Pr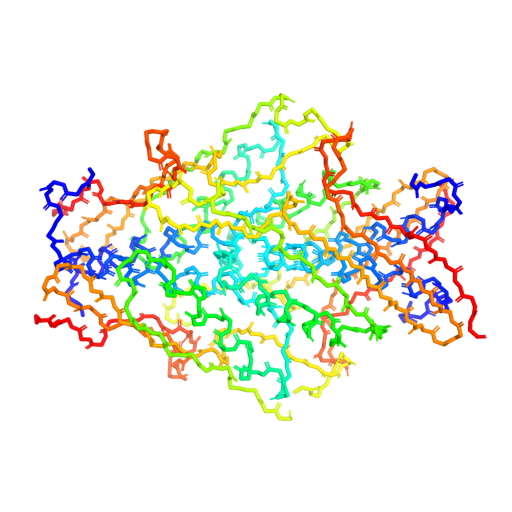otein 2IEC (pdb70)

Solvent-accessible surface area: 19018 Å² total; per-residue (Å²): 84,65,71,74,24,67,0,0,4,8,0,0,9,0,1,0,1,2,8,18,6,7,11,6,4,6,0,16,60,68,18,7,134,68,7,7,115,7,0,42,64,0,0,77,44,12,21,24,12,80,46,6,158,10,99,14,80,17,52,82,150,66,19,110,30,96,20,40,23,28,44,1,40,8,165,16,1,78,4,33,0,19,0,95,7,58,117,50,10,0,5,0,54,1,59,32,19,151,176,50,61,19,25,5,22,12,10,82,71,39,98,164,102,120,54,185,225,23,50,69,79,19,35,0,0,0,5,0,0,6,0,0,0,2,5,11,19,6,8,12,6,2,8,0,16,66,67,14,8,137,65,8,6,108,6,0,32,65,4,1,75,41,16,26,27,11,84,59,4,171,13,96,11,78,24,88,122,40,134,40,97,18,41,21,45,47,1,37,6,168,18,1,82,4,35,0,16,0,124,9,60,110,68,13,0,14,0,42,2,59,33,32,151,153,65,87,26,25,33,30,64,17,103,91,36,97,196,118,46,197,234,16,53,64,70,18,31,0,0,0,4,0,0,8,0,0,0,4,6,10,18,8,8,13,3,3,2,0,17,100,67,5,8,134,74,7,6,120,8,0,31,60,4,2,72,40,17,27,28,14,80,42,0,132,10,97,14,87,64,98,94,16,64,28,57,45,1,36,9,170,16,0,86,4,32,0,19,0,102,7,52,110,65,8,0,6,0,42,1,54,28,22,156,147,45,76,22,26,12,28,12,3,40,67,32,87,133,92,118,74,187,111,23,60,61,66,14,78,1,0,4,10,0,0,5,1,0,0,3,7,10,20,6,9,12,7,2,6,0,14,66,66,14,8,130,69,7,7,106,7,0,43,67,4,2,74,38,16,23,24,12,92,47,4,156,11,97,12,75,17,44,79,146,61,21,102,34,90,17,42,19,29,44,1,37,5,171,18,1,79,3,33,0,16,0,93,6,50,92,43,22,0,10,0,60,2,60,38,20,156,171,48,68,17,25,4,24,13,11,76,75,46,86,156,96

Structure (mmCIF, N/CA/C/O backbone):
data_2IEC
#
_entry.id   2IEC
#
_cell.length_a   60.833
_cell.length_b   60.833
_cell.length_c   263.945
_cell.angle_alpha   90.00
_cell.angle_beta   90.00
_cell.angle_gamma   90.00
#
_symmetry.space_group_name_H-M   'P 41 21 2'
#
loop_
_entity.id
_entity.type
_entity.pdbx_description
1 polymer 'Uncharacterized protein conserved in archaea'
2 non-polymer 'MAGNESIUM ION'
3 water water
#
loop_
_atom_site.group_PDB
_atom_site.id
_atom_site.type_symbol
_atom_site.label_atom_id
_atom_site.label_alt_id
_atom_site.label_comp_id
_atom_site.label_asym_id
_atom_site.label_entity_id
_atom_site.label_seq_id
_atom_site.pdbx_PDB_ins_code
_atom_site.Cartn_x
_atom_site.Cartn_y
_atom_site.Cartn_z
_atom_site.occupancy
_atom_site.B_iso_or_equiv
_atom_site.auth_seq_id
_atom_site.auth_comp_id
_atom_site.auth_asym_id
_atom_site.auth_atom_id
_atom_site.pdbx_PDB_model_num
ATOM 1 N N . LEU A 1 9 ? -14.417 25.813 137.935 1.00 31.64 11 LEU A N 1
ATOM 2 C CA . LEU A 1 9 ? -13.205 26.650 138.245 1.00 30.90 11 LEU A CA 1
ATOM 3 C C . LEU A 1 9 ? -13.533 27.842 139.152 1.00 30.35 11 LEU A C 1
ATOM 4 O O . LEU A 1 9 ? -14.470 28.623 138.889 1.00 29.97 11 LEU A O 1
ATOM 9 N N . SER A 1 10 ? -12.776 27.943 140.239 1.00 29.59 12 SER A N 1
ATOM 10 C CA . SER A 1 10 ? -12.692 29.191 141.018 1.00 29.95 12 SER A CA 1
ATOM 11 C C . SER A 1 10 ? -12.069 30.321 140.177 1.00 29.52 12 SER A C 1
ATOM 12 O O . SER A 1 10 ? -11.429 30.062 139.166 1.00 29.96 12 SER A O 1
ATOM 15 N N . ASP A 1 11 ? -12.260 31.568 140.597 1.00 29.24 13 ASP A N 1
ATOM 16 C CA . ASP A 1 11 ? -11.694 32.713 139.901 1.00 29.13 13 ASP A CA 1
ATOM 17 C C . ASP A 1 11 ? -10.152 32.618 139.587 1.00 28.84 13 ASP A C 1
ATOM 18 O O . ASP A 1 11 ? -9.721 32.969 138.494 1.00 28.33 13 ASP A O 1
ATOM 23 N N . ARG A 1 12 ? -9.348 32.142 140.538 1.00 27.37 14 ARG A N 1
ATOM 24 C CA . ARG A 1 12 ? -7.914 31.991 140.330 1.00 26.78 14 ARG A CA 1
ATOM 25 C C . ARG A 1 12 ? -7.584 30.975 139.218 1.00 26.07 14 ARG A C 1
ATOM 26 O O . ARG A 1 12 ? -6.722 31.207 138.383 1.00 24.91 14 ARG A O 1
ATOM 34 N N . GLU A 1 13 ? -8.269 29.840 139.255 1.00 26.06 15 GLU A N 1
ATOM 35 C CA . GLU A 1 13 ? -8.113 28.787 138.274 1.00 26.19 15 GLU A CA 1
ATOM 36 C C . GLU A 1 13 ? -8.640 29.295 136.916 1.00 25.54 15 GLU A C 1
ATOM 37 O O . GLU A 1 13 ? -8.090 28.958 135.873 1.00 25.05 15 GLU A O 1
ATOM 43 N N . ARG A 1 14 ? -9.704 30.100 136.942 1.00 25.05 16 ARG A N 1
ATOM 44 C CA . ARG A 1 14 ? -10.266 30.654 135.714 1.00 26.47 16 ARG A CA 1
ATOM 45 C C . ARG A 1 14 ? -9.277 31.617 135.057 1.00 24.71 16 ARG A C 1
ATOM 46 O O . ARG A 1 14 ? -9.170 31.643 133.841 1.00 25.67 16 ARG A O 1
ATOM 54 N N . ALA A 1 15 ? -8.574 32.392 135.875 1.00 23.36 17 ALA A N 1
ATOM 55 C CA . ALA A 1 15 ? -7.521 33.309 135.466 1.00 23.04 17 ALA A CA 1
ATOM 56 C C . ALA A 1 15 ? -6.396 32.619 134.704 1.00 22.98 17 ALA A C 1
ATOM 57 O O . ALA A 1 15 ? -5.955 33.127 133.688 1.00 23.58 17 ALA A O 1
ATOM 59 N N . ILE A 1 16 ? -5.948 31.461 135.200 1.00 22.63 18 ILE A N 1
ATOM 60 C CA . ILE A 1 16 ? -4.940 30.612 134.533 1.00 22.58 18 ILE A CA 1
ATOM 61 C C . ILE A 1 16 ? -5.436 29.972 133.201 1.00 21.76 18 ILE A C 1
ATOM 62 O O . ILE A 1 16 ? -4.789 30.072 132.170 1.00 22.90 18 ILE A O 1
ATOM 67 N N . PHE A 1 17 ? -6.587 29.328 133.249 1.00 21.51 19 PHE A N 1
ATOM 68 C CA . PHE A 1 17 ? -7.255 28.714 132.111 1.00 20.87 19 PHE A CA 1
ATOM 69 C C . PHE A 1 17 ? -7.474 29.680 130.960 1.00 21.11 19 PHE A C 1
ATOM 70 O O . PHE A 1 17 ? -7.149 29.355 129.819 1.00 21.44 19 PHE A O 1
ATOM 78 N N . GLU A 1 18 ? -8.024 30.861 131.256 1.00 21.34 20 GLU A N 1
ATOM 79 C CA . GLU A 1 18 ? -8.264 31.894 130.220 1.00 20.80 20 GLU A CA 1
ATOM 80 C C . GLU A 1 18 ? -6.986 32.447 129.628 1.00 20.17 20 GLU A C 1
ATOM 81 O O . GLU A 1 18 ? -6.975 32.821 128.451 1.00 20.01 20 GLU A O 1
ATOM 87 N N . ALA A 1 19 ? -5.918 32.511 130.434 1.00 19.04 21 ALA A N 1
ATOM 88 C CA . ALA A 1 19 ? -4.624 32.967 129.924 1.00 18.81 21 ALA A CA 1
ATOM 89 C C . ALA A 1 19 ? -4.084 31.924 128.918 1.00 19.12 21 ALA A C 1
ATOM 90 O O . ALA A 1 19 ? -3.556 32.275 127.872 1.00 19.04 21 ALA A O 1
ATOM 92 N N . GLY A 1 20 ? -4.223 30.642 129.254 1.00 18.55 22 GLY A N 1
ATOM 93 C CA . GLY A 1 20 ? -3.783 29.593 128.359 1.00 18.28 22 GLY A CA 1
ATOM 94 C C . GLY A 1 20 ? -4.639 29.608 127.116 1.00 18.32 22 GLY A C 1
ATOM 95 O O . GLY A 1 20 ? -4.119 29.576 126.015 1.00 18.77 22 GLY A O 1
ATOM 96 N N . ILE A 1 21 ? -5.954 29.705 127.269 1.00 18.87 23 ILE A N 1
ATOM 97 C CA . ILE A 1 21 ? -6.835 29.779 126.074 1.00 19.70 23 ILE A CA 1
ATOM 98 C C . ILE A 1 21 ? -6.425 30.895 125.099 1.00 19.98 23 ILE A C 1
ATOM 99 O O . ILE A 1 21 ? -6.249 30.638 123.921 1.00 19.05 23 ILE A O 1
ATOM 104 N N . THR A 1 22 ? -6.240 32.116 125.620 1.00 20.40 24 THR A N 1
ATOM 105 C CA . THR A 1 22 ? -5.833 33.269 124.823 1.00 20.78 24 THR A CA 1
ATOM 106 C C . THR A 1 22 ? -4.461 33.104 124.141 1.00 20.36 24 THR A C 1
ATOM 107 O O . THR A 1 22 ? -4.324 33.421 122.982 1.00 20.28 24 THR A O 1
ATOM 111 N N . LEU A 1 23 ? -3.457 32.587 124.835 1.00 19.78 25 LEU A N 1
ATOM 112 C CA . LEU A 1 23 ? -2.165 32.344 124.180 1.00 19.11 25 LEU A CA 1
ATOM 113 C C . LEU A 1 23 ? -2.304 31.356 123.031 1.00 18.11 25 LEU A C 1
ATOM 114 O O . LEU A 1 23 ? -1.850 31.612 121.916 1.00 18.02 25 LEU A O 1
ATOM 119 N N . GLY A 1 24 ? -2.965 30.242 123.280 1.00 18.34 26 GLY A N 1
ATOM 120 C CA . GLY A 1 24 ? -3.146 29.219 122.246 1.00 17.83 26 GLY A CA 1
ATOM 121 C C . GLY A 1 24 ? -3.920 29.735 121.044 1.00 17.86 26 GLY A C 1
ATOM 122 O O . GLY A 1 24 ? -3.569 29.456 119.919 1.00 18.41 26 GLY A O 1
ATOM 123 N N . ALA A 1 25 ? -4.976 30.489 121.305 1.00 18.14 27 ALA A N 1
ATOM 124 C CA . ALA A 1 25 ? -5.904 31.021 120.298 1.00 18.31 27 ALA A CA 1
ATOM 125 C C . ALA A 1 25 ? -5.211 32.045 119.433 1.00 18.70 27 ALA A C 1
ATOM 126 O O . ALA A 1 25 ? -5.331 31.998 118.234 1.00 18.85 27 ALA A O 1
ATOM 128 N N . ILE A 1 26 ? -4.492 32.972 120.058 1.00 19.94 28 ILE A N 1
ATOM 129 C CA . ILE A 1 26 ? -3.727 34.016 119.366 1.00 21.46 28 ILE A CA 1
ATOM 130 C C . ILE A 1 26 ? -2.593 33.400 118.467 1.00 21.49 28 ILE A C 1
ATOM 131 O O . ILE A 1 26 ? -2.369 33.787 117.282 1.00 20.99 28 ILE A O 1
ATOM 136 N N . TYR A 1 27 ? -1.884 32.437 119.034 1.00 20.71 29 TYR A N 1
ATOM 137 C CA . TYR A 1 27 ? -0.765 31.845 118.341 1.00 21.09 29 TYR A CA 1
ATOM 138 C C . TYR A 1 27 ? -1.209 31.166 117.049 1.00 21.22 29 TYR A C 1
ATOM 139 O O . TYR A 1 27 ? -0.549 31.306 116.017 1.00 21.41 29 TYR A O 1
ATOM 148 N N . HIS A 1 28 ? -2.324 30.443 117.104 1.00 20.26 30 HIS A N 1
ATOM 149 C CA . HIS A 1 28 ? -2.721 29.612 115.996 1.00 19.31 30 HIS A CA 1
ATOM 150 C C . HIS A 1 28 ? -3.669 30.345 115.095 1.00 19.78 30 HIS A C 1
ATOM 151 O O . HIS A 1 28 ? -3.813 29.929 113.939 1.00 19.82 30 HIS A O 1
ATOM 158 N N . GLN A 1 29 ? -4.370 31.370 115.618 1.00 19.04 31 GLN A N 1
ATOM 159 C CA . GLN A 1 29 ? -5.169 32.249 114.749 1.00 18.28 31 GLN A CA 1
ATOM 160 C C . GLN A 1 29 ? -4.264 33.105 113.890 1.00 18.67 31 GLN A C 1
ATOM 161 O O . GLN A 1 29 ? -4.522 33.280 112.724 1.00 19.84 31 GLN A O 1
ATOM 167 N N . PHE A 1 30 ? -3.197 33.646 114.459 1.00 18.98 32 PHE A N 1
ATOM 168 C CA . PHE A 1 30 ? -2.370 34.586 113.714 1.00 19.99 32 PHE A CA 1
ATOM 169 C C . PHE A 1 30 ? -1.078 34.114 113.018 1.00 20.81 32 PHE A C 1
ATOM 170 O O . PHE A 1 30 ? -0.572 34.793 112.105 1.00 20.58 32 PHE A O 1
ATOM 178 N N . CYS A 1 31 ? -0.531 32.981 113.420 1.00 20.67 33 CYS A N 1
ATOM 179 C CA . CYS A 1 31 ? 0.674 32.530 112.758 1.00 22.20 33 CYS A CA 1
ATOM 180 C C . CYS A 1 31 ? 0.364 32.235 111.271 1.00 21.65 33 CYS A C 1
ATOM 181 O O . CYS A 1 31 ? -0.711 31.744 110.969 1.00 20.69 33 CYS A O 1
ATOM 184 N N . GLY A 1 32 ? 1.286 32.579 110.362 1.00 20.99 34 GLY A N 1
ATOM 185 C CA . GLY A 1 32 ? 1.032 32.491 108.939 1.00 21.37 34 GLY A CA 1
ATOM 186 C C . GLY A 1 32 ? 0.570 33.829 108.340 1.00 22.75 34 GLY A C 1
ATOM 187 O O . GLY A 1 32 ? 0.507 33.981 107.101 1.00 23.84 34 GLY A O 1
ATOM 188 N N . THR A 1 33 ? 0.228 34.799 109.185 1.00 21.75 35 THR A N 1
ATOM 189 C CA . THR A 1 33 ? -0.147 36.129 108.678 1.00 23.22 35 THR A CA 1
ATOM 190 C C . THR A 1 33 ? 1.073 36.813 108.035 1.00 22.52 35 THR A C 1
ATOM 191 O O . THR A 1 33 ? 2.081 36.982 108.690 1.00 22.90 35 THR A O 1
ATOM 195 N N . PRO A 1 34 ? 0.963 37.230 106.770 1.00 22.61 36 PRO A N 1
ATOM 196 C CA . PRO A 1 34 ? 2.037 37.958 106.069 1.00 22.96 36 PRO A CA 1
ATOM 197 C C . PRO A 1 34 ? 2.315 39.296 106.767 1.00 22.97 36 PRO A C 1
ATOM 198 O O . PRO A 1 34 ? 1.389 39.964 107.218 1.00 22.43 36 PRO A O 1
ATOM 202 N N . VAL A 1 35 ? 3.593 39.653 106.889 1.00 23.03 37 VAL A N 1
ATOM 203 C CA . VAL A 1 35 ? 3.990 40.787 107.706 1.00 22.57 37 VAL A CA 1
ATOM 204 C C . VAL A 1 35 ? 5.314 41.296 107.156 1.00 23.64 37 VAL A C 1
ATOM 205 O O . VAL A 1 35 ? 6.089 40.543 106.569 1.00 24.12 37 VAL A O 1
ATOM 209 N N . SER A 1 36 ? 5.548 42.588 107.295 1.00 24.39 38 SER A N 1
ATOM 210 C CA . SER A 1 36 ? 6.808 43.183 106.870 1.00 25.17 38 SER A CA 1
ATOM 211 C C . SER A 1 36 ? 7.220 44.170 107.960 1.00 24.84 38 SER A C 1
ATOM 212 O O . SER A 1 36 ? 6.410 44.479 108.841 1.00 24.97 38 SER A O 1
ATOM 215 N N . PRO A 1 37 ? 8.475 44.652 107.929 1.00 25.55 39 PRO A N 1
ATOM 216 C CA . PRO A 1 37 ? 8.908 45.644 108.944 1.00 25.54 39 PRO A CA 1
ATOM 217 C C . PRO A 1 37 ? 7.912 46.764 109.202 1.00 25.96 39 PRO A C 1
ATOM 218 O O . PRO A 1 37 ? 7.680 47.140 110.354 1.00 26.21 39 PRO A O 1
ATOM 222 N N . GLY A 1 38 ? 7.240 47.295 108.199 1.00 26.16 40 GLY A N 1
ATOM 223 C CA . GLY A 1 38 ? 6.327 48.319 108.635 1.00 26.98 40 GLY A CA 1
ATOM 224 C C . GLY A 1 38 ? 4.876 48.242 108.294 1.00 27.18 40 GLY A C 1
ATOM 225 O O . GLY A 1 38 ? 4.213 49.264 108.425 1.00 27.55 40 GLY A O 1
ATOM 226 N N . THR A 1 39 ? 4.297 47.063 108.055 1.00 27.50 41 THR A N 1
ATOM 227 C CA . THR A 1 39 ? 3.326 46.304 108.885 1.00 27.00 41 THR A CA 1
ATOM 228 C C . THR A 1 39 ? 3.236 46.045 110.376 1.00 27.25 41 THR A C 1
ATOM 229 O O . THR A 1 39 ? 2.139 45.736 110.828 1.00 27.45 41 THR A O 1
ATOM 233 N N . ALA A 1 40 ? 4.309 45.959 111.146 1.00 28.17 42 ALA A N 1
ATOM 234 C CA . ALA A 1 40 ? 4.646 44.788 111.886 1.00 27.92 42 ALA A CA 1
ATOM 235 C C . ALA A 1 40 ? 3.883 45.345 113.135 1.00 28.56 42 ALA A C 1
ATOM 236 O O . ALA A 1 40 ? 3.193 44.614 113.850 1.00 28.42 42 ALA A O 1
ATOM 238 N N . GLU A 1 41 ? 3.926 46.674 113.336 1.00 28.47 43 GLU A N 1
ATOM 239 C CA . GLU A 1 41 ? 3.232 47.285 114.494 1.00 29.12 43 GLU A CA 1
ATOM 240 C C . GLU A 1 41 ? 1.707 47.330 114.408 1.00 28.32 43 GLU A C 1
ATOM 241 O O . GLU A 1 41 ? 1.039 47.104 115.401 1.00 27.50 43 GLU A O 1
ATOM 247 N N . GLU A 1 42 ? 1.159 47.615 113.235 1.00 27.92 44 GLU A N 1
ATOM 248 C CA . GLU A 1 42 ? -0.290 47.488 113.063 1.00 28.84 44 GLU A CA 1
ATOM 249 C C . GLU A 1 42 ? -0.783 46.042 113.229 1.00 27.30 44 GLU A C 1
ATOM 250 O O . GLU A 1 42 ? -1.868 45.838 113.731 1.00 27.79 44 GLU A O 1
ATOM 256 N N . VAL A 1 43 ? -0.006 45.046 112.809 1.00 26.48 45 VAL A N 1
ATOM 257 C CA . VAL A 1 43 ? -0.418 43.640 113.031 1.00 26.24 45 VAL A CA 1
ATOM 258 C C . VAL A 1 43 ? -0.432 43.352 114.517 1.00 25.21 45 VAL A C 1
ATOM 259 O O . VAL A 1 43 ? -1.419 42.819 115.033 1.00 24.24 45 VAL A O 1
ATOM 263 N N . ALA A 1 44 ? 0.656 43.739 115.199 1.00 25.43 46 ALA A N 1
ATOM 264 C CA . ALA A 1 44 ? 0.782 43.551 116.653 1.00 25.93 46 ALA A CA 1
ATOM 265 C C . ALA A 1 44 ? -0.444 44.125 117.367 1.00 26.34 46 ALA A C 1
ATOM 266 O O . ALA A 1 44 ? -1.037 43.446 118.190 1.00 25.74 46 ALA A O 1
ATOM 268 N N . LYS A 1 45 ? -0.836 45.358 117.008 1.00 27.09 47 LYS A N 1
ATOM 269 C CA . LYS A 1 45 ? -2.012 45.993 117.563 1.00 28.17 47 LYS A CA 1
ATOM 270 C C . LYS A 1 45 ? -3.345 45.289 117.260 1.00 29.25 47 LYS A C 1
ATOM 271 O O . LYS A 1 45 ? -4.218 45.201 118.171 1.00 28.11 47 LYS A O 1
ATOM 277 N N . CYS A 1 46 ? -3.524 44.812 116.013 1.00 29.51 48 CYS A N 1
ATOM 278 C CA . CYS A 1 46 ? -4.690 43.968 115.692 1.00 31.45 48 CYS A CA 1
ATOM 279 C C . CYS A 1 46 ? -4.756 42.767 116.613 1.00 30.11 48 CYS A C 1
ATOM 280 O O . CYS A 1 46 ? -5.821 42.503 117.166 1.00 30.24 48 CYS A O 1
ATOM 283 N N . ILE A 1 47 ? -3.616 42.095 116.808 1.00 28.46 49 ILE A N 1
ATOM 284 C CA . ILE A 1 47 ? -3.515 40.953 117.738 1.00 27.81 49 ILE A CA 1
ATOM 285 C C . ILE A 1 47 ? -3.930 41.329 119.203 1.00 27.23 49 ILE A C 1
ATOM 286 O O . ILE A 1 47 ? -4.756 40.621 119.839 1.00 25.93 49 ILE A O 1
ATOM 291 N N . GLU A 1 48 ? -3.413 42.456 119.696 1.00 26.50 50 GLU A N 1
ATOM 292 C CA . GLU A 1 48 ? -3.829 42.981 121.008 1.00 27.72 50 GLU A CA 1
ATOM 293 C C . GLU A 1 48 ? -5.326 43.112 121.122 1.00 27.08 50 GLU A C 1
ATOM 294 O O . GLU A 1 48 ? -5.915 42.609 122.061 1.00 28.39 50 GLU A O 1
ATOM 300 N N . ARG A 1 49 ? -5.934 43.758 120.147 1.00 27.03 51 ARG A N 1
ATOM 301 C CA . ARG A 1 49 ? -7.364 44.044 120.159 1.00 27.90 51 ARG A CA 1
ATOM 302 C C . ARG A 1 49 ? -8.217 42.779 120.127 1.00 26.64 51 ARG A C 1
ATOM 303 O O . ARG A 1 49 ? -9.268 42.734 120.741 1.00 27.11 51 ARG A O 1
ATOM 311 N N . ALA A 1 50 ? -7.795 41.780 119.360 1.00 25.86 52 ALA A N 1
ATOM 312 C CA . ALA A 1 50 ? -8.480 40.486 119.353 1.00 25.11 52 ALA A CA 1
ATOM 313 C C . ALA A 1 50 ? -8.258 39.789 120.699 1.00 24.81 52 ALA A C 1
ATOM 314 O O . ALA A 1 50 ? -9.176 39.143 121.235 1.00 25.16 52 ALA A O 1
ATOM 316 N N . ALA A 1 51 ? -7.073 39.950 121.293 1.00 23.58 53 ALA A N 1
ATOM 317 C CA . ALA A 1 51 ? -6.855 39.279 122.588 1.00 23.93 53 ALA A CA 1
ATOM 318 C C . ALA A 1 51 ? -7.772 39.886 123.683 1.00 23.75 53 ALA A C 1
ATOM 319 O O . ALA A 1 51 ? -8.225 39.198 124.592 1.00 22.78 53 ALA A O 1
ATOM 321 N N . LEU A 1 52 ? -8.083 41.165 123.532 1.00 23.82 54 LEU A N 1
ATOM 322 C CA . LEU A 1 52 ? -8.852 41.916 124.534 1.00 24.55 54 LEU A CA 1
ATOM 323 C C . LEU A 1 52 ? -10.340 41.567 124.565 1.00 24.55 54 LEU A C 1
ATOM 324 O O . LEU A 1 52 ? -11.021 41.918 125.510 1.00 23.76 54 LEU A O 1
ATOM 329 N N . LEU A 1 53 ? -10.812 40.833 123.555 1.00 24.77 55 LEU A N 1
ATOM 330 C CA . LEU A 1 53 ? -12.198 40.384 123.508 1.00 25.33 55 LEU A CA 1
ATOM 331 C C . LEU A 1 53 ? -12.423 39.083 124.269 1.00 25.60 55 LEU A C 1
ATOM 332 O O . LEU A 1 53 ? -13.560 38.727 124.585 1.00 25.86 55 LEU A O 1
ATOM 337 N N . GLN A 1 54 ? -11.341 38.358 124.533 1.00 26.62 56 GLN A N 1
ATOM 338 C CA . GLN A 1 54 ? -11.450 37.033 125.142 1.00 27.18 56 GLN A CA 1
ATOM 339 C C . GLN A 1 54 ? -11.849 37.180 126.612 1.00 26.07 56 GLN A C 1
ATOM 340 O O . GLN A 1 54 ? -11.514 38.168 127.251 1.00 24.45 56 GLN A O 1
ATOM 346 N N . PRO A 1 55 ? -12.602 36.211 127.144 1.00 26.21 57 PRO A N 1
ATOM 347 C CA . PRO A 1 55 ? -12.995 36.358 128.553 1.00 26.37 57 PRO A CA 1
ATOM 348 C C . PRO A 1 55 ? -11.829 36.588 129.506 1.00 26.60 57 PRO A C 1
ATOM 349 O O . PRO A 1 55 ? -10.873 35.820 129.471 1.00 26.52 57 PRO A O 1
ATOM 353 N N . CYS A 1 56 ? -11.937 37.638 130.333 1.00 26.74 58 CYS A N 1
ATOM 354 C CA . CYS A 1 56 ? -11.044 37.957 131.469 1.00 27.47 58 CYS A CA 1
ATOM 355 C C . CYS A 1 56 ? -9.801 38.778 131.115 1.00 27.01 58 CYS A C 1
ATOM 356 O O . CYS A 1 56 ? -9.119 39.319 132.020 1.00 27.70 58 CYS A O 1
ATOM 359 N N . VAL A 1 57 ? -9.491 38.872 129.825 1.00 25.74 59 VAL A N 1
ATOM 360 C CA . VAL A 1 57 ? -8.288 39.578 129.387 1.00 25.19 59 VAL A CA 1
ATOM 361 C C . VAL A 1 57 ? -8.533 41.068 129.615 1.00 25.83 59 VAL A C 1
ATOM 362 O O . VAL A 1 57 ? -9.550 41.605 129.186 1.00 26.15 59 VAL A O 1
ATOM 366 N N . ILE A 1 58 ? -7.618 41.720 130.325 1.00 26.49 60 ILE A N 1
ATOM 367 C CA . ILE A 1 58 ? -7.747 43.144 130.658 1.00 27.40 60 ILE A CA 1
ATOM 368 C C . ILE A 1 58 ? -6.531 43.898 130.144 1.00 27.72 60 ILE A C 1
ATOM 369 O O . ILE A 1 58 ? -6.576 45.103 130.004 1.00 28.91 60 ILE A O 1
ATOM 374 N N . ASP A 1 59 ? -5.444 43.187 129.849 1.00 27.92 61 ASP A N 1
ATOM 375 C CA . ASP A 1 59 ? -4.275 43.806 129.222 1.00 27.81 61 ASP A CA 1
ATOM 376 C C . ASP A 1 59 ? -3.612 42.856 128.204 1.00 27.25 61 ASP A C 1
ATOM 377 O O . ASP A 1 59 ? -3.439 41.672 128.457 1.00 25.95 61 ASP A O 1
ATOM 382 N N . ALA A 1 60 ? -3.242 43.384 127.045 1.00 27.22 62 ALA A N 1
ATOM 383 C CA . ALA A 1 60 ? -2.491 42.588 126.078 1.00 26.98 62 ALA A CA 1
ATOM 384 C C . ALA A 1 60 ? -1.403 43.457 125.490 1.00 27.76 62 ALA A C 1
ATOM 385 O O . ALA A 1 60 ? -1.635 44.625 125.158 1.00 27.49 62 AL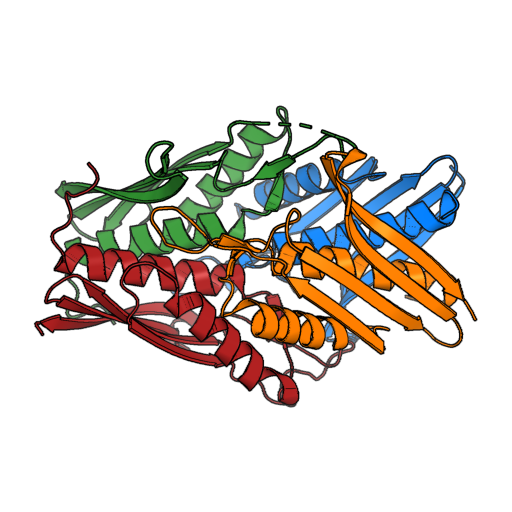A A O 1
ATOM 387 N N . ARG A 1 61 ? -0.201 42.902 125.402 1.00 28.08 63 ARG A N 1
ATOM 388 C CA . ARG A 1 61 ? 0.904 43.590 124.768 1.00 28.94 63 ARG A CA 1
ATOM 389 C C . ARG A 1 61 ? 1.557 42.603 123.806 1.00 28.36 63 ARG A C 1
ATOM 390 O O . ARG A 1 61 ? 1.898 41.469 124.194 1.00 28.30 63 ARG A O 1
ATOM 398 N N . VAL A 1 62 ? 1.695 43.020 122.554 1.00 27.59 64 VAL A N 1
ATOM 399 C CA . VAL A 1 62 ? 2.134 42.130 121.491 1.00 26.94 64 VAL A CA 1
ATOM 400 C C . VAL A 1 62 ? 3.278 42.780 120.705 1.00 27.61 64 VAL A C 1
ATOM 401 O O . VAL A 1 62 ? 3.183 43.931 120.297 1.00 27.45 64 VAL A O 1
ATOM 405 N N . GLU A 1 63 ? 4.358 42.041 120.501 1.00 28.21 65 GLU A N 1
ATOM 406 C CA . GLU A 1 63 ? 5.375 42.475 119.567 1.00 29.43 65 GLU A CA 1
ATOM 407 C C . GLU A 1 63 ? 5.592 41.461 118.458 1.00 29.02 65 GLU A C 1
ATOM 408 O O . GLU A 1 63 ? 5.722 40.253 118.700 1.00 28.67 65 GLU A O 1
ATOM 414 N N . VAL A 1 64 ? 5.615 41.974 117.239 1.00 27.75 66 VAL A N 1
ATOM 415 C CA . VAL A 1 64 ? 5.952 41.183 116.107 1.00 27.48 66 VAL A CA 1
ATOM 416 C C . VAL A 1 64 ? 7.300 41.694 115.545 1.00 28.02 66 VAL A C 1
ATOM 417 O O . VAL A 1 64 ? 7.371 42.785 114.968 1.00 27.18 66 VAL A O 1
ATOM 421 N N . ASP A 1 65 ? 8.357 40.898 115.722 1.00 28.65 67 ASP A N 1
ATOM 422 C CA . ASP A 1 65 ? 9.720 41.364 115.471 1.00 29.36 67 ASP A CA 1
ATOM 423 C C . ASP A 1 65 ? 10.340 40.929 114.153 1.00 29.92 67 ASP A C 1
ATOM 424 O O . ASP A 1 65 ? 10.998 39.909 114.090 1.00 29.64 67 ASP A O 1
ATOM 429 N N . VAL A 1 66 ? 10.197 41.779 113.147 1.00 30.70 68 VAL A N 1
ATOM 430 C CA . VAL A 1 66 ? 10.544 41.482 111.777 1.00 32.53 68 VAL A CA 1
ATOM 431 C C . VAL A 1 66 ? 11.609 42.474 111.282 1.00 33.21 68 VAL A C 1
ATOM 432 O O . VAL A 1 66 ? 11.475 43.682 111.493 1.00 32.43 68 VAL A O 1
ATOM 436 N N . SER A 1 67 ? 12.656 41.970 110.627 1.00 33.90 69 SER A N 1
ATOM 437 C CA . SER A 1 67 ? 13.666 42.858 110.030 1.00 35.43 69 SER A CA 1
ATOM 438 C C . SER A 1 67 ? 13.778 42.586 108.532 1.00 35.62 69 SER A C 1
ATOM 439 O O . SER A 1 67 ? 13.341 41.529 108.086 1.00 35.51 69 SER A O 1
ATOM 442 N N . SER A 1 68 ? 14.379 43.516 107.773 1.00 35.18 70 SER A N 1
ATOM 443 C CA . SER A 1 68 ? 14.456 43.389 106.316 1.00 35.30 70 SER A CA 1
ATOM 444 C C . SER A 1 68 ? 15.094 42.072 105.825 1.00 35.05 70 SER A C 1
ATOM 445 O O . SER A 1 68 ? 14.761 41.594 104.748 1.00 34.19 70 SER A O 1
ATOM 448 N N . GLU A 1 69 ? 15.969 41.493 106.642 1.00 35.07 71 GLU A N 1
ATOM 449 C CA . GLU A 1 69 ? 16.571 40.208 106.378 1.00 36.64 71 GLU A CA 1
ATOM 450 C C . GLU A 1 69 ? 15.538 39.057 106.329 1.00 36.64 71 GLU A C 1
ATOM 451 O O . GLU A 1 69 ? 15.683 38.118 105.518 1.00 37.05 71 GLU A O 1
ATOM 457 N N . ASP A 1 70 ? 14.509 39.133 107.183 1.00 35.46 72 ASP A N 1
ATOM 458 C CA . ASP A 1 70 ? 13.422 38.128 107.217 1.00 34.69 72 ASP A CA 1
ATOM 459 C C . ASP A 1 70 ? 12.633 38.177 105.924 1.00 34.04 72 ASP A C 1
ATOM 460 O O . ASP A 1 70 ? 11.919 37.227 105.585 1.00 34.18 72 ASP A O 1
ATOM 465 N N . THR A 1 71 ? 12.781 39.288 105.210 1.00 32.71 73 THR A N 1
ATOM 466 C CA . THR A 1 71 ? 11.988 39.577 104.019 1.00 32.11 73 THR A CA 1
ATOM 467 C C . THR A 1 71 ? 12.840 39.523 102.759 1.00 31.86 73 THR A C 1
ATOM 468 O O . THR A 1 71 ? 12.379 39.924 101.679 1.00 32.21 73 THR A O 1
ATOM 472 N N . ASP A 1 72 ? 14.080 39.047 102.904 1.00 30.97 74 ASP A N 1
ATOM 473 C CA . ASP A 1 72 ? 14.998 38.907 101.775 1.00 30.51 74 ASP A CA 1
ATOM 474 C C . ASP A 1 72 ? 14.693 37.642 100.930 1.00 29.34 74 ASP A C 1
ATOM 475 O O . ASP A 1 72 ? 15.468 36.685 100.901 1.00 28.56 74 ASP A O 1
ATOM 480 N N . ASN A 1 73 ? 13.580 37.664 100.205 1.00 27.91 75 ASN A N 1
ATOM 481 C CA . ASN A 1 73 ? 13.128 36.490 99.473 1.00 28.05 75 ASN A CA 1
ATOM 482 C C . ASN A 1 73 ? 12.186 36.931 98.363 1.00 28.35 75 ASN A C 1
ATOM 483 O O . ASN A 1 73 ? 11.763 38.087 98.364 1.00 28.02 75 ASN A O 1
ATOM 488 N N . TYR A 1 74 ? 11.809 36.014 97.462 1.00 28.87 76 TYR A N 1
ATOM 489 C CA . TYR A 1 74 ? 10.976 36.370 96.296 1.00 29.62 76 TYR A CA 1
ATOM 490 C C . TYR A 1 74 ? 9.727 37.240 96.599 1.00 29.60 76 TYR A C 1
ATOM 491 O O . TYR A 1 74 ? 9.432 38.162 95.867 1.00 29.20 76 TYR A O 1
ATOM 500 N N . GLY A 1 75 ? 9.006 36.931 97.680 1.00 30.02 77 GLY A N 1
ATOM 501 C CA . GLY A 1 75 ? 7.773 37.636 98.031 1.00 29.62 77 GLY A CA 1
ATOM 502 C C . GLY A 1 75 ? 8.023 39.006 98.622 1.00 29.97 77 GLY A C 1
ATOM 503 O O . GLY A 1 75 ? 7.190 39.898 98.498 1.00 30.37 77 GLY A O 1
ATOM 504 N N . GLY A 1 76 ? 9.180 39.177 99.249 1.00 29.58 78 GLY A N 1
ATOM 505 C CA . GLY A 1 76 ? 9.503 40.415 99.971 1.00 29.66 78 GLY A CA 1
ATOM 506 C C . GLY A 1 76 ? 8.719 40.626 101.263 1.00 29.72 78 GLY A C 1
ATOM 507 O O . GLY A 1 76 ? 8.480 41.778 101.689 1.00 30.33 78 GLY A O 1
ATOM 508 N N . TYR A 1 77 ? 8.304 39.526 101.891 1.00 28.57 79 TYR A N 1
ATOM 509 C CA . TYR A 1 77 ? 7.613 39.598 103.173 1.00 27.84 79 TYR A CA 1
ATOM 510 C C . TYR A 1 77 ? 7.909 38.378 103.968 1.00 27.64 79 TYR A C 1
ATOM 511 O O . TYR A 1 77 ? 8.446 37.373 103.454 1.00 28.71 79 TYR A O 1
ATOM 520 N N . THR A 1 78 ? 7.542 38.430 105.233 1.00 27.20 80 THR A N 1
ATOM 521 C CA . THR A 1 78 ? 7.618 37.240 106.020 1.00 26.36 80 THR A CA 1
ATOM 522 C C . THR A 1 78 ? 6.253 36.949 106.666 1.00 25.89 80 THR A C 1
ATOM 523 O O . THR A 1 78 ? 5.247 37.515 106.242 1.00 25.10 80 THR A O 1
ATOM 527 N N . GLU A 1 79 ? 6.212 36.062 107.658 1.00 24.84 81 GLU A N 1
ATOM 528 C CA . GLU A 1 79 ? 4.956 35.670 108.267 1.00 26.13 81 GLU A CA 1
ATOM 529 C C . GLU A 1 79 ? 5.110 35.700 109.779 1.00 24.02 81 GLU A C 1
ATOM 530 O O . GLU A 1 79 ? 6.166 35.387 110.309 1.00 23.43 81 GLU A O 1
ATOM 536 N N . VAL A 1 80 ? 4.053 36.068 110.479 1.00 22.92 82 VAL A N 1
ATOM 537 C CA . VAL A 1 80 ? 4.060 35.987 111.948 1.00 21.89 82 VAL A CA 1
ATOM 538 C C . VAL A 1 80 ? 4.296 34.525 112.307 1.00 22.48 82 VAL A C 1
ATOM 539 O O . VAL A 1 80 ? 3.694 33.633 111.696 1.00 22.25 82 VAL A O 1
ATOM 543 N N . SER A 1 81 ? 5.169 34.279 113.273 1.00 22.59 83 SER A N 1
ATOM 544 C CA . SER A 1 81 ? 5.515 32.920 113.634 1.00 24.28 83 SER A CA 1
ATOM 545 C C . SER A 1 81 ? 5.986 32.825 115.089 1.00 24.26 83 SER A C 1
ATOM 546 O O . SER A 1 81 ? 6.219 33.849 115.760 1.00 23.25 83 SER A O 1
ATOM 549 N N . GLY A 1 82 ? 6.123 31.586 115.555 1.00 24.37 84 GLY A N 1
ATOM 550 C CA . GLY A 1 82 ? 6.742 31.288 116.837 1.00 25.40 84 GLY A CA 1
ATOM 551 C C . GLY A 1 82 ? 8.032 32.061 117.098 1.00 26.17 84 GLY A C 1
ATOM 552 O O . GLY A 1 82 ? 8.295 32.429 118.235 1.00 26.25 84 GLY A O 1
ATOM 553 N N . ARG A 1 83 ? 8.811 32.331 116.044 1.00 26.47 85 ARG A N 1
ATOM 554 C CA . ARG A 1 83 ? 10.090 33.012 116.178 1.00 27.88 85 ARG A CA 1
ATOM 555 C C . ARG A 1 83 ? 9.999 34.539 116.282 1.00 27.02 85 ARG A C 1
ATOM 556 O O . ARG A 1 83 ? 10.831 35.164 116.927 1.00 28.30 85 ARG A O 1
ATOM 564 N N . ASN A 1 84 ? 8.988 35.168 115.696 1.00 25.86 86 ASN A N 1
ATOM 565 C CA . ASN A 1 84 ? 8.956 36.629 115.772 1.00 24.21 86 ASN A CA 1
ATOM 566 C C . ASN A 1 84 ? 7.866 37.216 116.702 1.00 23.43 86 ASN A C 1
ATOM 567 O O . ASN A 1 84 ? 7.760 38.441 116.843 1.00 23.22 86 ASN A O 1
ATOM 572 N N . LEU A 1 85 ? 7.091 36.345 117.348 1.00 22.44 87 LEU A N 1
ATOM 573 C CA . LEU A 1 85 ? 5.894 36.786 118.043 1.00 21.59 87 LEU A CA 1
ATOM 574 C C . LEU A 1 85 ? 6.118 36.750 119.552 1.00 22.54 87 LEU A C 1
ATOM 575 O O . LEU A 1 85 ? 6.443 35.709 120.078 1.00 22.94 87 LEU A O 1
ATOM 580 N N . ARG A 1 86 ? 5.960 37.884 120.231 1.00 21.82 88 ARG A N 1
ATOM 581 C CA . ARG A 1 86 ? 6.052 37.951 121.701 1.00 23.41 88 ARG A CA 1
ATOM 582 C C . ARG A 1 86 ? 4.740 38.502 122.242 1.00 22.12 88 ARG A C 1
ATOM 583 O O . ARG A 1 86 ? 4.197 39.478 121.717 1.00 21.22 88 ARG A O 1
ATOM 591 N N . VAL A 1 87 ? 4.221 37.860 123.275 1.00 21.71 89 VAL A N 1
ATOM 592 C CA . VAL A 1 87 ? 2.960 38.284 123.850 1.00 21.96 89 VAL A CA 1
ATOM 593 C C . VAL A 1 87 ? 3.045 38.185 125.360 1.00 23.36 89 VAL A C 1
ATOM 5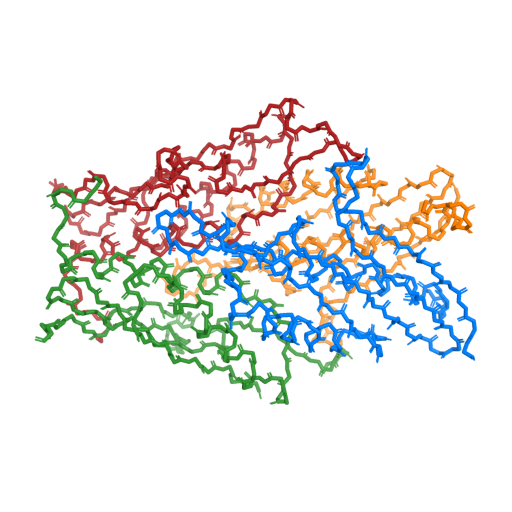94 O O . VAL A 1 87 ? 3.556 37.195 125.889 1.00 23.76 89 VAL A O 1
ATOM 598 N N . THR A 1 88 ? 2.535 39.214 126.037 1.00 24.21 90 THR A N 1
ATOM 599 C CA . THR A 1 88 ? 2.203 39.159 127.448 1.00 25.19 90 THR A CA 1
ATOM 600 C C . THR A 1 88 ? 0.720 39.463 127.529 1.00 25.79 90 THR A C 1
ATOM 601 O O . THR A 1 88 ? 0.261 40.468 126.986 1.00 26.56 90 THR A O 1
ATOM 605 N N . ILE A 1 89 ? -0.035 38.600 128.185 1.00 26.50 91 ILE A N 1
ATOM 606 C CA . ILE A 1 89 ? -1.410 38.934 128.498 1.00 26.70 91 ILE A CA 1
ATOM 607 C C . ILE A 1 89 ? -1.643 38.862 130.007 1.00 26.49 91 ILE A C 1
ATOM 608 O O . ILE A 1 89 ? -1.002 38.058 130.722 1.00 26.96 91 ILE A O 1
ATOM 613 N N . VAL A 1 90 ? -2.546 39.715 130.489 1.00 25.80 92 VAL A N 1
ATOM 614 C CA . VAL A 1 90 ? -2.994 39.688 131.876 1.00 25.11 92 VAL A CA 1
ATOM 615 C C . VAL A 1 90 ? -4.485 39.331 131.871 1.00 25.35 92 VAL A C 1
ATOM 616 O O . VAL A 1 90 ? -5.281 39.992 131.199 1.00 23.86 92 VAL A O 1
ATOM 620 N N . THR A 1 91 ? -4.838 38.259 132.594 1.00 25.45 93 THR A N 1
ATOM 621 C CA . THR A 1 91 ? -6.232 37.913 132.855 1.00 26.61 93 THR A CA 1
ATOM 622 C C . THR A 1 91 ? -6.644 38.331 134.273 1.00 27.46 93 THR A C 1
ATOM 623 O O . THR A 1 91 ? -5.839 38.276 135.208 1.00 27.35 93 THR A O 1
ATOM 627 N N . ARG A 1 92 ? -7.886 38.791 134.409 1.00 28.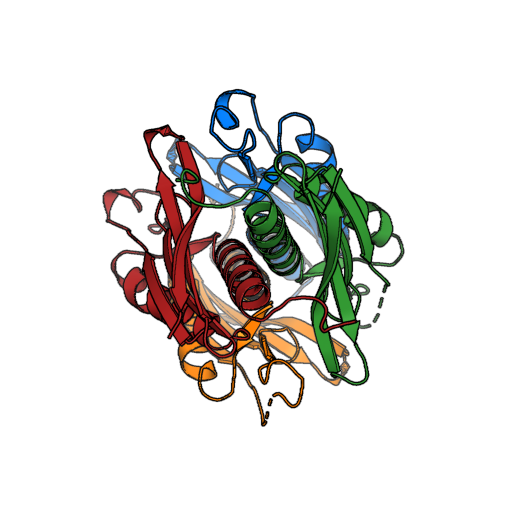00 94 ARG A N 1
ATOM 628 C CA . ARG A 1 92 ? -8.484 38.994 135.716 1.00 28.80 94 ARG A CA 1
ATOM 629 C C . ARG A 1 92 ? -9.848 38.345 135.749 1.00 29.03 94 ARG A C 1
ATOM 630 O O . ARG A 1 92 ? -10.740 38.707 134.975 1.00 28.45 94 ARG A O 1
ATOM 638 N N . CYS A 1 93 ? -10.002 37.377 136.642 1.00 29.93 95 CYS A N 1
ATOM 639 C CA . CYS A 1 93 ? -11.317 36.808 136.936 1.00 31.21 95 CYS A CA 1
ATOM 640 C C . CYS A 1 93 ? -11.589 37.080 138.424 1.00 31.19 95 CYS A C 1
ATOM 641 O O . CYS A 1 93 ? -10.878 36.561 139.305 1.00 30.50 95 CYS A O 1
ATOM 644 N N . GLY A 1 94 ? -12.590 37.912 138.702 1.00 31.19 96 GLY A N 1
ATOM 645 C CA . GLY A 1 94 ? -12.901 38.283 140.096 1.00 32.21 96 GLY A CA 1
ATOM 646 C C . GLY A 1 94 ? -11.741 38.972 140.769 1.00 31.98 96 GLY A C 1
ATOM 647 O O . GLY A 1 94 ? -11.325 40.022 140.317 1.00 32.03 96 GLY A O 1
ATOM 648 N N . GLU A 1 95 ? -11.200 38.361 141.825 1.00 32.85 97 GLU A N 1
ATOM 649 C CA . GLU A 1 95 ? -10.112 38.946 142.641 1.00 34.07 97 GLU A CA 1
ATOM 650 C C . GLU A 1 95 ? -8.698 38.499 142.229 1.00 32.27 97 GLU A C 1
ATOM 651 O O . GLU A 1 95 ? -7.701 38.957 142.811 1.00 32.53 97 GLU A O 1
ATOM 657 N N . TRP A 1 96 ? -8.597 37.622 141.229 1.00 30.87 98 TRP A N 1
ATOM 658 C CA . TRP A 1 96 ? -7.302 37.047 140.852 1.00 28.52 98 TRP A CA 1
ATOM 659 C C . TRP A 1 96 ? -6.843 37.380 139.444 1.00 28.13 98 TRP A C 1
ATOM 660 O O . TRP A 1 96 ? -7.642 37.488 138.520 1.00 27.96 98 TRP A O 1
ATOM 671 N N . GLU A 1 97 ? -5.533 37.511 139.308 1.00 27.18 99 GLU A N 1
ATOM 672 C CA . GLU A 1 97 ? -4.889 37.808 138.055 1.00 27.26 99 GLU A CA 1
ATOM 673 C C . GLU A 1 97 ? -3.813 36.803 137.708 1.00 26.42 99 GLU A C 1
ATOM 674 O O . GLU A 1 97 ? -3.067 36.344 138.578 1.00 26.22 99 GLU A O 1
ATOM 680 N N . ALA A 1 98 ? -3.703 36.501 136.422 1.00 25.41 100 ALA A N 1
ATOM 681 C CA . ALA A 1 98 ? -2.614 35.676 135.943 1.00 24.46 100 ALA A CA 1
ATOM 682 C C . ALA A 1 98 ? -1.932 36.423 134.803 1.00 24.21 100 ALA A C 1
ATOM 683 O O . ALA A 1 98 ? -2.604 37.026 133.966 1.00 23.95 100 ALA A O 1
ATOM 685 N N . VAL A 1 99 ? -0.597 36.405 134.805 1.00 24.45 101 VAL A N 1
ATOM 686 C CA . VAL A 1 99 ? 0.193 36.966 133.720 1.00 24.22 101 VAL A CA 1
ATOM 687 C C . VAL A 1 99 ? 0.657 35.800 132.840 1.00 23.92 101 VAL A C 1
ATOM 688 O O . VAL A 1 99 ? 1.374 34.923 133.306 1.00 22.58 101 VAL A O 1
ATOM 692 N N . GLY A 1 100 ? 0.215 35.795 131.582 1.00 24.03 102 GLY A N 1
ATOM 693 C CA . GLY A 1 100 ? 0.588 34.738 130.635 1.00 24.53 102 GLY A CA 1
ATOM 694 C C . GLY A 1 100 ? 1.544 35.354 129.634 1.00 24.84 102 GLY A C 1
ATOM 695 O O . GLY A 1 100 ? 1.343 36.496 129.199 1.00 24.38 102 GLY A O 1
ATOM 696 N N . LYS A 1 101 ? 2.591 34.610 129.299 1.00 25.16 103 LYS A N 1
ATOM 697 C CA . LYS A 1 101 ? 3.623 35.064 128.355 1.00 25.35 103 LYS A CA 1
ATOM 698 C C . LYS A 1 101 ? 3.879 34.037 127.237 1.00 25.12 103 LYS A C 1
ATOM 699 O O . LYS A 1 101 ? 3.789 32.808 127.450 1.00 24.62 103 LYS A O 1
ATOM 705 N N . LEU A 1 102 ? 4.231 34.556 126.056 1.00 24.72 104 LEU A N 1
ATOM 706 C CA . LEU A 1 102 ? 4.656 33.734 124.927 1.00 24.24 104 LEU A CA 1
ATOM 707 C C . LEU A 1 102 ? 5.900 34.366 124.406 1.00 24.46 104 LEU A C 1
ATOM 708 O O . LEU A 1 102 ? 5.939 35.580 124.173 1.00 24.57 104 LEU A O 1
ATOM 713 N N . GLU A 1 103 ? 6.920 33.545 124.190 1.00 25.03 105 GLU A N 1
ATOM 714 C CA . GLU A 1 103 ? 8.157 34.047 123.617 1.00 25.13 105 GLU A CA 1
ATOM 715 C C . GLU A 1 103 ? 8.996 32.897 123.073 1.00 24.07 105 GLU A C 1
ATOM 716 O O . GLU A 1 103 ? 8.988 31.838 123.681 1.00 23.23 105 GLU A O 1
ATOM 722 N N . PHE A 1 104 ? 9.704 33.093 121.945 1.00 23.02 106 PHE A N 1
ATOM 723 C CA . PHE A 1 104 ? 10.726 32.123 121.519 1.00 23.25 106 PHE A CA 1
ATOM 724 C C . PHE A 1 104 ? 11.927 32.058 122.500 1.00 23.75 106 PHE A C 1
ATOM 725 O O . PHE A 1 104 ? 12.556 33.051 122.767 1.00 24.40 106 PHE A O 1
ATOM 733 N N . ILE A 1 105 ? 12.214 30.896 123.060 1.00 24.66 107 ILE A N 1
ATOM 734 C CA . ILE A 1 105 ? 13.296 30.761 124.043 1.00 25.19 107 ILE A CA 1
ATOM 735 C C . ILE A 1 105 ? 14.399 29.956 123.375 1.00 26.53 107 ILE A C 1
ATOM 736 O O . ILE A 1 105 ? 14.215 28.765 123.077 1.00 27.31 107 ILE A O 1
ATOM 741 N N . GLU A 1 106 ? 15.521 30.611 123.111 1.00 27.57 108 GLU A N 1
ATOM 742 C CA . GLU A 1 106 ? 16.610 30.070 122.293 1.00 28.39 108 GLU A CA 1
ATOM 743 C C . GLU A 1 106 ? 17.165 28.766 122.817 1.00 28.79 108 GLU A C 1
ATOM 744 O O . GLU A 1 106 ? 17.369 27.828 122.052 1.00 30.23 108 GLU A O 1
ATOM 750 N N . GLU A 1 107 ? 17.424 28.715 124.118 1.00 28.94 109 GLU A N 1
ATOM 751 C CA . GLU A 1 107 ? 17.932 27.513 124.783 1.00 28.98 109 GLU A CA 1
ATOM 752 C C . GLU A 1 107 ? 16.992 26.363 124.587 1.00 28.84 109 GLU A C 1
ATOM 753 O O . GLU A 1 107 ? 17.442 25.203 124.526 1.00 29.49 109 GLU A O 1
ATOM 759 N N . LEU A 1 108 ? 15.697 26.678 124.491 1.00 27.81 110 LEU A N 1
ATOM 760 C CA . LEU A 1 108 ? 14.656 25.661 124.283 1.00 27.50 110 LEU A CA 1
ATOM 761 C C . LEU A 1 108 ? 14.303 25.404 122.817 1.00 26.67 110 LEU A C 1
ATOM 762 O O . LEU A 1 108 ? 13.612 24.433 122.533 1.00 26.24 110 LEU A O 1
ATOM 767 N N . ASN A 1 109 ? 14.785 26.263 121.906 1.00 25.96 111 ASN A N 1
ATOM 768 C CA . ASN A 1 109 ? 14.449 26.198 120.470 1.00 25.63 111 ASN A CA 1
ATOM 769 C C . ASN A 1 109 ? 12.926 26.157 120.221 1.00 25.41 111 ASN A C 1
ATOM 770 O O . ASN A 1 109 ? 12.448 25.552 119.251 1.00 25.15 111 ASN A O 1
ATOM 775 N N . TYR A 1 110 ? 12.172 26.837 121.090 1.00 24.52 112 TYR A N 1
ATOM 776 C CA . TYR A 1 110 ? 10.717 26.648 121.185 1.00 24.13 112 TYR A CA 1
ATOM 777 C C . TYR A 1 110 ? 10.015 27.936 121.647 1.00 23.07 112 TYR A C 1
ATOM 778 O O . TYR A 1 110 ? 10.506 28.658 122.539 1.00 23.29 112 TYR A O 1
ATOM 787 N N . PRO A 1 111 ? 8.867 28.238 121.031 1.00 22.45 113 PRO A N 1
ATOM 788 C CA . PRO A 1 111 ? 8.027 29.332 121.526 1.00 21.73 113 PRO A CA 1
ATOM 789 C C . PRO A 1 111 ? 7.287 28.841 122.765 1.00 22.02 113 PRO A C 1
ATOM 790 O O . PRO A 1 111 ? 6.242 28.190 122.644 1.00 22.77 113 PRO A O 1
ATOM 794 N N . LEU A 1 112 ? 7.832 29.107 123.935 1.00 20.81 114 LEU A N 1
ATOM 795 C CA . LEU A 1 112 ? 7.245 28.597 125.157 1.00 22.22 114 LEU A CA 1
ATOM 796 C C . LEU A 1 112 ? 6.089 29.545 125.577 1.00 22.09 114 LEU A C 1
ATOM 797 O O . LEU A 1 112 ? 6.205 30.769 125.433 1.00 22.40 114 LEU A O 1
ATOM 802 N N . MET A 1 113 ? 5.009 28.973 126.086 1.00 21.54 115 MET A N 1
ATOM 803 C CA . MET A 1 113 ? 3.967 29.715 126.786 1.00 23.02 115 MET A CA 1
ATOM 804 C C . MET A 1 113 ? 4.080 29.403 128.271 1.00 23.40 115 MET A C 1
ATOM 805 O O . MET A 1 113 ? 4.367 28.265 128.689 1.00 23.27 115 MET A O 1
ATOM 810 N N . TRP A 1 114 ? 3.920 30.420 129.095 1.00 24.05 116 TRP A N 1
ATOM 811 C CA . TRP A 1 114 ? 4.068 30.163 130.518 1.00 24.31 116 TRP A CA 1
ATOM 812 C C . TRP A 1 114 ? 3.354 31.197 131.336 1.00 24.99 116 TRP A C 1
ATOM 813 O O . TRP A 1 114 ? 2.955 32.266 130.821 1.00 25.91 116 TRP A O 1
ATOM 824 N N . VAL A 1 115 ? 3.220 30.872 132.616 1.00 25.83 117 VAL A N 1
ATOM 825 C CA . VAL A 1 115 ? 2.619 31.763 133.588 1.00 26.64 117 VAL A CA 1
ATOM 826 C C . VAL A 1 115 ? 3.742 32.435 134.337 1.00 26.34 117 VAL A C 1
ATOM 827 O O . VAL A 1 115 ? 4.468 31.771 135.064 1.00 24.90 117 VAL A O 1
ATOM 831 N N . GLU A 1 116 ? 3.880 33.747 134.129 1.00 27.48 118 GLU A N 1
ATOM 832 C CA . GLU A 1 116 ? 4.904 34.571 134.789 1.00 29.18 118 GLU A CA 1
ATOM 833 C C . GLU A 1 116 ? 4.513 34.810 136.249 1.00 29.23 118 GLU A C 1
ATOM 834 O O . GLU A 1 116 ? 5.373 34.855 137.126 1.00 29.43 118 GLU A O 1
ATOM 840 N N . GLU A 1 117 ? 3.213 35.010 136.492 1.00 28.24 119 GLU A N 1
ATOM 841 C CA A GLU A 1 117 ? 2.738 35.536 137.775 0.50 28.30 119 GLU A CA 1
ATOM 842 C CA B GLU A 1 117 ? 2.750 35.391 137.809 0.50 28.14 119 GLU A CA 1
ATOM 843 C C . GLU A 1 117 ? 1.253 35.172 137.978 1.00 27.39 119 GLU A C 1
ATOM 844 O O . GLU A 1 117 ? 0.470 35.269 137.034 1.00 27.03 119 GLU A O 1
ATOM 855 N N . ILE A 1 118 ? 0.882 34.787 139.194 1.00 26.78 120 ILE A N 1
ATOM 856 C CA . ILE A 1 118 ? -0.512 34.638 139.639 1.00 25.75 120 ILE A CA 1
ATOM 857 C C . ILE A 1 118 ? -0.578 35.418 140.950 1.00 26.21 120 ILE A C 1
ATOM 858 O O . ILE A 1 118 ? 0.235 35.164 141.833 1.00 25.57 120 ILE A O 1
ATOM 863 N N . ARG A 1 119 ? -1.521 36.358 141.055 1.00 26.82 121 ARG A N 1
ATOM 864 C CA . ARG A 1 119 ? -1.565 37.342 142.133 1.00 27.94 121 ARG A CA 1
ATOM 865 C C . ARG A 1 119 ? -2.975 37.897 142.357 1.00 29.91 121 ARG A C 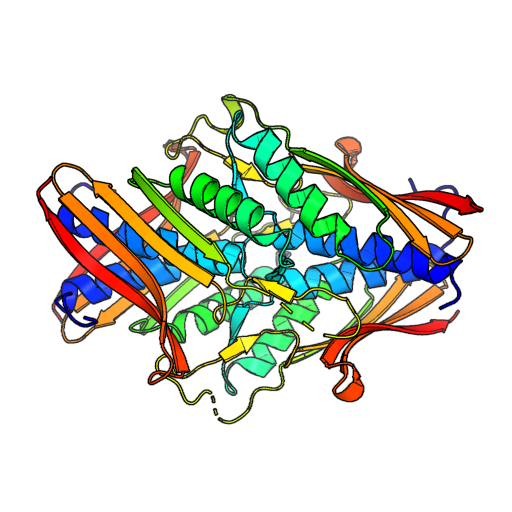1
ATOM 866 O O . ARG A 1 119 ? -3.797 37.983 141.411 1.00 28.83 121 ARG A O 1
ATOM 874 N N . ARG A 1 120 ? -3.241 38.285 143.610 1.00 31.57 122 ARG A N 1
ATOM 875 C CA . ARG A 1 120 ? -4.493 38.933 143.988 1.00 34.23 122 ARG A CA 1
ATOM 876 C C . ARG A 1 120 ? -4.471 40.331 143.420 1.00 36.19 122 ARG A C 1
ATOM 877 O O . ARG A 1 120 ? -3.392 40.936 143.295 1.00 38.12 122 ARG A O 1
ATOM 885 N N . VAL A 1 121 ? -5.637 40.831 143.029 1.00 37.49 123 VAL A N 1
ATOM 886 C CA . VAL A 1 121 ? -5.775 42.231 142.643 1.00 38.79 123 VAL A CA 1
ATOM 887 C C . VAL A 1 121 ? -5.548 43.121 143.862 1.00 39.18 123 VAL A C 1
ATOM 888 O O . VAL A 1 121 ? -4.696 44.030 143.826 1.00 40.57 123 VAL A O 1
ATOM 892 N N . TYR B 1 5 ? 11.062 28.379 134.081 1.00 43.06 7 TYR B N 1
ATOM 893 C CA . TYR B 1 5 ? 9.744 29.062 133.857 1.00 43.16 7 TYR B CA 1
ATOM 894 C C . TYR B 1 5 ? 8.602 28.414 134.658 1.00 43.68 7 TYR B C 1
ATOM 895 O O . TYR B 1 5 ? 7.519 29.002 134.778 1.00 43.61 7 TYR B O 1
ATOM 904 N N . PHE B 1 6 ? 8.858 27.233 135.232 1.00 44.03 8 PHE B N 1
ATOM 905 C CA . PHE B 1 6 ? 7.837 26.517 136.025 1.00 44.70 8 PHE B CA 1
ATOM 906 C C . PHE B 1 6 ? 8.243 26.229 137.470 1.00 44.87 8 PHE B C 1
ATOM 907 O O . PHE B 1 6 ? 7.698 25.317 138.123 1.00 45.28 8 PHE B O 1
ATOM 915 N N . LYS B 1 7 ? 9.172 27.045 137.967 1.00 44.40 9 LYS B N 1
ATOM 916 C CA . LYS B 1 7 ? 9.716 26.928 139.314 1.00 43.71 9 LYS B CA 1
ATOM 917 C C . LYS B 1 7 ? 8.658 27.037 140.423 1.00 43.27 9 LYS B C 1
ATOM 918 O O . LYS B 1 7 ? 8.732 26.326 141.430 1.00 43.13 9 LYS B O 1
ATOM 924 N N . ARG B 1 8 ? 7.694 27.936 140.231 1.00 42.80 10 ARG B N 1
ATOM 925 C CA . ARG B 1 8 ? 6.670 28.235 141.236 1.00 42.41 10 ARG B CA 1
ATOM 926 C C . ARG B 1 8 ? 5.238 27.831 140.844 1.00 41.28 10 ARG B C 1
ATOM 927 O O . ARG B 1 8 ? 4.339 27.804 141.713 1.00 41.85 10 ARG B O 1
ATOM 935 N N . LEU B 1 9 ? 5.014 27.546 139.552 1.00 38.95 11 LEU B N 1
ATOM 936 C CA . LEU B 1 9 ? 3.731 26.993 139.097 1.00 36.25 11 LEU B CA 1
ATOM 937 C C . LEU B 1 9 ? 3.543 25.547 139.570 1.00 34.41 11 LEU B C 1
ATOM 938 O O . LEU B 1 9 ? 4.387 24.705 139.328 1.00 34.03 11 LEU B O 1
ATOM 943 N N . SER B 1 10 ? 2.417 25.255 140.207 1.00 32.76 12 SER B N 1
ATOM 944 C CA . SER B 1 10 ? 2.161 23.898 140.655 1.00 31.53 12 SER B CA 1
ATOM 945 C C . SER B 1 10 ? 1.829 23.020 139.452 1.00 30.68 12 SER B C 1
ATOM 946 O O . SER B 1 10 ? 1.487 23.535 138.384 1.00 31.05 12 SER B O 1
ATOM 949 N N . ASP B 1 11 ? 1.931 21.707 139.603 1.00 29.53 13 ASP B N 1
ATOM 950 C CA . ASP B 1 11 ? 1.473 20.778 138.546 1.00 28.59 13 ASP B CA 1
ATOM 951 C C . ASP B 1 11 ? -0.037 20.855 138.273 1.00 27.97 13 ASP B C 1
ATOM 952 O O . ASP B 1 11 ? -0.487 20.740 137.122 1.00 27.75 13 ASP B O 1
ATOM 957 N N . ARG B 1 12 ? -0.802 21.070 139.335 1.00 26.64 14 ARG B N 1
ATOM 958 C CA . ARG B 1 12 ? -2.235 21.283 139.251 1.00 27.35 14 ARG B CA 1
ATOM 959 C C . ARG B 1 12 ? -2.549 22.496 138.369 1.00 27.26 14 ARG B C 1
ATOM 960 O O . ARG B 1 12 ? -3.423 22.414 137.502 1.00 27.10 14 ARG B O 1
ATOM 968 N N . GLU B 1 13 ? -1.834 23.594 138.613 1.00 26.09 15 GLU B N 1
ATOM 969 C CA . GLU B 1 13 ? -1.976 24.806 137.845 1.00 27.66 15 GLU B CA 1
ATOM 970 C C . GLU B 1 13 ? -1.548 24.615 136.372 1.00 26.15 15 GLU B C 1
ATOM 971 O O . GLU B 1 13 ? -2.189 25.156 135.473 1.00 25.32 15 GLU B O 1
ATOM 977 N N . ARG B 1 14 ? -0.467 23.872 136.148 1.00 25.44 16 ARG B N 1
ATOM 978 C CA . ARG B 1 14 ? 0.013 23.651 134.788 1.00 25.58 16 ARG B CA 1
ATOM 979 C C . ARG B 1 14 ? -0.961 22.778 133.997 1.00 24.65 16 ARG B C 1
ATOM 980 O O . ARG B 1 14 ? -1.182 23.019 132.819 1.00 24.00 16 ARG B O 1
ATOM 988 N N . ALA B 1 15 ? -1.551 21.780 134.658 1.00 23.96 17 ALA B N 1
ATOM 989 C CA . ALA B 1 15 ? -2.559 20.943 134.010 1.00 23.65 17 ALA B CA 1
ATOM 990 C C . ALA B 1 15 ? -3.693 21.788 133.472 1.00 22.79 17 ALA B C 1
ATOM 991 O O . ALA B 1 15 ? -4.056 21.657 132.307 1.00 23.28 17 ALA B O 1
ATOM 993 N N . ILE B 1 16 ? -4.233 22.674 134.300 1.00 22.60 18 ILE B N 1
ATOM 994 C CA . ILE B 1 16 ? -5.273 23.645 133.861 1.00 21.82 18 ILE B CA 1
ATOM 995 C C . ILE B 1 16 ? -4.815 24.556 132.683 1.00 22.31 18 ILE B C 1
ATOM 996 O O . ILE B 1 16 ? -5.572 24.761 131.713 1.00 22.45 18 ILE B O 1
ATOM 1001 N N . PHE B 1 17 ? -3.590 25.090 132.785 1.00 21.71 19 PHE B N 1
ATOM 1002 C CA . PHE B 1 17 ? -3.030 26.071 131.840 1.00 21.23 19 PHE B CA 1
ATOM 1003 C C . PHE B 1 17 ? -2.843 25.436 130.456 1.00 20.86 19 PHE B C 1
ATOM 1004 O O . PHE B 1 17 ? -3.276 26.005 129.449 1.00 19.57 19 PHE B O 1
ATOM 1012 N N . GLU B 1 18 ? -2.199 24.262 130.424 1.00 21.44 20 GLU B N 1
ATOM 1013 C CA . GLU B 1 18 ? -2.029 23.458 129.190 1.00 21.99 20 GLU B CA 1
ATOM 1014 C C . GLU B 1 18 ? -3.351 22.976 128.567 1.00 21.59 20 GLU B C 1
ATOM 1015 O O . GLU B 1 18 ? -3.459 22.831 127.333 1.00 22.42 20 GLU B O 1
ATOM 1021 N N . ALA B 1 19 ? -4.362 22.713 129.387 1.00 21.07 21 ALA B N 1
ATOM 1022 C CA . ALA B 1 19 ? -5.671 22.346 128.827 1.00 21.34 21 ALA B CA 1
ATOM 1023 C C . ALA B 1 19 ? -6.260 23.562 128.092 1.00 21.31 21 ALA B C 1
ATOM 1024 O O . ALA B 1 19 ? -6.731 23.445 126.955 1.00 22.18 21 ALA B O 1
ATOM 1026 N N . GLY B 1 20 ? -6.217 24.729 128.732 1.00 20.05 22 GLY B N 1
ATOM 1027 C CA . GLY B 1 20 ? -6.611 25.964 128.074 1.00 19.40 22 GLY B CA 1
ATOM 1028 C C . GLY B 1 20 ? -5.836 26.211 126.776 1.00 18.90 22 GLY B C 1
ATOM 1029 O O . GLY B 1 20 ? -6.431 26.470 125.738 1.00 17.64 22 GLY B O 1
ATOM 1030 N N . ILE B 1 21 ? -4.504 26.121 126.843 1.00 19.03 23 ILE B N 1
ATOM 1031 C CA . ILE B 1 21 ? -3.660 26.360 125.676 1.00 19.46 23 ILE B CA 1
ATOM 1032 C C . ILE B 1 21 ? -4.117 25.394 124.571 1.00 20.28 23 ILE B C 1
ATOM 1033 O O . ILE B 1 21 ? -4.351 25.815 123.454 1.00 20.45 23 ILE B O 1
ATOM 1038 N N . THR B 1 22 ? -4.276 24.112 124.897 1.00 21.02 24 THR B N 1
ATOM 1039 C CA . THR B 1 22 ? -4.537 23.087 123.869 1.00 21.92 24 THR B CA 1
ATOM 1040 C C . THR B 1 22 ? -5.902 23.279 123.205 1.00 21.30 24 THR B C 1
ATOM 1041 O O . THR B 1 22 ? -6.055 23.102 122.009 1.00 21.63 24 THR B O 1
ATOM 1045 N N . LEU B 1 23 ? -6.881 23.699 123.989 1.00 21.32 25 LEU B N 1
ATOM 1046 C CA . LEU B 1 23 ? -8.231 23.932 123.481 1.00 20.42 25 LEU B CA 1
ATOM 1047 C C . LEU B 1 23 ? -8.300 25.168 122.610 1.00 20.69 25 LEU B C 1
ATOM 1048 O O . LEU B 1 23 ? -8.951 25.136 121.567 1.00 20.69 25 LEU B O 1
ATOM 1053 N N . GLY B 1 24 ? -7.668 26.279 123.039 1.00 20.61 26 GLY B N 1
ATOM 1054 C CA . GLY B 1 24 ? -7.572 27.482 122.181 1.00 19.64 26 GLY B CA 1
ATOM 1055 C C . GLY B 1 24 ? -6.898 27.165 120.847 1.00 20.47 26 GLY B C 1
ATOM 1056 O O . GLY B 1 24 ? -7.336 27.616 119.784 1.00 19.95 26 GLY B O 1
ATOM 1057 N N . ALA B 1 25 ? -5.826 26.372 120.904 1.00 20.44 27 ALA B N 1
ATOM 1058 C CA . ALA B 1 25 ? -5.019 26.070 119.721 1.00 20.73 27 ALA B CA 1
ATOM 1059 C C . ALA B 1 25 ? -5.786 25.243 118.713 1.00 20.50 27 ALA B C 1
ATOM 1060 O O . ALA B 1 25 ? -5.799 25.578 117.540 1.00 20.66 27 ALA B O 1
ATOM 1062 N N . ILE B 1 26 ? -6.409 24.160 119.183 1.00 20.90 28 ILE B N 1
ATOM 1063 C CA . ILE B 1 26 ? -7.272 23.313 118.367 1.00 20.99 28 ILE B CA 1
ATOM 1064 C C . ILE B 1 26 ? -8.327 24.149 117.659 1.00 19.84 28 ILE B C 1
ATOM 1065 O O . ILE B 1 26 ? -8.488 24.067 116.443 1.00 17.75 28 ILE B O 1
ATOM 1070 N N . TYR B 1 27 ? -9.006 24.980 118.439 1.00 19.72 29 TYR B N 1
ATOM 1071 C CA . TYR B 1 27 ? -10.124 25.729 117.951 1.00 21.01 29 TYR B CA 1
ATOM 1072 C C . TYR B 1 27 ? -9.688 26.605 116.829 1.00 21.12 29 TYR B C 1
ATOM 1073 O O . TYR B 1 27 ? -10.318 26.619 115.754 1.00 20.89 29 TYR B O 1
ATOM 1082 N N . HIS B 1 28 ? -8.613 27.355 117.070 1.00 20.88 30 HIS B N 1
ATOM 1083 C CA . HIS B 1 28 ? -8.201 28.330 116.090 1.00 20.69 30 HIS B CA 1
ATOM 1084 C C . HIS B 1 28 ? -7.374 27.706 114.977 1.00 20.12 30 HIS B C 1
ATOM 1085 O O . HIS B 1 28 ? -7.398 28.199 113.860 1.00 20.78 30 HIS B O 1
ATOM 1092 N N . GLN B 1 29 ? -6.666 26.617 115.247 1.00 18.99 31 GLN B N 1
ATOM 1093 C CA . GLN B 1 29 ? -5.953 25.962 114.154 1.00 18.82 31 GLN B CA 1
ATOM 1094 C C . GLN B 1 29 ? -6.877 25.330 113.128 1.00 18.34 31 GLN B C 1
ATOM 1095 O O . GLN B 1 29 ? -6.593 25.392 111.942 1.00 17.61 31 GLN B O 1
ATOM 1101 N N . PHE B 1 30 ? -7.966 24.714 113.585 1.00 18.81 32 PHE B N 1
ATOM 1102 C CA . PHE B 1 30 ? -8.791 23.880 112.701 1.00 19.34 32 PHE B CA 1
ATOM 1103 C C . PHE B 1 30 ? -10.127 24.465 112.277 1.00 20.14 32 PHE B C 1
ATOM 1104 O O . PHE B 1 30 ? -10.736 24.005 111.298 1.00 20.77 32 PHE B O 1
ATOM 1112 N N . CYS B 1 31 ? -10.597 25.491 112.969 1.00 20.38 33 CYS B N 1
ATOM 1113 C CA . CYS B 1 31 ? -11.824 26.143 112.492 1.00 21.16 33 CYS B CA 1
ATOM 1114 C C . CYS B 1 31 ? -11.612 26.679 111.059 1.00 20.43 33 CYS B C 1
ATOM 1115 O O . CYS B 1 31 ? -10.513 27.184 110.729 1.00 19.87 33 CYS B O 1
ATOM 1118 N N . GLY B 1 32 ? -12.632 26.500 110.214 1.00 20.26 34 GLY B N 1
ATOM 1119 C CA . GLY B 1 32 ? -12.572 26.790 108.770 1.00 20.58 34 GLY B CA 1
ATOM 1120 C C . GLY B 1 32 ? -12.098 25.651 107.848 1.00 22.14 34 GLY B C 1
ATOM 1121 O O . GLY B 1 32 ? -12.085 25.797 106.613 1.00 23.29 34 GLY B O 1
ATOM 1122 N N . THR B 1 33 ? -11.654 24.536 108.417 1.00 22.30 35 THR B N 1
ATOM 1123 C CA . THR B 1 33 ? -11.251 23.389 107.615 1.00 22.90 35 THR B CA 1
ATOM 1124 C C . THR B 1 33 ? -12.485 22.821 106.887 1.00 22.94 35 THR B C 1
ATOM 1125 O O . THR B 1 33 ? -13.513 22.545 107.538 1.00 22.27 35 THR B O 1
ATOM 1129 N N . PRO B 1 34 ? -12.398 22.679 105.543 1.00 23.19 36 PRO B N 1
ATOM 1130 C CA . PRO B 1 34 ? -13.475 22.092 104.750 1.00 23.62 36 PRO B CA 1
ATOM 1131 C C . PRO B 1 34 ? -13.709 20.714 105.279 1.00 23.76 36 PRO B C 1
ATOM 1132 O O . PRO B 1 34 ? -12.742 19.994 105.471 1.00 23.32 36 PRO B O 1
ATOM 1136 N N . VAL B 1 35 ? -14.974 20.368 105.517 1.00 24.01 37 VAL B N 1
ATOM 1137 C CA . VAL B 1 35 ? -15.332 19.061 106.045 1.00 25.70 37 VAL B CA 1
ATOM 1138 C C . VAL B 1 35 ? -16.666 18.584 105.411 1.00 26.40 37 VAL B C 1
ATOM 1139 O O . VAL B 1 35 ? -17.456 19.379 104.941 1.00 26.48 37 VAL B O 1
ATOM 1143 N N . SER B 1 36 ? -16.866 17.275 105.343 1.00 27.80 38 SER B N 1
ATOM 1144 C CA . SER B 1 36 ? -18.135 16.692 104.921 1.00 29.21 38 SER B CA 1
ATOM 1145 C C . SER B 1 36 ? -18.376 15.496 105.825 1.00 30.22 38 SER B C 1
ATOM 1146 O O . SER B 1 36 ? -17.441 15.059 106.519 1.00 30.39 38 SER B O 1
ATOM 1149 N N . PRO B 1 37 ? -19.621 14.963 105.842 1.00 31.00 39 PRO B N 1
ATOM 1150 C CA . PRO B 1 37 ? -19.870 13.740 106.617 1.00 31.14 39 PRO B CA 1
ATOM 1151 C C . PRO B 1 37 ? -18.871 12.614 106.366 1.00 30.94 39 PRO B C 1
ATOM 1152 O O . PRO B 1 37 ? -18.567 11.859 107.288 1.00 31.77 39 PRO B O 1
ATOM 1156 N N . GLY B 1 38 ? -18.355 12.521 105.147 1.00 30.42 40 GLY B N 1
ATOM 1157 C CA . GLY B 1 38 ? -17.411 11.480 104.778 1.00 30.21 40 GLY B CA 1
ATOM 1158 C C . GLY B 1 38 ? -15.960 11.717 105.175 1.00 30.50 40 GLY B C 1
ATOM 1159 O O . GLY B 1 38 ? -15.183 10.770 105.256 1.00 30.67 40 GLY B O 1
ATOM 1160 N N . THR B 1 39 ? -15.602 12.975 105.435 1.00 30.24 41 THR B N 1
ATOM 1161 C CA . THR B 1 39 ? -14.253 13.325 105.938 1.00 29.53 41 THR B CA 1
ATOM 1162 C C . THR B 1 39 ? -13.967 13.266 107.463 1.00 29.21 41 THR B C 1
ATOM 1163 O O . THR B 1 39 ? -12.801 13.439 107.865 1.00 29.66 41 THR B O 1
ATOM 1167 N N . ALA B 1 40 ? -14.952 13.148 108.349 1.00 28.95 42 ALA B N 1
ATOM 1168 C CA . ALA B 1 40 ? -15.345 14.128 109.348 1.00 29.03 42 ALA B CA 1
ATOM 1169 C C . ALA B 1 40 ? -14.644 13.372 110.480 1.00 29.07 42 ALA B C 1
ATOM 1170 O O . ALA B 1 40 ? -14.027 13.958 111.381 1.00 29.82 42 ALA B O 1
ATOM 1172 N N . GLU B 1 41 ? -14.745 12.038 110.435 1.00 29.13 43 GLU B N 1
ATOM 1173 C CA . GLU B 1 41 ? -14.042 11.173 111.408 1.00 29.24 43 GLU B CA 1
ATOM 1174 C C . GLU B 1 41 ? -12.543 11.237 111.252 1.00 27.74 43 GLU B C 1
ATOM 1175 O O . GLU B 1 41 ? -11.845 11.260 112.231 1.00 26.89 43 GLU B O 1
ATOM 1181 N N . GLU B 1 42 ? -12.066 11.201 110.015 1.00 27.38 44 GLU B N 1
ATOM 1182 C CA . GLU B 1 42 ? -10.641 11.313 109.748 1.00 27.21 44 GLU B CA 1
ATOM 1183 C C . GLU B 1 42 ? -10.101 12.688 110.134 1.00 26.34 44 GLU B C 1
ATOM 1184 O O . GLU B 1 42 ? -8.990 12.781 110.594 1.00 26.05 44 GLU B O 1
ATOM 1190 N N . VAL B 1 43 ? -10.874 13.748 109.922 1.00 26.90 45 VAL B N 1
ATOM 1191 C CA . VAL B 1 43 ? -10.486 15.106 110.388 1.00 27.95 45 VAL B CA 1
ATOM 1192 C C . VAL B 1 43 ? -10.344 15.103 111.915 1.00 27.85 45 VAL B C 1
ATOM 1193 O O . VAL B 1 43 ? -9.299 15.504 112.455 1.00 27.69 45 VAL B O 1
ATOM 1197 N N . ALA B 1 44 ? -11.371 14.598 112.591 1.00 27.66 46 ALA B N 1
ATOM 1198 C CA . ALA B 1 44 ? -11.321 14.402 114.042 1.00 28.24 46 ALA B CA 1
ATOM 1199 C C . ALA B 1 44 ? -10.022 13.741 114.484 1.00 28.97 46 ALA B C 1
ATOM 1200 O O . ALA B 1 44 ? -9.422 14.179 115.469 1.00 28.61 46 ALA B O 1
ATOM 1202 N N . LYS B 1 45 ? -9.609 12.685 113.770 1.00 29.56 47 LYS B N 1
ATOM 1203 C CA . LYS B 1 45 ? -8.428 11.907 114.149 1.00 30.68 47 LYS B CA 1
ATOM 1204 C C . LYS B 1 45 ? -7.134 12.693 114.045 1.00 30.34 47 LYS B C 1
ATOM 1205 O O . LYS B 1 45 ? -6.284 12.599 114.933 1.00 31.09 47 LYS B O 1
ATOM 1211 N N . CYS B 1 46 ? -6.963 13.432 112.955 1.00 29.93 48 CYS B N 1
ATOM 1212 C CA . CYS B 1 46 ? -5.792 14.299 112.787 1.00 30.56 48 CYS B CA 1
ATOM 1213 C C . CYS B 1 46 ? -5.771 15.421 113.839 1.00 28.97 48 CYS B C 1
ATOM 1214 O O . CYS B 1 46 ? -4.716 15.793 114.302 1.00 29.45 48 CYS B O 1
ATOM 1217 N N . ILE B 1 47 ? -6.932 15.953 114.200 1.00 27.43 49 ILE B N 1
ATOM 1218 C CA . ILE B 1 47 ? -7.007 16.920 115.291 1.00 26.75 49 ILE B CA 1
ATOM 1219 C C . ILE B 1 47 ? -6.530 16.293 116.608 1.00 27.02 49 ILE B C 1
ATOM 1220 O O . ILE B 1 47 ? -5.655 16.866 117.280 1.00 26.04 49 ILE B O 1
ATOM 1225 N N . GLU B 1 48 ? -7.052 15.097 116.931 1.00 26.65 50 GLU B N 1
ATOM 1226 C CA . GLU B 1 48 ? -6.590 14.329 118.108 1.00 27.72 50 GLU B CA 1
ATOM 1227 C C . GLU B 1 48 ? -5.078 14.159 118.172 1.00 27.33 50 GLU B C 1
ATOM 1228 O O . GLU B 1 48 ? -4.470 14.448 119.219 1.00 27.61 50 GLU B O 1
ATOM 1234 N N . ARG B 1 49 ? -4.484 13.723 117.059 1.00 26.46 51 ARG B N 1
ATOM 1235 C CA . ARG B 1 49 ? -3.060 13.416 117.039 1.00 27.72 51 ARG B CA 1
ATOM 1236 C C . ARG B 1 49 ? -2.278 14.723 117.161 1.00 26.48 51 ARG B C 1
ATOM 1237 O O . ARG B 1 49 ? -1.231 14.759 117.798 1.00 27.31 51 ARG B O 1
ATOM 1245 N N . ALA B 1 50 ? -2.799 15.802 116.581 1.00 24.88 52 ALA B N 1
ATOM 1246 C CA . ALA B 1 50 ? -2.118 17.078 116.702 1.00 24.23 52 ALA B CA 1
ATOM 1247 C C . ALA B 1 50 ? -2.158 17.501 118.202 1.00 24.08 52 ALA B C 1
ATOM 1248 O O . ALA B 1 50 ? -1.130 17.822 118.790 1.00 23.08 52 ALA B O 1
ATOM 1250 N N . ALA B 1 51 ? -3.332 17.422 118.821 1.00 23.71 53 ALA B N 1
ATOM 1251 C CA . ALA B 1 51 ? -3.455 17.686 120.246 1.00 24.65 53 ALA B CA 1
ATOM 1252 C C . ALA B 1 51 ? -2.456 16.874 121.112 1.00 25.20 53 ALA B C 1
ATOM 1253 O O . ALA B 1 51 ? -1.843 17.425 122.018 1.00 25.65 53 ALA B O 1
ATOM 1255 N N . LEU B 1 52 ? -2.313 15.584 120.825 1.00 25.13 54 LEU B N 1
ATOM 1256 C CA . LEU B 1 52 ? -1.529 14.666 121.645 1.00 25.40 54 LEU B CA 1
ATOM 1257 C C . LEU B 1 52 ? -0.049 14.969 121.644 1.00 26.35 54 LEU B C 1
ATOM 1258 O O . LEU B 1 52 ? 0.704 14.452 122.471 1.00 27.12 54 LEU B O 1
ATOM 1263 N N . LEU B 1 53 ? 0.372 15.817 120.713 1.00 26.66 55 LEU B N 1
ATOM 1264 C CA . LEU B 1 53 ? 1.743 16.242 120.641 1.00 26.32 55 LEU B CA 1
ATOM 1265 C C . LEU B 1 53 ? 2.052 17.345 121.663 1.00 27.38 55 LEU B C 1
ATOM 1266 O O . LEU B 1 53 ? 3.210 17.518 122.074 1.00 27.79 55 LEU B O 1
ATOM 1271 N N . GLN B 1 54 ? 1.040 18.085 122.097 1.00 27.24 56 GLN B N 1
ATOM 1272 C CA . GLN B 1 54 ? 1.331 19.240 122.925 1.00 28.38 56 GLN B CA 1
ATOM 1273 C C . GLN B 1 54 ? 1.581 18.913 124.397 1.00 28.67 56 GLN B C 1
ATOM 1274 O O . GLN B 1 54 ? 1.139 17.858 124.881 1.00 27.55 56 GLN B O 1
ATOM 1280 N N . PRO B 1 55 ? 2.349 19.785 125.096 1.00 28.93 57 PRO B N 1
ATOM 1281 C CA . PRO B 1 55 ? 2.740 19.475 126.479 1.00 28.92 57 PRO B CA 1
ATOM 1282 C C . PRO B 1 55 ? 1.558 19.104 127.379 1.00 29.13 57 PRO B C 1
ATOM 1283 O O . PRO B 1 55 ? 0.515 19.798 127.401 1.00 28.76 57 PRO B O 1
ATOM 1287 N N . CYS B 1 56 ? 1.765 17.995 128.084 1.00 28.54 58 CYS B N 1
ATOM 1288 C CA . CYS B 1 56 ? 0.907 17.461 129.119 1.00 28.92 58 CYS B CA 1
ATOM 1289 C C . CYS B 1 56 ? -0.276 16.715 128.594 1.00 27.54 58 CYS B C 1
ATOM 1290 O O . CYS B 1 56 ? -0.936 16.032 129.361 1.00 27.98 58 CYS B O 1
ATOM 1293 N N . VAL B 1 57 ? -0.550 16.810 127.299 1.00 26.18 59 VAL B N 1
ATOM 1294 C CA . VAL B 1 57 ? -1.726 16.153 126.745 1.00 25.59 59 VAL B CA 1
ATOM 1295 C C . VAL B 1 57 ? -1.540 14.625 126.666 1.00 25.90 59 VAL B C 1
ATOM 1296 O O . VAL B 1 57 ? -0.697 14.148 125.937 1.00 25.68 59 VAL B O 1
ATOM 1300 N N . ILE B 1 58 ? -2.309 13.875 127.441 1.00 26.48 60 ILE B N 1
ATOM 1301 C CA . ILE B 1 58 ? -2.228 12.390 127.412 1.00 27.35 60 ILE B CA 1
ATOM 1302 C C . ILE B 1 58 ? -3.463 11.719 126.761 1.00 27.51 60 ILE B C 1
ATOM 1303 O O . ILE B 1 58 ? -3.459 10.506 126.477 1.00 27.92 60 ILE B O 1
ATOM 1308 N N . ASP B 1 59 ? -4.505 12.501 126.509 1.00 26.71 61 ASP B N 1
ATOM 1309 C CA . ASP B 1 59 ? -5.665 11.964 125.814 1.00 27.17 61 ASP B CA 1
ATOM 1310 C C . ASP B 1 59 ? -6.418 13.047 125.085 1.00 26.55 61 ASP B C 1
ATOM 1311 O O . ASP B 1 59 ? -6.472 14.196 125.522 1.00 26.60 61 ASP B O 1
ATOM 1316 N N . ALA B 1 60 ? -7.047 12.674 123.993 1.00 26.25 62 ALA B N 1
ATOM 1317 C CA . ALA B 1 60 ? -7.825 13.637 123.231 1.00 26.89 62 ALA B CA 1
ATOM 1318 C C . ALA B 1 60 ? -8.879 12.922 122.445 1.00 26.78 62 ALA B C 1
ATOM 1319 O O . ALA B 1 60 ? -8.578 11.992 121.683 1.00 27.14 62 ALA B O 1
ATOM 1321 N N . ARG B 1 61 ? -10.114 13.350 122.637 1.00 26.94 63 ARG B N 1
ATOM 1322 C CA . ARG B 1 61 ? -11.230 12.778 121.895 1.00 28.67 63 ARG B CA 1
ATOM 1323 C C . ARG B 1 61 ? -11.999 13.884 121.187 1.00 26.89 63 ARG B C 1
ATOM 1324 O O . ARG B 1 61 ? -12.497 14.817 121.818 1.00 27.16 63 ARG B O 1
ATOM 1332 N N . VAL B 1 62 ? -12.072 13.784 119.874 1.00 25.10 64 VAL B N 1
ATOM 1333 C CA . VAL B 1 62 ? -12.652 14.838 119.092 1.00 24.40 64 VAL B CA 1
ATOM 1334 C C . VAL B 1 62 ? -13.743 14.284 118.227 1.00 25.11 64 VAL B C 1
ATOM 1335 O O . VAL B 1 62 ? -13.601 13.212 117.653 1.00 24.69 64 VAL B O 1
ATOM 1339 N N . GLU B 1 63 ? -14.853 15.004 118.156 1.00 26.03 65 GLU B N 1
ATOM 1340 C CA . GLU B 1 63 ? -15.806 14.754 117.094 1.00 27.75 65 GLU B CA 1
ATOM 1341 C C . GLU B 1 63 ? -16.129 16.003 116.278 1.00 28.21 65 GLU B C 1
ATOM 1342 O O . GLU B 1 63 ? -16.258 17.112 116.817 1.00 27.97 65 GLU B O 1
ATOM 1348 N N . VAL B 1 64 ? -16.253 15.810 114.972 1.00 28.85 66 VAL B N 1
ATOM 1349 C CA . VAL B 1 64 ? -16.806 16.836 114.122 1.00 31.00 66 VAL B CA 1
ATOM 1350 C C . VAL B 1 64 ? -18.170 16.364 113.653 1.00 33.02 66 VAL B C 1
ATOM 1351 O O . VAL B 1 64 ? -18.251 15.472 112.811 1.00 33.80 66 VAL B O 1
ATOM 1355 N N . ASP B 1 65 ? -19.222 17.000 114.163 1.00 34.82 67 ASP B N 1
ATOM 1356 C CA . ASP B 1 65 ? -20.587 16.533 113.995 1.00 37.28 67 ASP B CA 1
ATOM 1357 C C . ASP B 1 65 ? -21.265 17.194 112.790 1.00 38.52 67 ASP B C 1
ATOM 1358 O O . ASP B 1 65 ? -21.928 18.212 112.928 1.00 38.53 67 ASP B O 1
ATOM 1363 N N . VAL B 1 66 ? -21.094 16.607 111.613 1.00 40.42 68 VAL B N 1
ATOM 1364 C CA . VAL B 1 66 ? -21.637 17.185 110.389 1.00 43.04 68 VAL B CA 1
ATOM 1365 C C . VAL B 1 66 ? -22.710 16.308 109.708 1.00 45.06 68 VAL B C 1
ATOM 1366 O O . VAL B 1 66 ? -22.510 15.111 109.444 1.00 46.01 68 VAL B O 1
ATOM 1370 N N . SER B 1 67 ? -23.867 16.919 109.473 1.00 47.05 69 SER B N 1
ATOM 1371 C CA . SER B 1 67 ? -25.024 16.255 108.860 1.00 48.70 69 SER B CA 1
ATOM 1372 C C . SER B 1 67 ? -25.121 16.529 107.357 1.00 49.56 69 SER B C 1
ATOM 1373 O O . SER B 1 67 ? -24.323 17.284 106.779 1.00 49.91 69 SER B O 1
ATOM 1376 N N . SER B 1 68 ? -26.105 15.904 106.722 1.00 50.72 70 SER B N 1
ATOM 1377 C CA . SER B 1 68 ? -26.430 16.198 105.326 1.00 51.14 70 SER B CA 1
ATOM 1378 C C . SER B 1 68 ? -27.427 17.357 105.283 1.00 51.15 70 SER B C 1
ATOM 1379 O O . SER B 1 68 ? -27.054 18.527 105.402 1.00 51.23 70 SER B O 1
ATOM 1382 N N . THR B 1 71 ? -24.711 20.499 104.654 1.00 45.07 73 THR B N 1
ATOM 1383 C CA . THR B 1 71 ? -23.868 20.622 103.453 1.00 45.37 73 THR B CA 1
ATOM 1384 C C . THR B 1 71 ? -24.635 20.967 102.158 1.00 45.36 73 THR B C 1
ATOM 1385 O O . THR B 1 71 ? -24.092 20.819 101.045 1.00 44.57 73 THR B O 1
ATOM 1389 N N . ASP B 1 72 ? -25.884 21.420 102.326 1.00 45.47 74 ASP B N 1
ATOM 1390 C CA . ASP B 1 72 ? -26.718 21.861 101.204 1.00 45.79 74 ASP B CA 1
ATOM 1391 C C . ASP B 1 72 ? -26.487 23.348 100.892 1.00 45.27 74 ASP B C 1
ATOM 1392 O O . ASP B 1 72 ? -27.081 24.274 101.502 1.00 43.61 74 ASP B O 1
ATOM 1397 N N . ASN B 1 73 ? -25.602 23.524 99.917 1.00 44.65 75 ASN B N 1
ATOM 1398 C CA . ASN B 1 73 ? -25.075 24.801 99.509 1.00 45.35 75 ASN B CA 1
ATOM 1399 C C . ASN B 1 73 ? -24.216 24.556 98.255 1.00 45.89 75 ASN B C 1
ATOM 1400 O O . ASN B 1 73 ? -24.013 23.399 97.837 1.00 45.27 75 ASN B O 1
ATOM 1405 N N . TYR B 1 74 ? -23.702 25.644 97.684 1.00 46.70 76 TYR B N 1
ATOM 1406 C CA . TYR B 1 74 ? -22.992 25.610 96.403 1.00 47.20 76 TYR B CA 1
ATOM 1407 C C . TYR B 1 74 ? -21.778 24.655 96.377 1.00 46.79 76 TYR B C 1
ATOM 1408 O O . TYR B 1 74 ? -21.650 23.835 95.461 1.00 46.38 76 TYR B O 1
ATOM 1417 N N . GLY B 1 75 ? -20.913 24.764 97.383 1.00 46.71 77 GLY B N 1
ATOM 1418 C CA . GLY B 1 75 ? -19.689 23.953 97.465 1.00 46.75 77 GLY B CA 1
ATOM 1419 C C . GLY B 1 75 ? -19.936 22.495 97.819 1.00 46.70 77 GLY B C 1
ATOM 1420 O O . GLY B 1 75 ? -19.133 21.635 97.460 1.00 46.64 77 GLY B O 1
ATOM 1421 N N . GLY B 1 76 ? -21.056 22.224 98.503 1.00 46.31 78 GLY B N 1
ATOM 1422 C CA . GLY B 1 76 ? -21.462 20.867 98.875 1.00 45.05 78 GLY B CA 1
ATOM 1423 C C . GLY B 1 76 ? -20.619 20.301 100.014 1.00 44.86 78 GLY B C 1
ATOM 1424 O O . GLY B 1 76 ? -20.281 19.106 100.007 1.00 44.88 78 GLY B O 1
ATOM 1425 N N . TYR B 1 77 ? -20.264 21.173 100.973 1.00 43.46 79 TYR B N 1
ATOM 1426 C CA . TYR B 1 77 ? -19.507 20.823 102.196 1.00 41.57 79 TYR B CA 1
ATOM 1427 C C . TYR B 1 77 ? -19.701 21.942 103.226 1.00 40.16 79 TYR B C 1
ATOM 1428 O O . TYR B 1 77 ? -20.263 22.980 102.928 1.00 39.43 79 TYR B O 1
ATOM 1437 N N . THR B 1 78 ? -19.220 21.717 104.436 1.00 38.62 80 THR B N 1
ATOM 1438 C CA . THR B 1 78 ? -19.291 22.713 105.484 1.00 37.27 80 THR B CA 1
ATOM 1439 C C . THR B 1 78 ? -17.875 22.946 106.024 1.00 35.54 80 THR B C 1
ATOM 1440 O O . THR B 1 78 ? -16.910 22.560 105.390 1.00 34.95 80 THR B O 1
ATOM 1444 N N . GLU B 1 79 ? -17.765 23.581 107.185 1.00 34.10 81 GLU B N 1
ATOM 1445 C CA . GLU B 1 79 ? -16.475 23.935 107.783 1.00 32.73 81 GLU B CA 1
ATOM 1446 C C . GLU B 1 79 ? -16.521 23.518 109.206 1.00 29.86 81 GLU B C 1
ATOM 1447 O O . GLU B 1 79 ? -17.557 23.585 109.839 1.00 28.88 81 GLU B O 1
ATOM 1453 N N . VAL B 1 80 ? -15.387 23.054 109.700 1.00 28.73 82 VAL B N 1
ATOM 1454 C CA . VAL B 1 80 ? -15.182 22.880 111.125 1.00 26.79 82 VAL B CA 1
ATOM 1455 C C . VAL B 1 80 ? -15.427 24.264 111.724 1.00 26.92 82 VAL B C 1
ATOM 1456 O O . VAL B 1 80 ? -14.960 25.302 111.205 1.00 26.31 82 VAL B O 1
ATOM 1460 N N . SER B 1 81 ? -16.215 24.272 112.783 1.00 26.59 83 SER B N 1
ATOM 1461 C CA . SER B 1 81 ? -16.568 25.500 113.484 1.00 27.21 83 SER B CA 1
ATOM 1462 C C . SER B 1 81 ? -16.918 25.154 114.915 1.00 26.72 83 SER B C 1
ATOM 1463 O O . SER B 1 81 ? -16.984 23.979 115.290 1.00 27.12 83 SER B O 1
ATOM 1466 N N . GLY B 1 82 ? -17.172 26.192 115.693 1.00 26.94 84 GLY B N 1
ATOM 1467 C CA . GLY B 1 82 ? -17.636 26.062 117.082 1.00 27.21 84 GLY B CA 1
ATOM 1468 C C . GLY B 1 82 ? -19.027 25.479 117.182 1.00 26.23 84 GLY B C 1
ATOM 1469 O O . GLY B 1 82 ? -19.409 24.955 118.207 1.00 25.68 84 GLY B O 1
ATOM 1470 N N . ARG B 1 83 ? -19.779 25.530 116.094 1.00 26.78 85 ARG B N 1
ATOM 1471 C CA . ARG B 1 83 ? -21.085 24.893 116.084 1.00 27.03 85 ARG B CA 1
ATOM 1472 C C . ARG B 1 83 ? -20.983 23.357 116.005 1.00 27.56 85 ARG B C 1
ATOM 1473 O O . ARG B 1 83 ? -21.761 22.668 116.637 1.00 27.61 85 ARG B O 1
ATOM 1481 N N . ASN B 1 84 ? -20.019 22.825 115.247 1.00 27.37 86 ASN B N 1
ATOM 1482 C CA . ASN B 1 84 ? -19.903 21.378 115.052 1.00 27.13 86 ASN B CA 1
ATOM 1483 C C . ASN B 1 84 ? -18.728 20.647 115.738 1.00 27.18 86 ASN B C 1
ATOM 1484 O O . ASN B 1 84 ? -18.627 19.420 115.647 1.00 27.97 86 ASN B O 1
ATOM 1489 N N . LEU B 1 85 ? -17.836 21.382 116.401 1.00 26.75 87 LEU B N 1
ATOM 1490 C CA . LEU B 1 85 ? -16.622 20.781 116.979 1.00 26.62 87 LEU B CA 1
ATOM 1491 C C . LEU B 1 85 ? -16.865 20.448 118.443 1.00 26.96 87 LEU B C 1
ATOM 1492 O O . LEU B 1 85 ? -17.332 21.300 119.221 1.00 26.62 87 LEU B O 1
ATOM 1497 N N . ARG B 1 86 ? -16.542 19.215 118.820 1.00 26.75 88 ARG B N 1
ATOM 1498 C CA . ARG B 1 86 ? -16.657 18.793 120.224 1.00 27.74 88 ARG B CA 1
ATOM 1499 C C . ARG B 1 86 ? -15.332 18.219 120.577 1.00 25.71 88 ARG B C 1
ATOM 1500 O O . ARG B 1 86 ? -14.829 17.356 119.858 1.00 25.67 88 ARG B O 1
ATOM 1508 N N . VAL B 1 87 ? -14.780 18.659 121.697 1.00 24.43 89 VAL B N 1
ATOM 1509 C CA . VAL B 1 87 ? -13.470 18.207 122.108 1.00 23.54 89 VAL B CA 1
ATOM 1510 C C . VAL B 1 87 ? -13.507 17.907 123.596 1.00 23.78 89 VAL B C 1
ATOM 1511 O O . VAL B 1 87 ? -14.120 18.638 124.372 1.00 24.15 89 VAL B O 1
ATOM 1515 N N . THR B 1 88 ? -12.878 16.798 123.975 1.00 24.20 90 THR B N 1
ATOM 1516 C CA . THR B 1 88 ? -12.472 16.527 125.343 1.00 23.88 90 THR B CA 1
ATOM 1517 C C . THR B 1 88 ? -10.997 16.163 125.301 1.00 23.69 90 THR B C 1
ATOM 1518 O O . THR B 1 88 ? -10.611 15.257 124.579 1.00 22.73 90 THR B O 1
ATOM 1522 N N . ILE B 1 89 ? -10.183 16.865 126.083 1.00 24.30 91 ILE B N 1
ATOM 1523 C CA . ILE B 1 89 ? -8.782 16.487 126.247 1.00 24.63 91 ILE B CA 1
ATOM 1524 C C . ILE B 1 89 ? -8.471 16.293 127.694 1.00 24.79 91 ILE B C 1
ATOM 1525 O O . ILE B 1 89 ? -9.005 16.999 128.554 1.00 25.92 91 ILE B O 1
ATOM 1530 N N . VAL B 1 90 ? -7.593 15.342 127.966 1.00 25.29 92 VAL B N 1
ATOM 1531 C CA . VAL B 1 90 ? -7.058 15.184 129.315 1.00 25.31 92 VAL B CA 1
ATOM 1532 C C . VAL B 1 90 ? -5.586 15.653 129.314 1.00 25.43 92 VAL B C 1
ATOM 1533 O O . VAL B 1 90 ? -4.781 15.188 128.517 1.00 24.67 92 VAL B O 1
ATOM 1537 N N . THR B 1 91 ? -5.253 16.589 130.196 1.00 26.08 93 THR B N 1
ATOM 1538 C CA . THR B 1 91 ? -3.857 16.947 130.442 1.00 26.90 93 THR B CA 1
ATOM 1539 C C . THR B 1 91 ? -3.348 16.303 131.728 1.00 27.55 93 THR B C 1
ATOM 1540 O O . THR B 1 91 ? -4.060 16.214 132.730 1.00 27.89 93 THR B O 1
ATOM 1544 N N . ARG B 1 92 ? -2.105 15.878 131.706 1.00 28.33 94 ARG B N 1
ATOM 1545 C CA . ARG B 1 92 ? -1.444 15.344 132.891 1.00 30.44 94 ARG B CA 1
ATOM 1546 C C . ARG B 1 92 ? -0.078 16.024 133.037 1.00 30.81 94 ARG B C 1
ATOM 1547 O O . ARG B 1 92 ? 0.803 15.860 132.182 1.00 31.59 94 ARG B O 1
ATOM 1555 N N . CYS B 1 93 ? 0.089 16.822 134.086 1.00 31.13 95 CYS B N 1
ATOM 1556 C CA . CYS B 1 93 ? 1.423 17.297 134.424 1.00 31.44 95 CYS B CA 1
ATOM 1557 C C . CYS B 1 93 ? 1.757 16.761 135.840 1.00 31.14 95 CYS B C 1
ATOM 1558 O O . CYS B 1 93 ? 1.052 17.059 136.808 1.00 30.95 95 CYS B O 1
ATOM 1561 N N . GLY B 1 94 ? 2.794 15.931 135.943 1.00 31.10 96 GLY B N 1
ATOM 1562 C CA . GLY B 1 94 ? 3.070 15.189 137.176 1.00 31.56 96 GLY B CA 1
ATOM 1563 C C . GLY B 1 94 ? 1.934 14.273 137.628 1.00 32.23 96 GLY B C 1
ATOM 1564 O O . GLY B 1 94 ? 1.585 13.325 136.917 1.00 32.83 96 GLY B O 1
ATOM 1565 N N . GLU B 1 95 ? 1.364 14.556 138.805 1.00 32.48 97 GLU B N 1
ATOM 1566 C CA . GLU B 1 95 ? 0.250 13.784 139.404 1.00 32.93 97 GLU B CA 1
ATOM 1567 C C . GLU B 1 95 ? -1.154 14.415 139.196 1.00 33.01 97 GLU B C 1
ATOM 1568 O O . GLU B 1 95 ? -2.175 13.883 139.689 1.00 32.83 97 GLU B O 1
ATOM 1574 N N . TRP B 1 96 ? -1.204 15.552 138.512 1.00 31.51 98 TRP B N 1
ATOM 1575 C CA . TRP B 1 96 ? -2.474 16.226 138.310 1.00 30.71 98 TRP B CA 1
ATOM 1576 C C . TRP B 1 96 ? -2.947 16.121 136.873 1.00 30.09 98 TRP B C 1
ATOM 1577 O O . TRP B 1 96 ? -2.143 16.227 135.928 1.00 30.13 98 TRP B O 1
ATOM 1588 N N . GLU B 1 97 ? -4.259 15.929 136.730 1.00 29.22 99 GLU B N 1
ATOM 1589 C CA . GLU B 1 97 ? -4.921 15.858 135.442 1.00 28.70 99 GLU B CA 1
ATOM 1590 C C . GLU B 1 97 ? -5.995 16.915 135.405 1.00 27.41 99 GLU B C 1
ATOM 1591 O O . GLU B 1 97 ? -6.663 17.137 136.400 1.00 28.39 99 GLU B O 1
ATOM 1597 N N . ALA B 1 98 ? -6.164 17.571 134.264 1.00 25.94 100 ALA B N 1
ATOM 1598 C CA . ALA B 1 98 ? -7.371 18.365 134.036 1.00 25.45 100 ALA B CA 1
ATOM 1599 C C . ALA B 1 98 ? -8.148 17.800 132.850 1.00 24.62 100 ALA B C 1
ATOM 1600 O O . ALA B 1 98 ? -7.562 17.381 131.860 1.00 23.79 100 ALA B O 1
ATOM 1602 N N . VAL B 1 99 ? -9.473 17.798 132.960 1.00 24.51 101 VAL B N 1
ATOM 1603 C CA . VAL B 1 99 ? -10.305 17.417 131.823 1.00 24.30 101 VAL B CA 1
ATOM 1604 C C . VAL B 1 99 ? -10.846 18.690 131.199 1.00 23.53 101 VAL B C 1
ATOM 1605 O O . VAL B 1 99 ? -11.638 19.395 131.803 1.00 23.38 101 VAL B O 1
ATOM 1609 N N . GLY B 1 100 ? -10.368 18.993 129.999 1.00 23.03 102 GLY B N 1
ATOM 1610 C CA . GLY B 1 100 ? -10.801 20.172 129.293 1.00 23.21 102 GLY B CA 1
ATOM 1611 C C . GLY B 1 100 ? -11.770 19.805 128.187 1.00 24.14 102 GLY B C 1
ATOM 1612 O O . GLY B 1 100 ? -11.579 18.805 127.487 1.00 23.20 102 GLY B O 1
ATOM 1613 N N . LYS B 1 101 ? -12.797 20.638 128.022 1.00 24.55 103 LYS B N 1
ATOM 1614 C CA . LYS B 1 101 ? -13.841 20.393 127.042 1.00 25.49 103 LYS B CA 1
ATOM 1615 C C . LYS B 1 101 ? -14.178 21.624 126.216 1.00 25.34 103 LYS B C 1
ATOM 1616 O O . LYS B 1 101 ? -14.157 22.753 126.713 1.00 24.61 103 LYS B O 1
ATOM 1622 N N . LEU B 1 102 ? -14.524 21.362 124.962 1.00 25.30 104 LEU B N 1
ATOM 1623 C CA . LEU B 1 102 ? -15.078 22.347 124.063 1.00 25.81 104 LEU B CA 1
ATOM 1624 C C . LEU B 1 102 ? -16.342 21.757 123.410 1.00 26.92 104 LEU B C 1
ATOM 1625 O O . LEU B 1 102 ? -16.311 20.636 122.911 1.00 25.44 104 LEU B O 1
ATOM 1630 N N . GLU B 1 103 ? -17.424 22.546 123.378 1.00 28.71 105 GLU B N 1
ATOM 1631 C CA . GLU B 1 103 ? -18.694 22.125 122.827 1.00 30.91 105 GLU B CA 1
ATOM 1632 C C . GLU B 1 103 ? -19.612 23.332 122.691 1.00 30.98 105 GLU B C 1
ATOM 1633 O O . GLU B 1 103 ? -19.673 24.156 123.601 1.00 31.29 105 GLU B O 1
ATOM 1639 N N . PHE B 1 104 ? -20.343 23.432 121.574 1.00 31.82 106 PHE B N 1
ATOM 1640 C CA . PHE B 1 104 ? -21.394 24.456 121.436 1.00 32.80 106 PHE B CA 1
ATOM 1641 C C . PHE B 1 104 ? -22.496 24.228 122.480 1.00 33.86 106 PHE B C 1
ATOM 1642 O O . PHE B 1 104 ? -23.071 23.149 122.560 1.00 32.59 106 PHE B O 1
ATOM 1650 N N . ILE B 1 105 ? -22.753 25.244 123.299 1.00 36.02 107 ILE B N 1
ATOM 1651 C CA . ILE B 1 105 ? -23.716 25.130 124.391 1.00 38.12 107 ILE B CA 1
ATOM 1652 C C . ILE B 1 105 ? -24.953 25.887 123.914 1.00 40.53 107 ILE B C 1
ATOM 1653 O O . ILE B 1 105 ? -24.990 27.140 123.908 1.00 40.42 107 ILE B O 1
ATOM 1658 N N . GLU B 1 106 ? -25.950 25.124 123.466 1.00 43.06 108 GLU B N 1
ATOM 1659 C CA . GLU B 1 106 ? -27.117 25.726 122.813 1.00 46.57 108 GLU B CA 1
ATOM 1660 C C . GLU B 1 106 ? -27.720 26.915 123.593 1.00 47.05 108 GLU B C 1
ATOM 1661 O O . GLU B 1 106 ? -28.112 27.914 122.984 1.00 47.81 108 GLU B O 1
ATOM 1667 N N . GLU B 1 107 ? -27.703 26.827 124.927 1.00 47.72 109 GLU B N 1
ATOM 1668 C CA . GLU B 1 107 ? -28.342 27.801 125.818 1.00 48.27 109 GLU B CA 1
ATOM 1669 C C . GLU B 1 107 ? -27.618 29.130 125.857 1.00 47.97 109 GLU B C 1
ATOM 1670 O O . GLU B 1 107 ? -28.245 30.161 126.097 1.00 47.67 109 GLU B O 1
ATOM 1676 N N . LEU B 1 108 ? -26.295 29.097 125.674 1.00 47.88 110 LEU B N 1
ATOM 1677 C CA . LEU B 1 108 ? -25.465 30.322 125.672 1.00 46.99 110 LEU B CA 1
ATOM 1678 C C . LEU B 1 108 ? -25.174 30.882 124.276 1.00 46.38 110 LEU B C 1
ATOM 1679 O O . LEU B 1 108 ? -24.603 31.968 124.155 1.00 46.38 110 LEU B O 1
ATOM 1684 N N . ASN B 1 109 ? -25.508 30.139 123.225 1.00 45.85 111 ASN B N 1
ATOM 1685 C CA . ASN B 1 109 ? -25.199 30.584 121.844 1.00 45.38 111 ASN B CA 1
ATOM 1686 C C . ASN B 1 109 ? -23.682 30.785 121.567 1.00 44.56 111 ASN B C 1
ATOM 1687 O O . ASN B 1 109 ? -23.274 31.734 120.900 1.00 44.87 111 ASN B O 1
ATOM 1692 N N . TYR B 1 110 ? -22.844 29.887 122.077 1.00 43.05 112 TYR B N 1
ATOM 1693 C CA . TYR B 1 110 ? -21.391 30.086 122.034 1.00 41.34 112 TYR B CA 1
ATOM 1694 C C . TYR B 1 110 ? -20.705 28.720 122.266 1.00 39.53 112 TYR B C 1
ATOM 1695 O O . TYR B 1 110 ? -21.236 27.884 122.985 1.00 39.44 112 TYR B O 1
ATOM 1704 N N . PRO B 1 111 ? -19.577 28.464 121.578 1.00 37.77 113 PRO B N 1
ATOM 1705 C CA . PRO B 1 111 ? -18.806 27.282 121.884 1.00 36.46 113 PRO B CA 1
ATOM 1706 C C . PRO B 1 111 ? -18.022 27.503 123.168 1.00 36.00 113 PRO B C 1
ATOM 1707 O O . PRO B 1 111 ? -17.027 28.251 123.200 1.00 37.43 113 PRO B O 1
ATOM 1711 N N . LEU B 1 112 ? -18.439 26.834 124.225 1.00 34.05 114 LEU B N 1
ATOM 1712 C CA . LEU B 1 112 ? -17.811 27.066 125.507 1.00 31.46 114 LEU B CA 1
ATOM 1713 C C . LEU B 1 112 ? -16.627 26.134 125.722 1.00 29.95 114 LEU B C 1
ATOM 1714 O O . LEU B 1 112 ? -16.666 24.956 125.365 1.00 28.78 114 LEU B O 1
ATOM 1719 N N . MET B 1 113 ? -15.580 26.689 126.313 1.00 28.85 115 MET B N 1
ATOM 1720 C CA . MET B 1 113 ? -14.448 25.910 126.805 1.00 27.97 115 MET B CA 1
ATOM 1721 C C . MET B 1 113 ? -14.555 25.921 128.297 1.00 28.22 115 MET B C 1
ATOM 1722 O O . MET B 1 113 ? -14.842 26.976 128.913 1.00 27.85 115 MET B O 1
ATOM 1727 N N . TRP B 1 114 ? -14.377 24.743 128.885 1.00 28.52 116 TRP B N 1
ATOM 1728 C CA . TRP B 1 114 ? -14.441 24.618 130.346 1.00 28.93 116 TRP B CA 1
ATOM 1729 C C . TRP B 1 114 ? -13.619 23.460 130.830 1.00 28.90 116 TRP B C 1
ATOM 1730 O O . TRP B 1 114 ? -13.185 22.647 130.025 1.00 29.36 116 TRP B O 1
ATOM 1741 N N . VAL B 1 115 ? -13.405 23.412 132.144 1.00 29.26 117 VAL B N 1
ATOM 1742 C CA . VAL B 1 115 ? -12.741 22.295 132.810 1.00 29.87 117 VAL B CA 1
ATOM 1743 C C . VAL B 1 115 ? -13.773 21.441 133.545 1.00 30.64 117 VAL B C 1
ATOM 1744 O O . VAL B 1 115 ? -14.462 21.949 134.427 1.00 30.70 117 VAL B O 1
ATOM 1748 N N . GLU B 1 116 ? -13.904 20.170 133.169 1.00 31.71 118 GLU B N 1
ATOM 1749 C CA . GLU B 1 116 ? -14.916 19.281 133.776 1.00 33.58 118 GLU B CA 1
ATOM 1750 C C . GLU B 1 116 ? -14.462 18.832 135.142 1.00 33.82 118 GLU B C 1
ATOM 1751 O O . GLU B 1 116 ? -15.235 18.817 136.085 1.00 33.87 118 GLU B O 1
ATOM 1757 N N . GLU B 1 117 ? -13.195 18.448 135.218 1.00 33.96 119 GLU B N 1
ATOM 1758 C CA . GLU B 1 117 ? -12.647 17.816 136.391 1.00 35.66 119 GLU B CA 1
ATOM 1759 C C . GLU B 1 117 ? -11.170 18.162 136.491 1.00 34.55 119 GLU B C 1
ATOM 1760 O O . GLU B 1 117 ? -10.474 18.269 135.486 1.00 34.20 119 GLU B O 1
ATOM 1766 N N . ILE B 1 118 ? -10.719 18.379 137.718 1.00 34.88 120 ILE B N 1
ATOM 1767 C CA . ILE B 1 118 ? -9.298 18.437 138.055 1.00 35.01 120 ILE B CA 1
ATOM 1768 C C . ILE B 1 118 ? -9.140 17.353 139.090 1.00 35.45 120 ILE B C 1
ATOM 1769 O O . ILE B 1 118 ? -9.962 17.264 140.002 1.00 36.45 120 ILE B O 1
ATOM 1774 N N . ARG B 1 119 ? -8.128 16.507 138.935 1.00 35.02 121 ARG B N 1
ATOM 1775 C CA . ARG B 1 119 ? -8.036 15.293 139.742 1.00 35.25 121 ARG B CA 1
ATOM 1776 C C . ARG B 1 119 ? -6.589 14.803 139.851 1.00 35.09 121 ARG B C 1
ATOM 1777 O O . ARG B 1 119 ? -5.795 14.961 138.924 1.00 34.53 121 ARG B O 1
ATOM 1785 N N . ARG B 1 120 ? -6.262 14.241 141.012 1.00 35.76 122 ARG B N 1
ATOM 1786 C CA . ARG B 1 120 ? -4.956 13.644 141.287 1.00 36.43 122 ARG B CA 1
ATOM 1787 C C . ARG B 1 120 ? -4.945 12.166 140.850 1.00 36.48 122 ARG B C 1
ATOM 1788 O O . ARG B 1 120 ? -4.024 11.709 140.148 1.00 36.78 122 ARG B O 1
ATOM 1796 N N . TYR C 1 5 ? 9.569 29.504 86.372 1.00 30.76 7 TYR C N 1
ATOM 1797 C CA . TYR C 1 5 ? 8.251 29.081 86.981 1.00 30.58 7 TYR C CA 1
ATOM 1798 C C . TYR C 1 5 ? 7.056 29.672 86.249 1.00 30.56 7 TYR C C 1
ATOM 1799 O O . TYR C 1 5 ? 6.016 29.037 86.118 1.00 29.86 7 TYR C O 1
ATOM 1808 N N . PHE C 1 6 ? 7.242 30.876 85.726 1.00 30.85 8 PHE C N 1
ATOM 1809 C CA . PHE C 1 6 ? 6.189 31.540 84.995 1.00 31.35 8 PHE C CA 1
ATOM 1810 C C . PHE C 1 6 ? 6.486 31.725 83.499 1.00 32.31 8 PHE C C 1
ATOM 1811 O O . PHE C 1 6 ? 5.898 32.599 82.858 1.00 32.43 8 PHE C O 1
ATOM 1819 N N . LYS C 1 7 ? 7.393 30.912 82.938 1.00 32.76 9 LYS C N 1
ATOM 1820 C CA . LYS C 1 7 ? 7.840 31.156 81.563 1.00 33.20 9 LYS C CA 1
ATOM 1821 C C . LYS C 1 7 ? 6.713 31.023 80.554 1.00 33.04 9 LYS C C 1
ATOM 1822 O O . LYS C 1 7 ? 6.705 31.711 79.547 1.00 32.77 9 LYS C O 1
ATOM 1828 N N . ARG C 1 8 ? 5.768 30.129 80.839 1.00 33.51 10 ARG C N 1
ATOM 1829 C CA . ARG C 1 8 ? 4.649 29.828 79.928 1.00 33.34 10 ARG C CA 1
ATOM 1830 C C . ARG C 1 8 ? 3.297 30.378 80.406 1.00 32.72 10 ARG C C 1
ATOM 1831 O O . ARG C 1 8 ? 2.306 30.279 79.678 1.00 33.49 10 ARG C O 1
ATOM 1839 N N . LEU C 1 9 ? 3.242 30.936 81.616 1.00 31.09 11 LEU C N 1
ATOM 1840 C CA . LEU C 1 9 ? 1.980 31.457 82.147 1.00 30.24 11 LEU C CA 1
ATOM 1841 C C . LEU C 1 9 ? 1.765 32.916 81.719 1.00 30.24 11 LEU C C 1
ATOM 1842 O O . LEU C 1 9 ? 2.544 33.816 82.032 1.00 29.37 11 LEU C O 1
ATOM 1847 N N . SER C 1 10 ? 0.669 33.143 81.019 1.00 30.51 12 SER C N 1
ATOM 1848 C CA . SER C 1 10 ? 0.342 34.469 80.597 1.00 30.89 12 SER C CA 1
ATOM 1849 C C . SER C 1 10 ? 0.069 35.354 81.831 1.00 30.92 12 SER C C 1
ATOM 1850 O O . SER C 1 10 ? -0.401 34.882 82.866 1.00 30.70 12 SER C O 1
ATOM 1853 N N . ASP C 1 11 ? 0.375 36.639 81.731 1.00 30.92 13 ASP C N 1
ATOM 1854 C CA . ASP C 1 11 ? 0.123 37.526 82.845 1.00 31.43 13 ASP C CA 1
ATOM 1855 C C . ASP C 1 11 ? -1.352 37.707 83.135 1.00 30.51 13 ASP C C 1
ATOM 1856 O O . ASP C 1 11 ? -1.726 38.083 84.232 1.00 30.37 13 ASP C O 1
ATOM 1861 N N . ARG C 1 12 ? -2.183 37.410 82.150 1.00 29.52 14 ARG C N 1
ATOM 1862 C CA . ARG C 1 12 ? -3.610 37.529 82.289 1.00 29.05 14 ARG C CA 1
ATOM 1863 C C . ARG C 1 12 ? -4.059 36.424 83.230 1.00 28.85 14 ARG C C 1
ATOM 1864 O O . ARG C 1 12 ? -4.865 36.639 84.136 1.00 28.08 14 ARG C O 1
ATOM 1872 N N . GLU C 1 13 ? -3.507 35.233 83.004 1.00 27.84 15 GLU C N 1
ATOM 1873 C CA . GLU C 1 13 ? -3.906 34.093 83.776 1.00 27.64 15 GLU C CA 1
ATOM 1874 C C . GLU C 1 13 ? -3.207 34.084 85.126 1.00 27.33 15 GLU C C 1
ATOM 1875 O O . GLU C 1 13 ? -3.783 33.578 86.098 1.00 26.93 15 GLU C O 1
ATOM 1881 N N . ARG C 1 14 ? -2.025 34.720 85.201 1.00 26.16 16 ARG C N 1
ATOM 1882 C CA . ARG C 1 14 ? -1.367 34.899 86.473 1.00 26.21 16 ARG C CA 1
ATOM 1883 C C . ARG C 1 14 ? -2.193 35.823 87.394 1.00 25.17 16 ARG C C 1
ATOM 1884 O O . ARG C 1 14 ? -2.296 35.588 88.589 1.00 24.33 16 ARG C O 1
ATOM 1892 N N . ALA C 1 15 ? -2.766 36.866 86.812 1.00 23.77 17 ALA C N 1
ATOM 1893 C CA . ALA C 1 15 ? -3.588 37.789 87.561 1.00 23.39 17 ALA C CA 1
ATOM 1894 C C . ALA C 1 15 ? -4.740 36.996 88.160 1.00 22.84 17 ALA C C 1
ATOM 1895 O O . ALA C 1 15 ? -5.079 37.218 89.314 1.00 22.81 17 ALA C O 1
ATOM 1897 N N . ILE C 1 16 ? -5.306 36.052 87.384 1.00 22.05 18 ILE C N 1
ATOM 1898 C CA . ILE C 1 16 ? -6.398 35.218 87.878 1.00 21.23 18 ILE C CA 1
ATOM 1899 C C . ILE C 1 16 ? -5.980 34.252 88.997 1.00 21.08 18 ILE C C 1
ATOM 1900 O O . ILE C 1 16 ? -6.642 34.203 90.017 1.00 21.07 18 ILE C O 1
ATOM 1905 N N . PHE C 1 17 ? -4.902 33.492 88.775 1.00 21.02 19 PHE C N 1
ATOM 1906 C CA . PHE C 1 17 ? -4.285 32.596 89.776 1.00 20.95 19 PHE C CA 1
ATOM 1907 C C . PHE C 1 17 ? -4.061 33.330 91.134 1.00 21.57 19 PHE C C 1
ATOM 1908 O O . PHE C 1 17 ? -4.506 32.843 92.187 1.00 20.03 19 PHE C O 1
ATOM 1916 N N . GLU C 1 18 ? -3.437 34.522 91.078 1.00 21.79 20 GLU C N 1
ATOM 1917 C CA . GLU C 1 18 ? -3.059 35.275 92.270 1.00 22.33 20 GLU C CA 1
ATOM 1918 C C . GLU C 1 18 ? -4.268 35.794 93.050 1.00 22.37 20 GLU C C 1
ATOM 1919 O O . GLU C 1 18 ? -4.266 35.776 94.284 1.00 23.11 20 GLU C O 1
ATOM 1925 N N . ALA C 1 19 ? -5.290 36.280 92.342 1.00 21.95 21 ALA C N 1
ATOM 1926 C CA . ALA C 1 19 ? -6.561 36.621 92.963 1.00 21.29 21 ALA C CA 1
ATOM 1927 C C . ALA C 1 19 ? -7.082 35.448 93.764 1.00 20.26 21 ALA C C 1
ATOM 1928 O O . ALA C 1 19 ? -7.424 35.616 94.931 1.00 19.62 21 ALA C O 1
ATOM 1930 N N . GLY C 1 20 ? -7.121 34.271 93.134 1.00 19.74 22 GLY C N 1
ATOM 1931 C CA . GLY C 1 20 ? -7.552 32.993 93.777 1.00 18.89 22 GLY C CA 1
ATOM 1932 C C . GLY C 1 20 ? -6.732 32.676 95.017 1.00 19.11 22 GLY C C 1
ATOM 1933 O O . GLY C 1 20 ? -7.278 32.491 96.127 1.00 19.39 22 GLY C O 1
ATOM 1934 N N . ILE C 1 21 ? -5.419 32.674 94.863 1.00 18.92 23 ILE C N 1
ATOM 1935 C CA . ILE C 1 21 ? -4.515 32.503 96.020 1.00 19.71 23 ILE C CA 1
ATOM 1936 C C . ILE C 1 21 ? -4.854 33.472 97.156 1.00 20.24 23 ILE C C 1
ATOM 1937 O O . ILE C 1 21 ? -4.982 33.051 98.310 1.00 20.48 23 ILE C O 1
ATOM 1942 N N . THR C 1 22 ? -5.046 34.752 96.837 1.00 21.07 24 THR C N 1
ATOM 1943 C CA . THR C 1 22 ? -5.219 35.768 97.894 1.00 21.80 24 THR C CA 1
ATOM 1944 C C . THR C 1 22 ? -6.561 35.668 98.607 1.00 21.82 24 THR C C 1
ATOM 1945 O O . THR C 1 22 ? -6.656 35.892 99.817 1.00 22.40 24 THR C O 1
ATOM 1949 N N . LEU C 1 23 ? -7.606 35.316 97.864 1.00 21.21 25 LEU C N 1
ATOM 1950 C CA . LEU C 1 23 ? -8.918 35.143 98.455 1.00 19.87 25 LEU C CA 1
ATOM 1951 C C . LEU C 1 23 ? -8.884 33.940 99.384 1.00 20.47 25 LEU C C 1
ATOM 1952 O O . LEU C 1 23 ? -9.357 34.017 100.532 1.00 20.39 25 LEU C O 1
ATOM 1957 N N . GLY C 1 24 ? -8.314 32.829 98.909 1.00 20.17 26 GLY C N 1
ATOM 1958 C CA . GLY C 1 24 ? -8.225 31.605 99.747 1.00 19.16 26 GLY C CA 1
ATOM 1959 C C . GLY C 1 24 ? -7.406 31.844 101.015 1.00 18.37 26 GLY C C 1
ATOM 1960 O O . GLY C 1 24 ? -7.791 31.406 102.070 1.00 17.44 26 GLY C O 1
ATOM 1961 N N . ALA C 1 25 ? -6.280 32.538 100.868 1.00 18.00 27 ALA C N 1
ATOM 1962 C CA . ALA C 1 25 ? -5.369 32.917 101.944 1.00 19.08 27 ALA C CA 1
ATOM 1963 C C . ALA C 1 25 ? -6.021 33.828 102.964 1.00 20.74 27 ALA C C 1
ATOM 1964 O O . ALA C 1 25 ? -6.048 33.491 104.160 1.00 21.97 27 ALA C O 1
ATOM 1966 N N . ILE C 1 26 ? -6.577 34.960 102.509 1.00 20.84 28 ILE C N 1
ATOM 1967 C CA . ILE C 1 26 ? -7.429 35.815 103.376 1.00 21.57 28 ILE C CA 1
ATOM 1968 C C . ILE C 1 26 ? -8.488 35.024 104.140 1.00 20.58 28 ILE C C 1
ATOM 1969 O O . ILE C 1 26 ? -8.557 35.089 105.370 1.00 20.62 28 ILE C O 1
ATOM 1974 N N . TYR C 1 27 ? -9.337 34.309 103.408 1.00 19.95 29 TYR C N 1
ATOM 1975 C CA . TYR C 1 27 ? -10.404 33.541 104.028 1.00 19.51 29 TYR C CA 1
ATOM 1976 C C . TYR C 1 27 ? -9.850 32.623 105.127 1.00 19.20 29 TYR C C 1
ATOM 1977 O O . TYR C 1 27 ? -10.324 32.671 106.280 1.00 19.10 29 TYR C O 1
ATOM 1986 N N . HIS C 1 28 ? -8.814 31.842 104.821 1.00 17.59 30 HIS C N 1
ATOM 1987 C CA . HIS C 1 28 ? -8.431 30.834 105.820 1.00 18.49 30 HIS C CA 1
ATOM 1988 C C . HIS C 1 28 ? -7.482 31.322 106.921 1.00 18.30 30 HIS C C 1
ATOM 1989 O O . HIS C 1 28 ? -7.466 30.757 108.009 1.00 19.52 30 HIS C O 1
ATOM 1996 N N . GLN C 1 29 ? -6.757 32.407 106.668 1.00 17.15 31 GLN C N 1
ATOM 1997 C CA . GLN C 1 29 ? -5.938 33.009 107.714 1.00 16.94 31 GLN C CA 1
ATOM 1998 C C . GLN C 1 29 ? -6.777 33.664 108.819 1.00 16.92 31 GLN C C 1
ATOM 1999 O O . GLN C 1 29 ? -6.407 33.642 110.001 1.00 16.71 31 GLN C O 1
ATOM 2005 N N . PHE C 1 30 ? -7.903 34.252 108.437 1.00 17.70 32 PHE C N 1
ATOM 2006 C CA . PHE C 1 30 ? -8.562 35.227 109.312 1.00 17.93 32 PHE C CA 1
ATOM 2007 C C . PHE C 1 30 ? -9.884 34.813 109.844 1.00 18.52 32 PHE C C 1
ATOM 2008 O O . PHE C 1 30 ? -10.317 35.345 110.868 1.00 18.76 32 PHE C O 1
ATOM 2016 N N . CYS C 1 31 ? -10.560 33.903 109.155 1.00 19.62 33 CYS C N 1
ATOM 2017 C CA . CYS C 1 31 ? -11.790 33.343 109.731 1.00 21.52 33 CYS C CA 1
ATOM 2018 C C . CYS C 1 31 ? -11.447 32.735 111.072 1.00 21.29 33 CYS C C 1
ATOM 2019 O O . CYS C 1 31 ? -10.427 32.092 111.213 1.00 20.65 33 CYS C O 1
ATOM 2022 N N . GLY C 1 32 ? -12.294 32.981 112.066 1.00 22.51 34 GLY C N 1
ATOM 2023 C CA . GLY C 1 32 ? -12.021 32.580 113.422 1.00 22.44 34 GLY C CA 1
ATOM 2024 C C . GLY C 1 32 ? -11.555 33.729 114.293 1.00 23.25 34 GLY C C 1
ATOM 2025 O O . GLY C 1 32 ? -11.608 33.617 115.514 1.00 24.94 34 GLY C O 1
ATOM 2026 N N . THR C 1 33 ? -11.084 34.825 113.700 1.00 23.42 35 THR C N 1
ATOM 2027 C CA . THR C 1 33 ? -10.537 35.966 114.471 1.00 24.03 35 THR C CA 1
ATOM 2028 C C . THR C 1 33 ? -11.628 36.660 115.263 1.00 24.51 35 THR C C 1
ATOM 2029 O O . THR C 1 33 ? -12.616 37.091 114.668 1.00 25.50 35 THR C O 1
ATOM 2033 N N . PRO C 1 34 ? -11.452 36.808 116.591 1.00 24.78 36 PRO C N 1
ATOM 2034 C CA . PRO C 1 34 ? -12.483 37.443 117.407 1.00 25.63 36 PRO C CA 1
ATOM 2035 C C . PRO C 1 34 ? -12.693 38.863 116.948 1.00 26.45 36 PRO C C 1
ATOM 2036 O O . PRO C 1 34 ? -11.731 39.577 116.702 1.00 26.58 36 PRO C O 1
ATOM 2040 N N . VAL C 1 35 ? -13.949 39.274 116.825 1.00 27.41 37 VAL C N 1
ATOM 2041 C CA . VAL C 1 35 ? -14.246 40.601 116.346 1.00 27.08 37 VAL C CA 1
ATOM 2042 C C . VAL C 1 35 ? -15.507 41.096 117.076 1.00 28.22 37 VAL C C 1
ATOM 2043 O O . VAL C 1 35 ? -16.284 40.306 117.593 1.00 28.67 37 VAL C O 1
ATOM 2047 N N . SER C 1 36 ? -15.653 42.410 117.165 1.00 29.59 38 SER C N 1
ATOM 2048 C CA . SER C 1 36 ? -16.846 43.088 117.686 1.00 30.97 38 SER C CA 1
ATOM 2049 C C . SER C 1 36 ? -17.041 44.349 116.837 1.00 31.97 38 SER C C 1
ATOM 2050 O O . SER C 1 36 ? -16.142 44.723 116.054 1.00 32.03 38 SER C O 1
ATOM 2053 N N . PRO C 1 37 ? -18.214 44.996 116.955 1.00 32.99 39 PRO C N 1
ATOM 2054 C CA . PRO C 1 37 ? -18.483 46.280 116.267 1.00 33.28 39 PRO C CA 1
ATOM 2055 C C . PRO C 1 37 ? -17.397 47.341 116.341 1.00 34.08 39 PRO C C 1
ATOM 2056 O O . PRO C 1 37 ? -17.104 47.996 115.324 1.00 35.54 39 PRO C O 1
ATOM 2060 N N . GLY C 1 38 ? -16.782 47.517 117.505 1.00 34.67 40 GLY C N 1
ATOM 2061 C CA . GLY C 1 38 ? -15.639 48.434 117.648 1.00 34.13 40 GLY C CA 1
ATOM 2062 C C . GLY C 1 38 ? -14.274 47.865 117.229 1.00 34.89 40 GLY C C 1
ATOM 2063 O O . GLY C 1 38 ? -13.274 48.585 117.257 1.00 34.63 40 GLY C O 1
ATOM 2064 N N . THR C 1 39 ? -14.235 46.578 116.852 1.00 34.52 41 THR C N 1
ATOM 2065 C CA . THR C 1 39 ? -13.018 45.915 116.360 1.00 34.55 41 THR C CA 1
ATOM 2066 C C . THR C 1 39 ? -12.732 46.198 114.876 1.00 33.55 41 THR C C 1
ATOM 2067 O O . THR C 1 39 ? -11.575 46.098 114.456 1.00 33.64 41 THR C O 1
ATOM 2071 N N . ALA C 1 40 ? -13.729 46.386 114.022 1.00 33.09 42 ALA C N 1
ATOM 2072 C CA . ALA C 1 40 ? -14.262 45.410 113.097 1.00 33.50 42 ALA C CA 1
ATOM 2073 C C . ALA C 1 40 ? -13.629 46.131 111.881 1.00 33.53 42 ALA C C 1
ATOM 2074 O O . ALA C 1 40 ? -13.180 45.492 110.916 1.00 33.69 42 ALA C O 1
ATOM 2076 N N . GLU C 1 41 ? -13.559 47.467 111.981 1.00 32.63 43 GLU C N 1
ATOM 2077 C CA . GLU C 1 41 ? -12.938 48.313 110.976 1.00 32.24 43 GLU C CA 1
ATOM 2078 C C . GLU C 1 41 ? -11.446 48.126 110.949 1.00 31.71 43 GLU C C 1
ATOM 2079 O O . GLU C 1 41 ? -10.827 48.063 109.885 1.00 31.57 43 GLU C O 1
ATOM 2085 N N . GLU C 1 42 ? -10.875 48.075 112.137 1.00 31.20 44 GLU C N 1
ATOM 2086 C CA . GLU C 1 42 ? -9.441 47.968 112.313 1.00 30.51 44 GLU C CA 1
ATOM 2087 C C . GLU C 1 42 ? -8.969 46.571 111.898 1.00 29.73 44 GLU C C 1
ATOM 2088 O O . GLU C 1 42 ? -7.887 46.430 111.388 1.00 29.53 44 GLU C O 1
ATOM 2094 N N . VAL C 1 43 ? -9.798 45.561 112.134 1.00 29.27 45 VAL C N 1
ATOM 2095 C CA . VAL C 1 43 ? -9.521 44.207 111.708 1.00 29.46 45 VAL C CA 1
ATOM 2096 C C . VAL C 1 43 ? -9.475 44.215 110.170 1.00 29.13 45 VAL C C 1
ATOM 2097 O O . VAL C 1 43 ? -8.517 43.673 109.570 1.00 28.60 45 VAL C O 1
ATOM 2101 N N . ALA C 1 44 ? -10.483 44.841 109.548 1.00 28.33 46 ALA C N 1
ATOM 2102 C CA . ALA C 1 44 ? -10.572 44.876 108.091 1.00 28.27 46 ALA C CA 1
ATOM 2103 C C . ALA C 1 44 ? -9.313 45.488 107.530 1.00 28.82 46 ALA C C 1
ATOM 2104 O O . ALA C 1 44 ? -8.771 44.970 106.562 1.00 27.94 46 ALA C O 1
ATOM 2106 N N . LYS C 1 45 ? -8.808 46.541 108.190 1.00 29.54 47 LYS C N 1
ATOM 2107 C CA . LYS C 1 45 ? -7.581 47.186 107.763 1.00 31.15 47 LYS C CA 1
ATOM 2108 C C . LYS C 1 45 ? -6.340 46.272 107.848 1.00 31.53 47 LYS C C 1
ATOM 2109 O O . LYS C 1 45 ? -5.497 46.299 106.946 1.00 31.97 47 LYS C O 1
ATOM 2115 N N . CYS C 1 46 ? -6.212 45.485 108.915 1.00 31.14 48 CYS C N 1
ATOM 2116 C CA . CYS C 1 46 ? -5.123 44.509 108.988 1.00 32.25 48 CYS C CA 1
ATOM 2117 C C . CYS C 1 46 ? -5.211 43.424 107.881 1.00 30.68 48 CYS C C 1
ATOM 2118 O O . CYS C 1 46 ? -4.197 43.040 107.312 1.00 30.24 48 CYS C O 1
ATOM 2121 N N . ILE C 1 47 ? -6.420 42.936 107.600 1.00 29.52 49 ILE C N 1
ATOM 2122 C CA . ILE C 1 47 ? -6.632 42.039 106.465 1.00 28.41 49 ILE C CA 1
ATOM 2123 C C . ILE C 1 47 ? -6.194 42.652 105.109 1.00 28.90 49 ILE C C 1
ATOM 2124 O O . ILE C 1 47 ? -5.440 42.013 104.383 1.00 29.16 49 ILE C O 1
ATOM 2129 N N . GLU C 1 48 ? -6.648 43.864 104.776 1.00 28.02 50 GLU C N 1
ATOM 2130 C CA . GLU C 1 48 ? -6.222 44.545 103.547 1.00 28.48 50 GLU C CA 1
ATOM 2131 C C . GLU C 1 48 ? -4.722 44.656 103.488 1.00 28.36 50 GLU C C 1
ATOM 2132 O O . GLU C 1 48 ? -4.112 44.353 102.461 1.00 27.98 50 GLU C O 1
ATOM 2138 N N . ARG C 1 49 ? -4.115 45.081 104.589 1.00 28.66 51 ARG C N 1
ATOM 2139 C CA . ARG C 1 49 ? -2.657 45.242 104.635 1.00 30.25 51 ARG C CA 1
ATOM 2140 C C . ARG C 1 49 ? -1.954 43.887 104.501 1.00 28.58 51 ARG C C 1
ATOM 2141 O O . ARG C 1 49 ? -0.899 43.789 103.879 1.00 28.22 51 ARG C O 1
ATOM 2149 N N . ALA C 1 50 ? -2.540 42.835 105.057 1.00 27.50 52 ALA C N 1
ATOM 2150 C CA . ALA C 1 50 ? -1.959 41.486 104.846 1.00 26.99 52 ALA C CA 1
ATOM 2151 C C . ALA C 1 50 ? -2.080 41.072 103.355 1.00 26.87 52 ALA C C 1
ATOM 2152 O O . ALA C 1 50 ? -1.096 40.650 102.715 1.00 26.71 52 ALA C O 1
ATOM 2154 N N . ALA C 1 51 ? -3.279 41.234 102.802 1.00 25.89 53 ALA C N 1
ATOM 2155 C CA . ALA C 1 51 ? -3.524 40.982 101.392 1.00 26.40 53 ALA C CA 1
ATOM 2156 C C . ALA C 1 51 ? -2.569 41.767 100.468 1.00 27.00 53 ALA C C 1
ATOM 2157 O O . ALA C 1 51 ? -2.042 41.215 99.488 1.00 26.90 53 ALA C O 1
ATOM 2159 N N . LEU C 1 52 ? -2.305 43.030 100.810 1.00 27.25 54 LEU C N 1
ATOM 2160 C CA . LEU C 1 52 ? -1.483 43.901 99.954 1.00 27.70 54 LEU C CA 1
ATOM 2161 C C . LEU C 1 52 ? -0.006 43.527 99.848 1.00 27.87 54 LEU C C 1
ATOM 2162 O O . LEU C 1 52 ? 0.697 44.042 98.987 1.00 28.04 54 LEU C O 1
ATOM 2167 N N . LEU C 1 53 ? 0.467 42.626 100.699 1.00 28.30 55 LEU C N 1
ATOM 2168 C CA . LEU C 1 53 ? 1.865 42.197 100.634 1.00 28.80 55 LEU C CA 1
ATOM 2169 C C . LEU C 1 53 ? 2.037 41.115 99.583 1.00 29.61 55 LEU C C 1
ATOM 2170 O O . LEU C 1 53 ? 3.152 40.763 99.195 1.00 30.17 55 LEU C O 1
ATOM 2175 N N . GLN C 1 54 ? 0.921 40.545 99.154 1.00 30.40 56 GLN C N 1
ATOM 2176 C CA . GLN C 1 54 ? 0.973 39.349 98.333 1.00 31.65 56 GLN C CA 1
ATOM 2177 C C . GLN C 1 54 ? 1.283 39.668 96.872 1.00 30.87 56 GLN C C 1
ATOM 2178 O O . GLN C 1 54 ? 1.034 40.787 96.414 1.00 30.21 56 GLN C O 1
ATOM 2184 N N . PRO C 1 55 ? 1.850 38.684 96.144 1.00 31.01 57 PRO C N 1
ATOM 2185 C CA . PRO C 1 55 ? 2.276 38.858 94.758 1.00 30.20 57 PRO C CA 1
ATOM 2186 C C . PRO C 1 55 ? 1.146 39.339 93.863 1.00 29.87 57 PRO C C 1
ATOM 2187 O O . PRO C 1 55 ? 0.067 38.746 93.857 1.00 29.65 57 PRO C O 1
ATOM 2191 N N . CYS C 1 56 ? 1.404 40.431 93.149 1.00 29.37 58 CYS C N 1
ATOM 2192 C CA . CYS C 1 56 ? 0.479 41.068 92.202 1.00 29.79 58 CYS C CA 1
ATOM 2193 C C . CYS C 1 56 ? -0.657 41.848 92.850 1.00 29.40 58 CYS C C 1
ATOM 2194 O O . CYS C 1 56 ? -1.453 42.472 92.125 1.00 29.37 58 CYS C O 1
ATOM 2197 N N . VAL C 1 57 ? -0.777 41.812 94.177 1.00 28.53 59 VAL C N 1
ATOM 2198 C CA . VAL C 1 57 ? -1.896 42.548 94.785 1.00 28.70 59 VAL C CA 1
ATOM 2199 C C . VAL C 1 57 ? -1.601 44.059 94.794 1.00 28.84 59 VAL C C 1
ATOM 2200 O O . VAL C 1 57 ? -0.559 44.500 95.274 1.00 29.31 59 VAL C O 1
ATOM 2204 N N . ILE C 1 58 ? -2.509 44.844 94.226 1.00 29.15 60 ILE C N 1
ATOM 2205 C CA . ILE C 1 58 ? -2.312 46.287 94.170 1.00 29.34 60 ILE C CA 1
ATOM 2206 C C . ILE C 1 58 ? -3.421 47.034 94.887 1.00 30.05 60 ILE C C 1
ATOM 2207 O O . ILE C 1 58 ? -3.285 48.238 95.170 1.00 30.26 60 ILE C O 1
ATOM 2212 N N . ASP C 1 59 ? -4.505 46.326 95.206 1.00 30.16 61 ASP C N 1
ATOM 2213 C CA . ASP C 1 59 ? -5.615 46.961 95.924 1.00 31.32 61 ASP C CA 1
ATOM 2214 C C . ASP C 1 59 ? -6.417 45.922 96.682 1.00 30.80 61 ASP C C 1
ATOM 2215 O O . ASP C 1 59 ? -6.656 44.82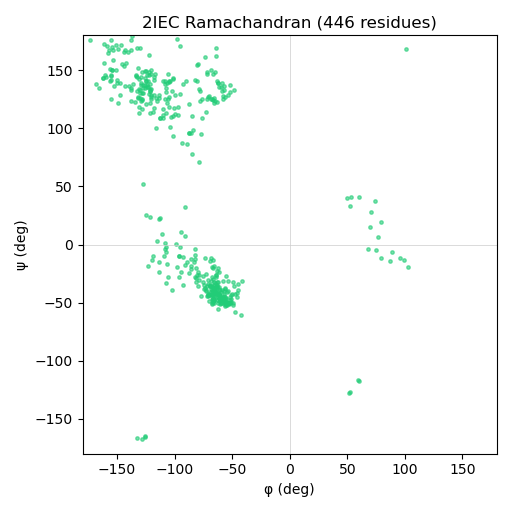0 96.176 1.00 30.14 61 ASP C O 1
ATOM 2220 N N . ALA C 1 60 ? -6.845 46.288 97.887 1.00 29.86 62 ALA C N 1
ATOM 2221 C CA . ALA C 1 60 ? -7.627 45.388 98.716 1.00 30.07 62 ALA C CA 1
ATOM 2222 C C . ALA C 1 60 ? -8.595 46.197 99.534 1.00 29.02 62 ALA C C 1
ATOM 2223 O O . ALA C 1 60 ? -8.174 47.153 100.178 1.00 29.91 62 ALA C O 1
ATOM 2225 N N . ARG C 1 61 ? -9.869 45.818 99.498 1.00 28.01 63 ARG C N 1
ATOM 2226 C CA . ARG C 1 61 ? -10.928 46.457 100.273 1.00 29.31 63 ARG C CA 1
ATOM 2227 C C . ARG C 1 61 ? -11.705 45.403 101.055 1.00 28.96 63 ARG C C 1
ATOM 2228 O O . ARG C 1 61 ? -12.275 44.457 100.466 1.00 28.46 63 ARG C O 1
ATOM 2236 N N . VAL C 1 62 ? -11.776 45.584 102.372 1.00 28.43 64 VAL C N 1
ATOM 2237 C CA . VAL C 1 62 ? -12.356 44.551 103.213 1.00 28.65 64 VAL C CA 1
ATOM 2238 C C . VAL C 1 62 ? -13.402 45.149 104.121 1.00 29.74 64 VAL C C 1
ATOM 2239 O O . VAL C 1 62 ? -13.210 46.225 104.648 1.00 29.96 64 VAL C O 1
ATOM 2243 N N . GLU C 1 63 ? -14.509 44.440 104.283 1.00 30.98 65 GLU C N 1
ATOM 2244 C CA . GLU C 1 63 ? -15.486 44.761 105.302 1.00 33.26 65 GLU C CA 1
ATOM 2245 C C . GLU C 1 63 ? -15.755 43.553 106.173 1.00 32.56 65 GLU C C 1
ATOM 2246 O O . GLU C 1 63 ? -15.935 42.439 105.675 1.00 32.39 65 GLU C O 1
ATOM 2252 N N . VAL C 1 64 ? -15.783 43.780 107.478 1.00 33.01 66 VAL C N 1
ATOM 2253 C CA . VAL C 1 64 ? -16.326 42.803 108.405 1.00 33.56 66 VAL C CA 1
ATOM 2254 C C . VAL C 1 64 ? -17.615 43.367 109.026 1.00 35.30 66 VAL C C 1
ATOM 2255 O O . VAL C 1 64 ? -17.595 44.288 109.843 1.00 35.15 66 VAL C O 1
ATOM 2259 N N . ASP C 1 65 ? -18.720 42.774 108.611 1.00 37.67 67 ASP C N 1
ATOM 2260 C CA . ASP C 1 65 ? -20.058 43.215 108.948 1.00 40.82 67 ASP C CA 1
ATOM 2261 C C . ASP C 1 65 ? -20.550 42.564 110.230 1.00 41.80 67 ASP C C 1
ATOM 2262 O O . ASP C 1 65 ? -21.246 41.535 110.187 1.00 42.16 67 ASP C O 1
ATOM 2267 N N . VAL C 1 66 ? -20.224 43.182 111.366 1.00 42.81 68 VAL C N 1
ATOM 2268 C CA . VAL C 1 66 ? -20.541 42.620 112.684 1.00 43.50 68 VAL C CA 1
ATOM 2269 C C . VAL C 1 66 ? -21.849 43.170 113.282 1.00 44.44 68 VAL C C 1
ATOM 2270 O O . VAL C 1 66 ? -21.942 44.351 113.659 1.00 45.39 68 VAL C O 1
ATOM 2274 N N . ASN C 1 73 ? -24.540 36.744 123.184 1.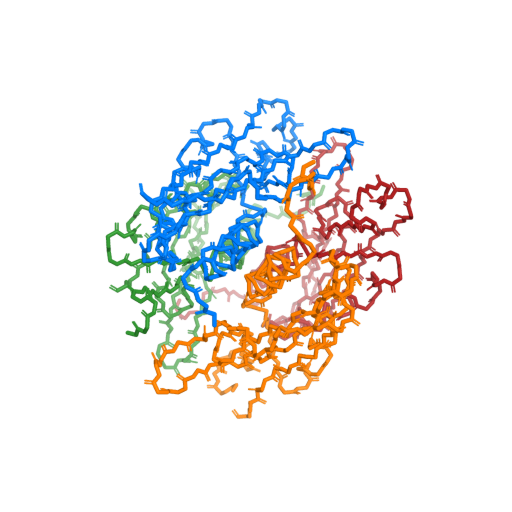00 48.88 75 ASN C N 1
ATOM 2275 C CA . ASN C 1 73 ? -23.977 35.485 123.693 1.00 49.56 75 ASN C CA 1
ATOM 2276 C C . ASN C 1 73 ? -22.953 35.620 124.855 1.00 49.59 75 ASN C C 1
ATOM 2277 O O . ASN C 1 73 ? -22.501 36.721 125.184 1.00 49.47 75 ASN C O 1
ATOM 2282 N N . TYR C 1 74 ? -22.623 34.496 125.490 1.00 50.22 76 TYR C N 1
ATOM 2283 C CA . TYR C 1 74 ? -21.695 34.458 126.632 1.00 50.58 76 TYR C CA 1
ATOM 2284 C C . TYR C 1 74 ? -20.446 35.339 126.465 1.00 50.38 76 TYR C C 1
ATOM 2285 O O . TYR C 1 74 ? -20.236 36.270 127.257 1.00 49.91 76 TYR C O 1
ATOM 2294 N N . GLY C 1 75 ? -19.648 35.049 125.428 1.00 49.72 77 GLY C N 1
ATOM 2295 C CA . GLY C 1 75 ? -18.365 35.718 125.190 1.00 49.36 77 GLY C CA 1
ATOM 2296 C C . GLY C 1 75 ? -18.433 37.211 124.908 1.00 49.44 77 GLY C C 1
ATOM 2297 O O . GLY C 1 75 ? -17.446 37.929 125.118 1.00 49.35 77 GLY C O 1
ATOM 2298 N N . GLY C 1 76 ? -19.597 37.684 124.448 1.00 49.03 78 GLY C N 1
ATOM 2299 C CA . GLY C 1 76 ? -19.793 39.105 124.134 1.00 48.42 78 GLY C CA 1
ATOM 2300 C C . GLY C 1 76 ? -19.171 39.570 122.814 1.00 48.20 78 GLY C C 1
ATOM 2301 O O . GLY C 1 76 ? -19.180 40.772 122.520 1.00 49.11 78 GLY C O 1
ATOM 2302 N N . TYR C 1 77 ? -18.632 38.632 122.023 1.00 46.68 79 TYR C N 1
ATOM 2303 C CA . TYR C 1 77 ? -18.066 38.928 120.681 1.00 44.80 79 TYR C CA 1
ATOM 2304 C C . TYR C 1 77 ? -18.495 37.864 119.648 1.00 43.07 79 TYR C C 1
ATOM 2305 O O . TYR C 1 77 ? -19.229 36.914 119.955 1.00 43.55 79 TYR C O 1
ATOM 2314 N N . THR C 1 78 ? -18.041 38.045 118.420 1.00 40.30 80 THR C N 1
ATOM 2315 C CA . THR C 1 78 ? -18.266 37.078 117.366 1.00 37.57 80 THR C CA 1
ATOM 2316 C C . THR C 1 78 ? -16.914 36.864 116.667 1.00 35.25 80 THR C C 1
ATOM 2317 O O . THR C 1 78 ? -15.872 37.240 117.202 1.00 33.92 80 THR C O 1
ATOM 2321 N N . GLU C 1 79 ? -16.920 36.230 115.505 1.00 33.10 81 GLU C N 1
ATOM 2322 C CA . GLU C 1 79 ? -15.672 35.879 114.816 1.00 31.99 81 GLU C CA 1
ATOM 2323 C C . GLU C 1 79 ? -15.781 36.307 113.381 1.00 29.61 81 GLU C C 1
ATOM 2324 O O . GLU C 1 79 ? -16.867 36.326 112.817 1.00 28.26 81 GLU C O 1
ATOM 2330 N N . VAL C 1 80 ? -14.650 36.607 112.765 1.00 28.18 82 VAL C N 1
ATOM 2331 C CA . VAL C 1 80 ? -14.630 36.758 111.311 1.00 26.78 82 VAL C CA 1
ATOM 2332 C C . VAL C 1 80 ? -15.131 35.441 110.687 1.00 26.75 82 VAL C C 1
ATOM 2333 O O . VAL C 1 80 ? -14.634 34.362 111.018 1.00 26.06 82 VAL C O 1
ATOM 2337 N N . SER C 1 81 ? -16.151 35.516 109.839 1.00 26.49 83 SER C N 1
ATOM 2338 C CA . SER C 1 81 ? -16.670 34.300 109.195 1.00 26.52 83 SER C CA 1
ATOM 2339 C C . SER C 1 81 ? -16.985 34.518 107.747 1.00 25.77 83 SER C C 1
ATOM 2340 O O . SER C 1 81 ? -16.957 35.645 107.259 1.00 25.79 83 SER C O 1
ATOM 2343 N N . GLY C 1 82 ? -17.381 33.440 107.092 1.00 25.61 84 GLY C N 1
ATOM 2344 C CA . GLY C 1 82 ? -17.853 33.488 105.730 1.00 26.12 84 GLY C CA 1
ATOM 2345 C C . GLY C 1 82 ? -19.133 34.301 105.639 1.00 26.68 84 GLY C C 1
ATOM 2346 O O . GLY C 1 82 ? -19.438 34.866 104.590 1.00 27.51 84 GLY C O 1
ATOM 2347 N N . ARG C 1 83 ? -19.882 34.363 106.740 1.00 26.91 85 ARG C N 1
ATOM 2348 C CA . ARG C 1 83 ? -21.127 35.140 106.791 1.00 26.94 85 ARG C CA 1
ATOM 2349 C C . ARG C 1 83 ? -20.885 36.633 106.827 1.00 26.92 85 ARG C C 1
ATOM 2350 O O . ARG C 1 83 ? -21.606 37.362 106.166 1.00 28.08 85 ARG C O 1
ATOM 2358 N N . ASN C 1 84 ? -19.880 37.096 107.570 1.00 26.06 86 ASN C N 1
ATOM 2359 C CA . ASN C 1 84 ? -19.724 38.537 107.765 1.00 25.91 86 ASN C CA 1
ATOM 2360 C C . ASN C 1 84 ? -18.545 39.169 107.018 1.00 26.02 86 ASN C C 1
ATOM 2361 O O . ASN C 1 84 ? -18.314 40.375 107.111 1.00 27.03 86 ASN C O 1
ATOM 2366 N N . LEU C 1 85 ? -17.774 38.350 106.310 1.00 25.52 87 LEU C N 1
ATOM 2367 C CA . LEU C 1 85 ? -16.580 38.841 105.654 1.00 24.72 87 LEU C CA 1
ATOM 2368 C C . LEU C 1 85 ? -16.855 39.081 104.167 1.00 24.96 87 LEU C C 1
ATOM 2369 O O . LEU C 1 85 ? -17.372 38.195 103.485 1.00 24.89 87 LEU C O 1
ATOM 2374 N N . ARG C 1 86 ? -16.506 40.284 103.697 1.00 24.27 88 ARG C N 1
ATOM 2375 C CA . ARG C 1 86 ? -16.629 40.700 102.293 1.00 24.76 88 ARG C CA 1
ATOM 2376 C C . ARG C 1 86 ? -15.290 41.272 101.836 1.00 23.72 88 ARG C C 1
ATOM 2377 O O . ARG C 1 86 ? -14.661 42.051 102.558 1.00 24.96 88 ARG C O 1
ATOM 2385 N N . VAL C 1 87 ? -14.873 40.907 100.632 1.00 22.71 89 VAL C N 1
ATOM 2386 C CA . VAL C 1 87 ? -13.552 41.257 100.125 1.00 21.79 89 VAL C CA 1
ATOM 2387 C C . VAL C 1 87 ? -13.615 41.456 98.613 1.00 22.12 89 VAL C C 1
ATOM 2388 O O . VAL C 1 87 ? -14.297 40.686 97.900 1.00 21.16 89 VAL C O 1
ATOM 2392 N N . THR C 1 88 ? -12.907 42.498 98.163 1.00 22.59 90 THR C N 1
ATOM 2393 C CA . THR C 1 88 ? -12.622 42.791 96.766 1.00 23.80 90 THR C CA 1
ATOM 2394 C C . THR C 1 88 ? -11.109 43.020 96.668 1.00 24.03 90 THR C C 1
ATOM 2395 O O . THR C 1 88 ? -10.545 43.871 97.369 1.00 23.70 90 THR C O 1
ATOM 2399 N N . ILE C 1 89 ? -10.439 42.259 95.810 1.00 23.66 91 ILE C N 1
ATOM 2400 C CA . ILE C 1 89 ? -9.025 42.511 95.590 1.00 23.85 91 ILE C CA 1
ATOM 2401 C C . ILE C 1 89 ? -8.808 42.818 94.133 1.00 24.04 91 ILE C C 1
ATOM 2402 O O . ILE C 1 89 ? -9.570 42.371 93.287 1.00 25.09 91 ILE C O 1
ATOM 2407 N N . VAL C 1 90 ? -7.800 43.626 93.838 1.00 24.34 92 VAL C N 1
ATOM 2408 C CA . VAL C 1 90 ? -7.357 43.822 92.470 1.00 23.92 92 VAL C CA 1
ATOM 2409 C C . VAL C 1 90 ? -5.968 43.231 92.431 1.00 23.62 92 VAL C C 1
ATOM 2410 O O . VAL C 1 90 ? -5.136 43.587 93.230 1.00 24.09 92 VAL C O 1
ATOM 2414 N N . THR C 1 91 ? -5.713 42.311 91.515 1.00 24.35 93 THR C N 1
ATOM 2415 C CA . THR C 1 91 ? -4.329 41.918 91.211 1.00 25.32 93 THR C CA 1
ATOM 2416 C C . THR C 1 91 ? -3.887 42.491 89.891 1.00 26.00 93 THR C C 1
ATOM 2417 O O . THR C 1 91 ? -4.677 42.612 88.966 1.00 26.38 93 THR C O 1
ATOM 2421 N N . ARG C 1 92 ? -2.606 42.817 89.802 1.00 26.82 94 ARG C N 1
ATOM 2422 C CA . ARG C 1 92 ? -2.039 43.284 88.553 1.00 28.13 94 ARG C CA 1
ATOM 2423 C C . ARG C 1 92 ? -0.794 42.479 88.217 1.00 27.87 94 ARG C C 1
ATOM 2424 O O . ARG C 1 92 ? 0.182 42.522 88.926 1.00 28.57 94 ARG C O 1
ATOM 2432 N N . CYS C 1 93 ? -0.821 41.751 87.126 1.00 28.69 95 CYS C N 1
ATOM 2433 C CA . CYS C 1 93 ? 0.405 41.108 86.634 1.00 29.77 95 CYS C CA 1
ATOM 2434 C C . CYS C 1 93 ? 0.645 41.643 85.233 1.00 29.48 95 CYS C C 1
ATOM 2435 O O . CYS C 1 93 ? -0.256 41.616 84.404 1.00 29.34 95 CYS C O 1
ATOM 2438 N N . GLY C 1 94 ? 1.829 42.198 84.978 1.00 30.33 96 GLY C N 1
ATOM 2439 C CA . GLY C 1 94 ? 2.119 42.755 83.640 1.00 30.46 96 GLY C CA 1
ATOM 2440 C C . GLY C 1 94 ? 1.030 43.719 83.240 1.00 30.38 96 GLY C C 1
ATOM 2441 O O . GLY C 1 94 ? 0.690 44.608 84.002 1.00 31.53 96 GLY C O 1
ATOM 2442 N N . GLU C 1 95 ? 0.444 43.533 82.072 1.00 30.95 97 GLU C N 1
ATOM 2443 C CA . GLU C 1 95 ? -0.532 44.513 81.544 1.00 32.47 97 GLU C CA 1
ATOM 2444 C C . GLU C 1 95 ? -1.995 44.160 81.876 1.00 30.71 97 GLU C C 1
ATOM 2445 O O . GLU C 1 95 ? -2.916 44.799 81.346 1.00 31.02 97 GLU C O 1
ATOM 2451 N N . TRP C 1 96 ? -2.190 43.175 82.756 1.00 28.38 98 TRP C N 1
ATOM 2452 C CA . TRP C 1 96 ? -3.527 42.641 83.088 1.00 27.05 98 TRP C CA 1
ATOM 2453 C C . TRP C 1 96 ? -3.899 42.755 84.546 1.00 26.76 98 TRP C C 1
ATOM 2454 O O . TRP C 1 96 ? -3.052 42.579 85.421 1.00 28.14 98 TRP C O 1
ATOM 2465 N N . GLU C 1 97 ? -5.190 42.953 84.780 1.00 26.55 99 GLU C N 1
ATOM 2466 C CA . GLU C 1 97 ? -5.799 43.073 86.109 1.00 26.00 99 GLU C CA 1
ATOM 2467 C C . GLU C 1 97 ? -7.022 42.168 86.224 1.00 24.88 99 GLU C C 1
ATOM 2468 O O . GLU C 1 97 ? -7.799 42.013 85.263 1.00 24.48 99 GLU C O 1
ATOM 2474 N N . ALA C 1 98 ? -7.179 41.587 87.417 1.00 23.58 100 ALA C N 1
ATOM 2475 C CA . ALA C 1 98 ? -8.350 40.818 87.766 1.00 22.59 100 ALA C CA 1
ATOM 2476 C C . ALA C 1 98 ? -8.929 41.394 89.032 1.00 22.49 100 ALA C C 1
ATOM 2477 O O . ALA C 1 98 ? -8.206 41.794 89.938 1.00 22.02 100 ALA C O 1
ATOM 2479 N N . VAL C 1 99 ? -10.246 41.452 89.082 1.00 23.22 101 VAL C N 1
ATOM 2480 C CA . VAL C 1 99 ? -10.945 41.848 90.298 1.00 23.97 101 VAL C CA 1
ATOM 2481 C C . VAL C 1 99 ? -11.598 40.596 90.882 1.00 24.06 101 VAL C C 1
ATOM 2482 O O . VAL C 1 99 ? -12.497 39.994 90.268 1.00 23.98 101 VAL C O 1
ATOM 2486 N N . GLY C 1 100 ? -11.107 40.187 92.051 1.00 24.13 102 GLY C N 1
ATOM 2487 C CA . GLY C 1 100 ? -11.624 39.007 92.756 1.00 23.31 102 GLY C CA 1
ATOM 2488 C C . GLY C 1 100 ? -12.485 39.442 93.934 1.00 24.05 102 GLY C C 1
ATOM 2489 O O . GLY C 1 100 ? -12.156 40.381 94.653 1.00 24.07 102 GLY C O 1
ATOM 2490 N N . LYS C 1 101 ? -13.590 38.737 94.132 1.00 24.45 103 LYS C N 1
ATOM 2491 C CA . LYS C 1 101 ? -14.529 39.034 95.185 1.00 24.19 103 LYS C CA 1
ATOM 2492 C C . LYS C 1 101 ? -14.786 37.816 96.079 1.00 23.58 103 LYS C C 1
ATOM 2493 O O . LYS C 1 101 ? -14.718 36.662 95.628 1.00 22.91 103 LYS C O 1
ATOM 2499 N N . LEU C 1 102 ? -15.066 38.099 97.349 1.00 23.65 104 LEU C N 1
ATOM 2500 C CA . LEU C 1 102 ? -15.576 37.132 98.305 1.00 24.04 104 LEU C CA 1
ATOM 2501 C C . LEU C 1 102 ? -16.772 37.752 99.030 1.00 25.01 104 LEU C C 1
ATOM 2502 O O . LEU C 1 102 ? -16.674 38.847 99.629 1.00 24.81 104 LEU C O 1
ATOM 2507 N N . GLU C 1 103 ? -17.894 37.043 99.015 1.00 25.98 105 GLU C N 1
ATOM 2508 C CA . GLU C 1 103 ? -19.082 37.524 99.696 1.00 28.04 105 GLU C CA 1
ATOM 2509 C C . GLU C 1 103 ? -20.059 36.358 99.952 1.00 27.54 105 GLU C C 1
ATOM 2510 O O . GLU C 1 103 ? -20.155 35.435 99.135 1.00 27.03 105 GLU C O 1
ATOM 2516 N N . PHE C 1 104 ? -20.782 36.404 101.069 1.00 27.88 106 PHE C N 1
ATOM 2517 C CA . PHE C 1 104 ? -21.848 35.433 101.304 1.00 29.15 106 PHE C CA 1
ATOM 2518 C C . PHE C 1 104 ? -23.007 35.676 100.316 1.00 30.91 106 PHE C C 1
ATOM 2519 O O . PHE C 1 104 ? -23.542 36.805 100.203 1.00 31.54 106 PHE C O 1
ATOM 2527 N N . ILE C 1 105 ? -23.385 34.631 99.586 1.00 31.67 107 ILE C N 1
ATOM 2528 C CA . ILE C 1 105 ? -24.503 34.730 98.661 1.00 32.69 107 ILE C CA 1
ATOM 2529 C C . ILE C 1 105 ? -25.651 33.904 99.212 1.00 34.11 107 ILE C C 1
ATOM 2530 O O . ILE C 1 105 ? -25.518 32.681 99.353 1.00 34.29 107 ILE C O 1
ATOM 2535 N N . GLU C 1 106 ? -26.760 34.582 99.533 1.00 35.45 108 GLU C N 1
ATOM 2536 C CA . GLU C 1 106 ? -27.901 33.971 100.235 1.00 37.27 108 GLU C CA 1
ATOM 2537 C C . GLU C 1 106 ? -28.560 32.808 99.478 1.00 38.32 108 GLU C C 1
ATOM 2538 O O . GLU C 1 106 ? -28.854 31.754 100.073 1.00 38.54 108 GLU C O 1
ATOM 2544 N N . GLU C 1 107 ? -28.774 33.005 98.176 1.00 39.44 109 GLU C N 1
ATOM 2545 C CA . GLU C 1 107 ? -29.387 32.001 97.307 1.00 40.94 109 GLU C CA 1
ATOM 2546 C C . GLU C 1 107 ? -28.505 30.754 97.199 1.00 40.59 109 GLU C C 1
ATOM 2547 O O . GLU C 1 107 ? -29.009 29.643 96.993 1.00 40.73 109 GLU C O 1
ATOM 2553 N N . LEU C 1 108 ? -27.191 30.947 97.353 1.00 40.19 110 LEU C N 1
ATOM 2554 C CA . LEU C 1 108 ? -26.230 29.852 97.315 1.00 39.68 110 LEU C CA 1
ATOM 2555 C C . LEU C 1 108 ? -25.969 29.273 98.701 1.00 39.38 110 LEU C C 1
ATOM 2556 O O . LEU C 1 108 ? -25.421 28.179 98.834 1.00 38.98 110 LEU C O 1
ATOM 2561 N N . ASN C 1 109 ? -26.335 30.039 99.725 1.00 39.33 111 ASN C N 1
ATOM 2562 C CA . ASN C 1 109 ? -26.076 29.695 101.131 1.00 39.78 111 ASN C CA 1
ATOM 2563 C C . ASN C 1 109 ? -24.598 29.374 101.402 1.00 38.98 111 ASN C C 1
ATOM 2564 O O . ASN C 1 109 ? -24.290 28.466 102.176 1.00 39.65 111 ASN C O 1
ATOM 2569 N N . TYR C 1 110 ? -23.709 30.163 100.785 1.00 37.47 112 TYR C N 1
ATOM 2570 C CA . TYR C 1 110 ? -22.289 29.854 100.618 1.00 36.31 112 TYR C CA 1
ATOM 2571 C C . TYR C 1 110 ? -21.560 31.187 100.465 1.00 34.83 112 TYR C C 1
ATOM 2572 O O . TYR C 1 110 ? -22.108 32.111 99.860 1.00 33.91 112 TYR C O 1
ATOM 2581 N N . PRO C 1 111 ? -20.316 31.292 100.984 1.00 33.60 113 PRO C N 1
ATOM 2582 C CA . PRO C 1 111 ? -19.485 32.461 100.684 1.00 33.11 113 PRO C CA 1
ATOM 2583 C C . PRO C 1 111 ? -18.777 32.212 99.371 1.00 32.34 113 PRO C C 1
ATOM 2584 O O . PRO C 1 111 ? -17.893 31.359 99.291 1.00 33.59 113 PRO C O 1
ATOM 2588 N N . LEU C 1 112 ? -19.152 32.931 98.336 1.00 30.60 114 LEU C N 1
ATOM 2589 C CA . LEU C 1 112 ? -18.627 32.595 97.049 1.00 29.15 114 LEU C CA 1
ATOM 2590 C C . LEU C 1 112 ? -17.371 33.421 96.790 1.00 27.95 114 LEU C C 1
ATOM 2591 O O . LEU C 1 112 ? -17.307 34.598 97.165 1.00 27.73 114 LEU C O 1
ATOM 2596 N N . MET C 1 113 ? -16.354 32.777 96.220 1.00 26.04 115 MET C N 1
ATOM 2597 C CA . MET C 1 113 ? -15.251 33.474 95.620 1.00 24.73 115 MET C CA 1
ATOM 2598 C C . MET C 1 113 ? -15.429 33.469 94.105 1.00 24.83 115 MET C C 1
ATOM 2599 O O . MET C 1 113 ? -15.737 32.430 93.498 1.00 23.93 115 MET C O 1
ATOM 2604 N N . TRP C 1 114 ? -15.269 34.643 93.486 1.00 24.11 116 TRP C N 1
ATOM 2605 C CA . TRP C 1 114 ? -15.455 34.762 92.037 1.00 23.40 116 TRP C CA 1
ATOM 2606 C C . TRP C 1 114 ? -14.646 35.903 91.514 1.00 23.58 116 TRP C C 1
ATOM 2607 O O . TRP C 1 114 ? -14.251 36.794 92.281 1.00 23.99 116 TRP C O 1
ATOM 2618 N N . VAL C 1 115 ? -14.367 35.852 90.214 1.00 23.74 117 VAL C N 1
ATOM 2619 C CA . VAL C 1 115 ? -13.669 36.917 89.514 1.00 23.85 117 VAL C CA 1
ATOM 2620 C C . VAL C 1 115 ? -14.681 37.827 88.831 1.00 24.19 117 VAL C C 1
ATOM 2621 O O . VAL C 1 115 ? -15.452 37.372 87.986 1.00 24.56 117 VAL C O 1
ATOM 2625 N N . GLU C 1 116 ? -14.696 39.103 89.224 1.00 24.41 118 GLU C N 1
ATOM 2626 C CA . GLU C 1 116 ? -15.699 40.047 88.727 1.00 24.20 118 GLU C CA 1
ATOM 2627 C C . GLU C 1 116 ? -15.352 40.557 87.350 1.00 25.20 118 GLU C C 1
ATOM 2628 O O . GLU C 1 116 ? -16.229 40.795 86.525 1.00 25.44 118 GLU C O 1
ATOM 2634 N N . GLU C 1 117 ? -14.073 40.743 87.091 1.00 27.11 119 GLU C N 1
ATOM 2635 C CA . GLU C 1 117 ? -13.647 41.123 85.754 1.00 30.33 119 GLU C CA 1
ATOM 2636 C C . GLU C 1 117 ? -12.170 40.844 85.563 1.00 30.69 119 GLU C C 1
ATOM 2637 O O . GLU C 1 117 ? -11.438 40.732 86.542 1.00 30.23 119 GLU C O 1
ATOM 2643 N N . ILE C 1 118 ? -11.760 40.665 84.305 1.00 32.28 120 ILE C N 1
ATOM 2644 C CA . ILE C 1 118 ? -10.337 40.710 83.929 1.00 33.62 120 ILE C CA 1
ATOM 2645 C C . ILE C 1 118 ? -10.230 41.807 82.881 1.00 34.28 120 ILE C C 1
ATOM 2646 O O . ILE C 1 118 ? -10.998 41.822 81.920 1.00 35.00 120 ILE C O 1
ATOM 2651 N N . ARG C 1 119 ? -9.294 42.728 83.062 1.00 34.64 121 ARG C N 1
ATOM 2652 C CA . ARG C 1 119 ? -9.217 43.879 82.205 1.00 34.98 121 ARG C CA 1
ATOM 2653 C C . ARG C 1 119 ? -7.767 44.243 81.930 1.00 35.60 121 ARG C C 1
ATOM 2654 O O . ARG C 1 119 ? -6.875 43.883 82.701 1.00 35.08 121 ARG C O 1
ATOM 2662 N N . ARG C 1 120 ? -7.548 44.942 80.810 1.00 36.42 122 ARG C N 1
ATOM 2663 C CA . ARG C 1 120 ? -6.252 45.512 80.457 1.00 37.30 122 ARG C CA 1
ATOM 2664 C C . ARG C 1 120 ? -5.983 46.622 81.435 1.00 37.75 122 ARG C C 1
ATOM 2665 O O . ARG C 1 120 ? -6.915 47.272 81.909 1.00 37.87 122 ARG C O 1
ATOM 2673 N N . VAL C 1 121 ? -4.715 46.861 81.724 1.00 38.31 123 VAL C N 1
ATOM 2674 C CA . VAL C 1 121 ? -4.342 48.039 82.503 1.00 39.55 123 VAL C CA 1
ATOM 2675 C C . VAL C 1 121 ? -4.517 49.297 81.649 1.00 40.06 123 VAL C C 1
ATOM 2676 O O . VAL C 1 121 ? -4.160 49.283 80.462 1.00 41.05 123 VAL C O 1
ATOM 2680 N N . TYR D 1 5 ? -20.381 37.844 87.034 1.00 42.95 7 TYR D N 1
ATOM 2681 C CA . TYR D 1 5 ? -21.741 37.475 87.568 1.00 44.28 7 TYR D CA 1
ATOM 2682 C C . TYR D 1 5 ? -22.370 36.119 87.189 1.00 44.84 7 TYR D C 1
ATOM 2683 O O . TYR D 1 5 ? -22.878 35.912 86.069 1.00 46.49 7 TYR D O 1
ATOM 2692 N N . PHE D 1 6 ? -22.141 35.135 88.056 1.00 44.01 8 PHE D N 1
ATOM 2693 C CA . PHE D 1 6 ? -20.853 35.030 88.708 1.00 42.81 8 PHE D CA 1
ATOM 2694 C C . PHE D 1 6 ? -20.050 34.120 87.758 1.00 42.21 8 PHE D C 1
ATOM 2695 O O . PHE D 1 6 ? -19.217 33.343 88.183 1.00 42.10 8 PHE D O 1
ATOM 2703 N N . LYS D 1 7 ? -20.335 34.225 86.458 1.00 42.22 9 LYS D N 1
ATOM 2704 C CA . LYS D 1 7 ? -19.848 33.289 85.439 1.00 41.77 9 LYS D CA 1
ATOM 2705 C C . LYS D 1 7 ? -19.156 33.985 84.260 1.00 41.40 9 LYS D C 1
ATOM 2706 O O . LYS D 1 7 ? -19.514 33.736 83.094 1.00 42.58 9 LYS D O 1
ATOM 2712 N N . ARG D 1 8 ? -18.186 34.854 84.559 1.00 40.10 10 ARG D N 1
ATOM 2713 C CA . ARG D 1 8 ? -17.395 35.580 83.541 1.00 38.74 10 ARG D CA 1
ATOM 2714 C C . ARG D 1 8 ? -16.174 34.790 83.077 1.00 37.57 10 ARG D C 1
ATOM 2715 O O . ARG D 1 8 ? -15.625 35.034 81.962 1.00 38.89 10 ARG D O 1
ATOM 2723 N N . LEU D 1 9 ? -15.715 33.880 83.938 1.00 34.43 11 LEU D N 1
ATOM 2724 C CA . LEU D 1 9 ? -14.523 33.080 83.644 1.00 31.10 11 LEU D CA 1
ATOM 2725 C C . LEU D 1 9 ? -14.924 32.003 82.689 1.00 28.95 11 LEU D C 1
ATOM 2726 O O . LEU D 1 9 ? -15.934 31.369 82.902 1.00 29.21 11 LEU D O 1
ATOM 2731 N N . SER D 1 10 ? -14.156 31.818 81.625 1.00 27.66 12 SER D N 1
ATOM 2732 C CA . SER D 1 10 ? -14.267 30.602 80.816 1.00 27.50 12 SER D CA 1
ATOM 2733 C C . SER D 1 10 ? -13.862 29.438 81.726 1.00 27.10 12 SER D C 1
ATOM 2734 O O . SER D 1 10 ? -13.366 29.667 82.828 1.00 26.65 12 SER D O 1
ATOM 2737 N N . ASP D 1 11 ? -14.064 28.185 81.356 1.00 27.39 13 ASP D N 1
ATOM 2738 C CA . ASP D 1 11 ? -13.680 27.232 82.418 1.00 28.25 13 ASP D CA 1
ATOM 2739 C C . ASP D 1 11 ? -12.200 26.863 82.532 1.00 26.93 13 ASP D C 1
ATOM 2740 O O . ASP D 1 11 ? -11.768 26.355 83.543 1.00 27.18 13 ASP D O 1
ATOM 2745 N N . ARG D 1 12 ? -11.418 27.230 81.524 1.00 25.86 14 ARG D N 1
ATOM 2746 C CA . ARG D 1 12 ? -9.985 27.191 81.609 1.00 25.14 14 ARG D CA 1
ATOM 2747 C C . ARG D 1 12 ? -9.558 28.147 82.718 1.00 24.80 14 ARG D C 1
ATOM 2748 O O . ARG D 1 12 ? -8.829 27.779 83.620 1.00 24.25 14 ARG D O 1
ATOM 2756 N N . GLU D 1 13 ? -10.085 29.361 82.638 1.00 24.61 15 GLU D N 1
ATOM 2757 C CA . GLU D 1 13 ? -9.853 30.427 83.586 1.00 25.19 15 GLU D CA 1
ATOM 2758 C C . GLU D 1 13 ? -10.310 30.061 85.010 1.00 24.36 15 GLU D C 1
ATOM 2759 O O . GLU D 1 13 ? -9.585 30.306 85.976 1.00 23.22 15 GLU D O 1
ATOM 2765 N N . ARG D 1 14 ? -11.500 29.466 85.115 1.00 24.65 16 ARG D N 1
ATOM 2766 C CA . ARG D 1 14 ? -12.025 28.964 86.384 1.00 25.20 16 ARG D CA 1
ATOM 2767 C C . ARG D 1 14 ? -11.116 27.889 86.999 1.00 24.31 16 ARG D C 1
ATOM 2768 O O . ARG D 1 14 ? -10.795 27.964 88.192 1.00 24.13 16 ARG D O 1
ATOM 2776 N N . ALA D 1 15 ? -10.688 26.912 86.196 1.00 23.23 17 ALA D N 1
ATOM 2777 C CA . ALA D 1 15 ? -9.715 25.912 86.661 1.00 22.90 17 ALA D CA 1
ATOM 2778 C C . ALA D 1 15 ? -8.444 26.586 87.238 1.00 22.81 17 ALA D C 1
ATOM 2779 O O . ALA D 1 15 ? -7.894 26.153 88.259 1.00 22.48 17 ALA D O 1
ATOM 2781 N N . ILE D 1 16 ? -7.987 27.661 86.600 1.00 22.42 18 ILE D N 1
ATOM 2782 C CA . ILE D 1 16 ? -6.831 28.356 87.136 1.00 22.19 18 ILE D CA 1
ATOM 2783 C C . ILE D 1 16 ? -7.167 29.085 88.430 1.00 21.62 18 ILE D C 1
ATOM 2784 O O . ILE D 1 16 ? -6.387 29.030 89.390 1.00 21.89 18 ILE D O 1
ATOM 2789 N N . PHE D 1 17 ? -8.326 29.752 88.441 1.00 20.93 19 PHE D N 1
ATOM 2790 C CA . PHE D 1 17 ? -8.842 30.455 89.608 1.00 19.58 19 PHE D CA 1
ATOM 2791 C C . PHE D 1 17 ? -8.946 29.518 90.841 1.00 19.23 19 PHE D C 1
ATOM 2792 O O . PHE D 1 17 ? -8.405 29.831 91.891 1.00 17.16 19 PHE D O 1
ATOM 2800 N N . GLU D 1 18 ? -9.586 28.357 90.658 1.00 19.16 20 GLU D N 1
ATOM 2801 C CA . GLU D 1 18 ? -9.834 27.390 91.731 1.00 19.76 20 GLU D CA 1
ATOM 2802 C C . GLU D 1 18 ? -8.583 26.726 92.242 1.00 20.16 20 GLU D C 1
ATOM 2803 O O . GLU D 1 18 ? -8.524 26.390 93.416 1.00 20.02 20 GLU D O 1
ATOM 2809 N N . ALA D 1 19 ? -7.582 26.539 91.373 1.00 20.67 21 ALA D N 1
ATOM 2810 C CA . ALA D 1 19 ? -6.276 26.027 91.803 1.00 20.89 21 ALA D CA 1
ATOM 2811 C C . ALA D 1 19 ? -5.635 27.052 92.739 1.00 20.86 21 ALA D C 1
ATOM 2812 O O . ALA D 1 19 ? -5.040 26.689 93.763 1.00 21.49 21 ALA D O 1
ATOM 2814 N N . GLY D 1 20 ? -5.743 28.328 92.371 1.00 21.05 22 GLY D N 1
ATOM 2815 C CA . GLY D 1 20 ? -5.226 29.407 93.210 1.00 20.78 22 GLY D CA 1
ATOM 2816 C C . GLY D 1 20 ? -5.899 29.391 94.587 1.00 20.88 22 GLY D C 1
ATOM 2817 O O . GLY D 1 20 ? -5.217 29.397 95.617 1.00 21.24 22 GLY D O 1
ATOM 2818 N N . ILE D 1 21 ? -7.233 29.341 94.598 1.00 19.98 23 ILE D N 1
ATOM 2819 C CA . ILE D 1 21 ? -8.000 29.334 95.833 1.00 20.58 23 ILE D CA 1
ATOM 2820 C C . ILE D 1 21 ? -7.598 28.182 96.760 1.00 20.62 23 ILE D C 1
ATOM 2821 O O . ILE D 1 21 ? -7.400 28.381 97.963 1.00 20.97 23 ILE D O 1
ATOM 2826 N N . THR D 1 22 ? -7.451 26.979 96.194 1.00 20.11 24 THR D N 1
ATOM 2827 C CA . THR D 1 22 ? -7.145 25.807 96.989 1.00 19.67 24 THR D CA 1
ATOM 2828 C C . THR D 1 22 ? -5.727 25.859 97.565 1.00 19.49 24 THR D C 1
ATOM 2829 O O . THR D 1 22 ? -5.513 25.506 98.736 1.00 18.57 24 THR D O 1
ATOM 2833 N N . LEU D 1 23 ? -4.764 26.311 96.759 1.00 18.49 25 LEU D N 1
ATOM 2834 C CA . LEU D 1 23 ? -3.392 26.482 97.252 1.00 18.84 25 LEU D CA 1
ATOM 2835 C C . LEU D 1 23 ? -3.312 27.487 98.422 1.00 18.79 25 LEU D C 1
ATOM 2836 O O . LEU D 1 23 ? -2.689 27.202 99.447 1.00 18.45 25 LEU D O 1
ATOM 2841 N N . GLY D 1 24 ? -3.955 28.650 98.285 1.00 19.19 26 GLY D N 1
ATOM 2842 C CA . GLY D 1 24 ? -3.913 29.683 99.352 1.00 18.25 26 GLY D CA 1
ATOM 2843 C C . GLY D 1 24 ? -4.632 29.192 100.609 1.00 18.96 26 GLY D C 1
ATOM 2844 O O . GLY D 1 24 ? -4.203 29.481 101.728 1.00 17.95 26 GLY D O 1
ATOM 2845 N N . ALA D 1 25 ? -5.733 28.449 100.409 1.00 19.24 27 ALA D N 1
ATOM 2846 C CA . ALA D 1 25 ? -6.606 27.983 101.489 1.00 19.41 27 ALA D CA 1
ATOM 2847 C C . ALA D 1 25 ? -5.920 26.908 102.320 1.00 19.64 27 ALA D C 1
ATOM 2848 O O . ALA D 1 25 ? -5.888 26.989 103.546 1.00 19.93 27 ALA D O 1
ATOM 2850 N N . ILE D 1 26 ? -5.353 25.918 101.632 1.00 20.59 28 ILE D N 1
ATOM 2851 C CA . ILE D 1 26 ? -4.544 24.858 102.235 1.00 20.89 28 ILE D CA 1
ATOM 2852 C C . ILE D 1 26 ? -3.400 25.427 103.064 1.00 20.02 28 ILE D C 1
ATOM 2853 O O . ILE D 1 26 ? -3.246 25.078 104.229 1.00 20.65 28 ILE D O 1
ATOM 2858 N N . TYR D 1 27 ? -2.613 26.312 102.462 1.00 19.90 29 TYR D N 1
ATOM 2859 C CA . TYR D 1 27 ? -1.453 26.940 103.127 1.00 19.19 29 TYR D CA 1
ATOM 2860 C C . TYR D 1 27 ? -1.873 27.612 104.422 1.00 17.85 29 TYR D C 1
ATOM 2861 O O . TYR D 1 27 ? -1.328 27.321 105.468 1.00 16.81 29 TYR D O 1
ATOM 2870 N N . HIS D 1 28 ? -2.893 28.461 104.352 1.00 17.78 30 HIS D N 1
ATOM 2871 C CA . HIS D 1 28 ? -3.296 29.216 105.539 1.00 18.48 30 HIS D CA 1
ATOM 2872 C C . HIS D 1 28 ? -4.128 28.457 106.559 1.00 18.43 30 HIS D C 1
ATOM 2873 O O . HIS D 1 28 ? -4.011 28.708 107.743 1.00 18.89 30 HIS D O 1
ATOM 2880 N N . GLN D 1 29 ? -4.926 27.494 106.122 1.00 18.62 31 GLN D N 1
ATOM 2881 C CA . GLN D 1 29 ? -5.637 26.674 107.088 1.00 19.19 31 GLN D CA 1
ATOM 2882 C C . GLN D 1 29 ? -4.688 25.801 107.943 1.00 19.74 31 GLN D C 1
ATOM 2883 O O . GLN D 1 29 ? -4.888 25.659 109.152 1.00 20.21 31 GLN D O 1
ATOM 2889 N N . PHE D 1 30 ? -3.650 25.252 107.323 1.00 20.25 32 PHE D N 1
ATOM 2890 C CA . PHE D 1 30 ? -2.847 24.179 107.944 1.00 20.23 32 PHE D CA 1
ATOM 2891 C C . PHE D 1 30 ? -1.457 24.546 108.463 1.00 20.39 32 PHE D C 1
ATOM 2892 O O . PHE D 1 30 ? -0.952 23.924 109.385 1.00 20.24 32 PHE D O 1
ATOM 2900 N N . CYS D 1 31 ? -0.813 25.550 107.885 1.00 21.57 33 CYS D N 1
ATOM 2901 C CA . CYS D 1 31 ? 0.421 26.041 108.505 1.00 22.94 33 CYS D CA 1
ATOM 2902 C C . CYS D 1 31 ? 0.182 26.359 109.973 1.00 21.76 33 CYS D C 1
ATOM 2903 O O . CYS D 1 31 ? -0.846 26.930 110.346 1.00 20.35 33 CYS D O 1
ATOM 2906 N N . GLY D 1 32 ? 1.133 25.959 110.796 1.00 21.14 34 GLY D N 1
ATOM 2907 C CA . GLY D 1 32 ? 0.991 26.085 112.247 1.00 21.68 34 GLY D CA 1
ATOM 2908 C C . GLY D 1 32 ? 0.560 24.797 112.970 1.00 20.98 34 GLY D C 1
ATOM 2909 O O . GLY D 1 32 ? 0.642 24.734 114.183 1.00 20.91 34 GLY D O 1
ATOM 2910 N N . THR D 1 33 ? 0.091 23.793 112.220 1.00 21.06 35 THR D N 1
ATOM 2911 C CA . THR D 1 33 ? -0.465 22.543 112.767 1.00 20.74 35 THR D CA 1
ATOM 2912 C C . THR D 1 33 ? 0.683 21.758 113.324 1.00 21.62 35 THR D C 1
ATOM 2913 O O . THR D 1 33 ? 1.644 21.529 112.608 1.00 21.73 35 THR D O 1
ATOM 2917 N N . PRO D 1 34 ? 0.607 21.354 114.614 1.00 22.97 36 PRO D N 1
ATOM 2918 C CA . PRO D 1 34 ? 1.704 20.590 115.201 1.00 23.34 36 PRO D CA 1
ATOM 2919 C C . PRO D 1 34 ? 1.845 19.291 114.458 1.00 23.80 36 PRO D C 1
ATOM 2920 O O . PRO D 1 34 ? 0.845 18.700 114.119 1.00 25.05 36 PRO D O 1
ATOM 2924 N N . VAL D 1 35 ? 3.076 18.862 114.195 1.00 24.46 37 VAL D N 1
ATOM 2925 C CA . VAL D 1 35 ? 3.330 17.652 113.421 1.00 23.89 37 VAL D CA 1
ATOM 2926 C C . VAL D 1 35 ? 4.675 16.963 113.823 1.00 23.97 37 VAL D C 1
ATOM 2927 O O . VAL D 1 35 ? 5.623 17.611 114.278 1.00 22.66 37 VAL D O 1
ATOM 2931 N N . SER D 1 36 ? 4.724 15.640 113.677 1.00 23.90 38 SER D N 1
ATOM 2932 C CA . SER D 1 36 ? 5.921 14.865 113.968 1.00 24.31 38 SER D CA 1
ATOM 2933 C C . SER D 1 36 ? 6.122 13.913 112.767 1.00 24.36 38 SER D C 1
ATOM 2934 O O . SER D 1 36 ? 5.248 13.883 111.908 1.00 23.70 38 SER D O 1
ATOM 2937 N N . PRO D 1 37 ? 7.297 13.215 112.662 1.00 24.17 39 PRO D N 1
ATOM 2938 C CA . PRO D 1 37 ? 7.531 12.167 111.625 1.00 24.26 39 PRO D CA 1
ATOM 2939 C C . PRO D 1 37 ? 6.487 11.057 111.668 1.00 23.85 39 PRO D C 1
ATOM 2940 O O . PRO D 1 37 ? 6.034 10.582 110.610 1.00 23.18 39 PRO D O 1
ATOM 2944 N N . GLY D 1 38 ? 6.085 10.708 112.885 1.00 23.84 40 GLY D N 1
ATOM 2945 C CA . GLY D 1 38 ? 5.010 9.756 113.139 1.00 24.77 40 GLY D CA 1
ATOM 2946 C C . GLY D 1 38 ? 3.614 10.213 112.725 1.00 26.14 40 GLY D C 1
ATOM 2947 O O . GLY D 1 38 ? 2.796 9.364 112.414 1.00 27.44 40 GLY D O 1
ATOM 2948 N N . THR D 1 39 ? 3.340 11.531 112.711 1.00 26.00 41 THR D N 1
ATOM 2949 C CA . THR D 1 39 ? 2.031 12.080 112.305 1.00 25.69 41 THR D CA 1
ATOM 2950 C C . THR D 1 39 ? 1.815 12.403 110.812 1.00 25.47 41 THR D C 1
ATOM 2951 O O . THR D 1 39 ? 0.701 12.754 110.447 1.00 26.04 41 THR D O 1
ATOM 2955 N N . ALA D 1 40 ? 2.820 12.488 109.951 1.00 25.58 42 ALA D N 1
ATOM 2956 C CA . ALA D 1 40 ? 3.116 13.657 109.134 1.00 26.05 42 ALA D CA 1
ATOM 2957 C C . ALA D 1 40 ? 2.352 13.107 107.875 1.00 26.17 42 ALA D C 1
ATOM 2958 O O . ALA D 1 40 ? 1.804 13.853 107.066 1.00 27.10 42 ALA D O 1
ATOM 2960 N N . GLU D 1 41 ? 2.286 11.782 107.746 1.00 25.48 43 GLU D N 1
ATOM 2961 C CA . GLU D 1 41 ? 1.554 11.150 106.636 1.00 25.20 43 GLU D CA 1
ATOM 2962 C C . GLU D 1 41 ? 0.034 11.292 106.768 1.00 24.72 43 GLU D C 1
ATOM 2963 O O . GLU D 1 41 ? -0.653 11.608 105.787 1.00 24.38 43 GLU D O 1
ATOM 2969 N N . GLU D 1 42 ? -0.470 11.057 107.973 1.00 23.62 44 GLU D N 1
ATOM 2970 C CA . GLU D 1 42 ? -1.877 11.201 108.256 1.00 24.09 44 GLU D CA 1
ATOM 2971 C C . GLU D 1 42 ? -2.337 12.641 108.121 1.00 23.05 44 GLU D C 1
ATOM 2972 O O . GLU D 1 42 ? -3.385 12.859 107.591 1.00 22.52 44 GLU D O 1
ATOM 2978 N N . VAL D 1 43 ? -1.550 13.605 108.595 1.00 23.84 45 VAL D N 1
ATOM 2979 C CA . VAL D 1 43 ? -1.819 15.045 108.365 1.00 24.86 45 VAL D CA 1
ATOM 2980 C C . VAL D 1 43 ? -1.867 15.353 106.869 1.00 24.66 45 VAL D C 1
ATOM 2981 O O . VAL D 1 43 ? -2.780 16.026 106.393 1.00 24.45 45 VAL D O 1
ATOM 2985 N N . ALA D 1 44 ? -0.893 14.835 106.121 1.00 24.99 46 ALA D N 1
ATOM 2986 C CA . ALA D 1 44 ? -0.865 15.034 104.670 1.00 24.79 46 ALA D CA 1
ATOM 2987 C C . ALA D 1 44 ? -2.170 14.553 104.019 1.00 25.35 46 ALA D C 1
ATOM 2988 O O . ALA D 1 44 ? -2.677 15.218 103.106 1.00 24.43 46 ALA D O 1
ATOM 2990 N N . LYS D 1 45 ? -2.723 13.435 104.525 1.00 25.48 47 LYS D N 1
ATOM 2991 C CA . LYS D 1 45 ? -3.966 12.848 103.990 1.00 26.80 47 LYS D CA 1
ATOM 2992 C C . LYS D 1 45 ? -5.197 13.676 104.313 1.00 26.20 47 LYS D C 1
ATOM 2993 O O . LYS D 1 45 ? -6.083 13.862 103.470 1.00 25.82 47 LYS D O 1
ATOM 2999 N N . CYS D 1 46 ? -5.276 14.172 105.541 1.00 26.87 48 CYS D N 1
ATOM 3000 C CA . CYS D 1 46 ? -6.354 15.073 105.882 1.00 28.18 48 CYS D CA 1
ATOM 3001 C C . CYS D 1 46 ? -6.317 16.317 105.032 1.00 27.48 48 CYS D C 1
ATOM 3002 O O . CYS D 1 46 ? -7.370 16.788 104.622 1.00 28.24 48 CYS D O 1
ATOM 3005 N N . ILE D 1 47 ? -5.123 16.851 104.755 1.00 26.70 49 ILE D N 1
ATOM 3006 C CA . ILE D 1 47 ? -5.018 18.009 103.871 1.00 26.86 49 ILE D CA 1
ATOM 3007 C C . ILE D 1 47 ? -5.536 17.736 102.422 1.00 27.40 49 ILE D C 1
ATOM 3008 O O . ILE D 1 47 ? -6.273 18.547 101.862 1.00 26.64 49 ILE D O 1
ATOM 3013 N N . GLU D 1 48 ? -5.134 16.609 101.836 1.00 27.32 50 GLU D N 1
ATOM 3014 C CA . GLU D 1 48 ? -5.623 16.184 100.539 1.00 28.77 50 GLU D CA 1
ATOM 3015 C C . GLU D 1 48 ? -7.151 16.071 100.525 1.00 28.60 50 GLU D C 1
ATOM 3016 O O . GLU D 1 48 ? -7.819 16.623 99.639 1.00 28.98 50 GLU D O 1
ATOM 3022 N N . ARG D 1 49 ? -7.698 15.370 101.513 1.00 28.48 51 ARG D N 1
ATOM 3023 C CA . ARG D 1 49 ? -9.133 15.136 101.595 1.00 29.21 51 ARG D CA 1
ATOM 3024 C C . ARG D 1 49 ? -9.935 16.446 101.727 1.00 28.48 51 ARG D C 1
ATOM 3025 O O . ARG D 1 49 ? -11.039 16.551 101.180 1.00 28.20 51 ARG D O 1
ATOM 3033 N N . ALA D 1 50 ? -9.372 17.409 102.465 1.00 27.45 52 ALA D N 1
ATOM 3034 C CA . ALA D 1 50 ? -9.914 18.761 102.579 1.00 26.58 52 ALA D CA 1
ATOM 3035 C C . ALA D 1 50 ? -9.810 19.504 101.252 1.00 26.15 52 ALA D C 1
ATOM 3036 O O . ALA D 1 50 ? -10.742 20.189 100.864 1.00 25.56 52 ALA D O 1
ATOM 3038 N N . ALA D 1 51 ? -8.668 19.386 100.572 1.00 25.61 53 ALA D N 1
ATOM 3039 C CA . ALA D 1 51 ? -8.510 19.964 99.238 1.00 25.04 53 ALA D CA 1
ATOM 3040 C C . ALA D 1 51 ? -9.506 19.360 98.207 1.00 25.08 53 ALA D C 1
ATOM 3041 O O . ALA D 1 51 ? -10.062 20.080 97.379 1.00 23.95 53 ALA D O 1
ATOM 3043 N N . LEU D 1 52 ? -9.767 18.059 98.293 1.00 25.32 54 LEU D N 1
ATOM 3044 C CA . LEU D 1 52 ? -10.671 17.399 97.315 1.00 26.08 54 LEU D CA 1
ATOM 3045 C C . LEU D 1 52 ? -12.151 17.791 97.407 1.00 25.93 54 LEU D C 1
ATOM 3046 O O . LEU D 1 52 ? -12.912 17.520 96.477 1.00 25.74 54 LEU D O 1
ATOM 3051 N N . LEU D 1 53 ? -12.538 18.443 98.504 1.00 26.64 55 LEU D N 1
ATOM 3052 C CA . LEU D 1 53 ? -13.888 19.014 98.691 1.00 27.49 55 LEU D CA 1
ATOM 3053 C C . LEU D 1 53 ? -14.117 20.353 97.969 1.00 28.03 55 LEU D C 1
ATOM 3054 O O . LEU D 1 53 ? -15.269 20.700 97.660 1.00 28.24 55 LEU D O 1
ATOM 3059 N N . GLN D 1 54 ? -13.035 21.103 97.737 1.00 27.65 56 GLN D N 1
ATOM 3060 C CA . GLN D 1 54 ? -13.102 22.414 97.079 1.00 28.26 56 GLN D CA 1
ATOM 3061 C C . GLN D 1 54 ? -13.538 22.354 95.595 1.00 27.72 56 GLN D C 1
ATOM 3062 O O . GLN D 1 54 ? -13.236 21.386 94.899 1.00 28.28 56 GLN D O 1
ATOM 3068 N N . PRO D 1 55 ? -14.273 23.384 95.125 1.00 27.27 57 PRO D N 1
ATOM 3069 C CA . PRO D 1 55 ? -14.798 23.409 93.754 1.00 26.69 57 PRO D CA 1
ATOM 3070 C C . PRO D 1 55 ? -13.736 23.068 92.690 1.00 26.28 57 PRO D C 1
ATOM 3071 O O . PRO D 1 55 ? -12.610 23.582 92.750 1.00 25.84 57 PRO D O 1
ATOM 3075 N N . CYS D 1 56 ? -14.091 22.183 91.754 1.00 26.16 58 CYS D N 1
ATOM 3076 C CA . CYS D 1 56 ? -13.218 21.756 90.638 1.00 26.68 58 CYS D CA 1
ATOM 3077 C C . CYS D 1 56 ? -11.963 20.923 90.955 1.00 25.64 58 CYS D C 1
ATOM 3078 O O . CYS D 1 56 ? -11.261 20.510 90.004 1.00 25.71 58 CYS D O 1
ATOM 3081 N N . VAL D 1 57 ? -11.664 20.675 92.231 1.00 23.94 59 VAL D N 1
ATOM 3082 C CA . VAL D 1 57 ? -10.467 19.887 92.574 1.00 23.65 59 VAL D CA 1
ATOM 3083 C C . VAL D 1 57 ? -10.781 18.429 92.346 1.00 23.82 59 VAL D C 1
ATOM 3084 O O . VAL D 1 57 ? -11.791 17.913 92.835 1.00 24.91 59 VAL D O 1
ATOM 3088 N N . ILE D 1 58 ? -9.963 17.794 91.519 1.00 23.93 60 ILE D N 1
ATOM 3089 C CA . ILE D 1 58 ? -10.101 16.368 91.233 1.00 24.00 60 ILE D CA 1
ATOM 3090 C C . ILE D 1 58 ? -8.856 15.562 91.661 1.00 24.27 60 ILE D C 1
ATOM 3091 O O . ILE D 1 58 ? -8.899 14.347 91.693 1.00 25.05 60 ILE D O 1
ATOM 3096 N N . ASP D 1 59 ? -7.767 16.216 92.025 1.00 24.05 61 ASP D N 1
ATOM 3097 C CA . ASP D 1 59 ? -6.617 15.462 92.547 1.00 26.19 61 ASP D CA 1
ATOM 3098 C C . ASP D 1 59 ? -5.834 16.346 93.462 1.00 25.03 61 ASP D C 1
ATOM 3099 O O . ASP D 1 59 ? -5.601 17.514 93.143 1.00 25.60 61 ASP D O 1
ATOM 3104 N N . ALA D 1 60 ? -5.433 15.794 94.596 1.00 24.96 62 ALA D N 1
ATOM 3105 C CA . ALA D 1 60 ? -4.600 16.515 95.562 1.00 24.59 62 ALA D CA 1
ATOM 3106 C C . ALA D 1 60 ? -3.509 15.585 96.105 1.00 24.93 62 ALA D C 1
ATOM 3107 O O . ALA D 1 60 ? -3.782 14.497 96.581 1.00 25.04 62 ALA D O 1
ATOM 3109 N N . ARG D 1 61 ? -2.259 15.998 95.958 1.00 25.35 63 ARG D N 1
ATOM 3110 C CA . ARG D 1 61 ? -1.098 15.266 96.494 1.00 25.51 63 ARG D CA 1
ATOM 3111 C C . ARG D 1 61 ? -0.372 16.214 97.446 1.00 24.19 63 ARG D C 1
ATOM 3112 O O . ARG D 1 61 ? 0.075 17.306 97.035 1.00 23.73 63 ARG D O 1
ATOM 3120 N N . VAL D 1 62 ? -0.249 15.775 98.694 1.00 23.07 64 VAL D N 1
ATOM 3121 C CA . VAL D 1 62 ? 0.364 16.548 99.742 1.00 23.19 64 VAL D CA 1
ATOM 3122 C C . VAL D 1 62 ? 1.458 15.748 100.451 1.00 23.85 64 VAL D C 1
ATOM 3123 O O . VAL D 1 62 ? 1.284 14.570 100.749 1.00 23.87 64 VAL D O 1
ATOM 3127 N N . GLU D 1 63 ? 2.591 16.399 100.661 1.00 24.01 65 GLU D N 1
ATOM 3128 C CA . GLU D 1 63 ? 3.662 15.866 101.474 1.00 25.31 65 GLU D CA 1
ATOM 3129 C C . GLU D 1 63 ? 3.963 16.865 102.561 1.00 24.67 65 GLU D C 1
ATOM 3130 O O . GLU D 1 63 ? 4.042 18.081 102.300 1.00 25.00 65 GLU D O 1
ATOM 3136 N N . VAL D 1 64 ? 4.122 16.348 103.768 1.00 24.05 66 VAL D N 1
ATOM 3137 C CA . VAL D 1 64 ? 4.674 17.123 104.850 1.00 25.14 66 VAL D CA 1
ATOM 3138 C C . VAL D 1 64 ? 5.990 16.500 105.274 1.00 26.29 66 VAL D C 1
ATOM 3139 O O . VAL D 1 64 ? 6.014 15.541 106.053 1.00 26.29 66 VAL D O 1
ATOM 3143 N N . ASP D 1 65 ? 7.082 17.095 104.800 1.00 27.54 67 ASP D N 1
ATOM 3144 C CA . ASP D 1 65 ? 8.394 16.526 104.963 1.00 29.22 67 ASP D CA 1
ATOM 3145 C C . ASP D 1 65 ? 9.013 16.916 106.291 1.00 29.62 67 ASP D C 1
ATOM 3146 O O . ASP D 1 65 ? 9.651 17.967 106.398 1.00 29.32 67 ASP D O 1
ATOM 3151 N N . VAL D 1 66 ? 8.866 16.020 107.268 1.00 30.12 68 VAL D N 1
ATOM 3152 C CA . VAL D 1 66 ? 9.388 16.194 108.626 1.00 30.65 68 VAL D CA 1
ATOM 3153 C C . VAL D 1 66 ? 10.348 15.066 109.007 1.00 31.01 68 VAL D C 1
ATOM 3154 O O . VAL D 1 66 ? 10.087 13.888 108.756 1.00 31.44 68 VAL D O 1
ATOM 3158 N N . SER D 1 67 ? 11.438 15.429 109.658 1.00 30.94 69 SER D N 1
ATOM 3159 C CA . SER D 1 67 ? 12.366 14.450 110.154 1.00 31.07 69 SER D CA 1
ATOM 3160 C C . SER D 1 67 ? 12.645 14.767 111.627 1.00 31.35 69 SER D C 1
ATOM 3161 O O . SER D 1 67 ? 12.286 15.854 112.141 1.00 30.29 69 SER D O 1
ATOM 3164 N N . SER D 1 68 ? 13.302 13.842 112.318 1.00 31.51 70 SER D N 1
ATOM 3165 C CA . SER D 1 68 ? 13.564 14.061 113.739 1.00 32.27 70 SER D CA 1
ATOM 3166 C C . SER D 1 68 ? 14.479 15.253 114.026 1.00 32.40 70 SER D C 1
ATOM 3167 O O . SER D 1 68 ? 14.358 15.878 115.068 1.00 32.58 70 SER D O 1
ATOM 3170 N N . GLU D 1 69 ? 15.350 15.621 113.086 1.00 33.29 71 GLU D N 1
ATOM 3171 C CA . GLU D 1 69 ? 16.152 16.841 113.260 1.00 34.43 71 GLU D CA 1
ATOM 3172 C C . GLU D 1 69 ? 15.269 18.110 113.349 1.00 34.24 71 GLU D C 1
ATOM 3173 O O . GLU D 1 69 ? 15.706 19.111 113.902 1.00 34.22 71 GLU D O 1
ATOM 3179 N N . ASP D 1 70 ? 14.020 18.038 112.858 1.00 33.22 72 ASP D N 1
ATOM 3180 C CA . ASP D 1 70 ? 13.070 19.152 112.993 1.00 32.42 72 ASP D CA 1
ATOM 3181 C C . ASP D 1 70 ? 12.363 19.175 114.358 1.00 31.73 72 ASP D C 1
ATOM 3182 O O . ASP D 1 70 ? 11.671 20.140 114.664 1.00 32.12 72 ASP D O 1
ATOM 3187 N N . THR D 1 71 ? 12.523 18.136 115.181 1.00 30.18 73 THR D N 1
ATOM 3188 C CA . THR D 1 71 ? 11.814 18.115 116.456 1.00 28.03 73 THR D CA 1
ATOM 3189 C C . THR D 1 71 ? 12.735 18.228 117.669 1.00 26.96 73 THR D C 1
ATOM 3190 O O . THR D 1 71 ? 12.351 17.824 118.800 1.00 25.73 73 THR D O 1
ATOM 3194 N N . ASP D 1 72 ? 13.933 18.785 117.453 1.00 24.79 74 ASP D N 1
ATOM 3195 C CA . ASP D 1 72 ? 14.903 18.933 118.535 1.00 24.40 74 ASP D CA 1
ATOM 3196 C C . ASP D 1 72 ? 14.581 20.237 119.287 1.00 24.41 74 ASP D C 1
ATOM 3197 O O . ASP D 1 72 ? 15.205 21.276 119.049 1.00 24.08 74 ASP D O 1
ATOM 3202 N N . ASN D 1 73 ? 13.556 20.192 120.135 1.00 23.69 75 ASN D N 1
ATOM 3203 C CA . ASN D 1 73 ? 13.082 21.375 120.830 1.00 23.51 75 ASN D CA 1
ATOM 3204 C C . ASN D 1 73 ? 12.342 20.923 122.055 1.00 23.84 75 ASN D C 1
ATOM 3205 O O . ASN D 1 73 ? 12.037 19.738 122.178 1.00 23.26 75 ASN D O 1
ATOM 3210 N N . TYR D 1 74 ? 12.090 21.838 122.981 1.00 23.89 76 TYR D N 1
ATOM 3211 C CA . TYR D 1 74 ? 11.391 21.483 124.215 1.00 25.09 76 TYR D CA 1
ATOM 3212 C C . TYR D 1 74 ? 10.084 20.712 123.965 1.00 25.83 76 TYR D C 1
ATOM 3213 O O . TYR D 1 74 ? 9.813 19.749 124.651 1.00 26.46 76 TYR D O 1
ATOM 3222 N N . GLY D 1 75 ? 9.280 21.140 122.984 1.00 26.14 77 GLY D N 1
ATOM 3223 C CA . GLY D 1 75 ? 8.024 20.465 122.633 1.00 25.87 77 GLY D CA 1
ATOM 3224 C C . GLY D 1 75 ? 8.118 19.048 122.085 1.00 26.10 77 GLY D C 1
ATOM 3225 O O . GLY D 1 75 ? 7.225 18.235 122.317 1.00 26.17 77 GLY D O 1
ATOM 3226 N N . GLY D 1 76 ? 9.180 18.750 121.339 1.00 26.24 78 GLY D N 1
ATOM 3227 C CA . GLY D 1 76 ? 9.325 17.443 120.696 1.00 25.49 78 GLY D CA 1
ATOM 3228 C C . GLY D 1 76 ? 8.521 17.291 119.410 1.00 25.62 78 GLY D C 1
ATOM 3229 O O . GLY D 1 76 ? 8.231 16.170 118.971 1.00 25.62 78 GLY D O 1
ATOM 3230 N N . TYR D 1 77 ? 8.126 18.409 118.808 1.00 25.23 79 TYR D N 1
ATOM 3231 C CA . TYR D 1 77 ? 7.332 18.369 117.565 1.00 24.79 79 TYR D CA 1
ATOM 3232 C C . TYR D 1 77 ? 7.623 19.616 116.720 1.00 24.34 79 TYR D C 1
ATOM 3233 O O . TYR D 1 77 ? 8.335 20.533 117.158 1.00 24.41 79 TYR D O 1
ATOM 3242 N N . THR D 1 78 ? 7.113 19.652 115.497 1.00 23.78 80 THR D N 1
ATOM 3243 C CA . THR D 1 78 ? 7.286 20.852 114.691 1.00 23.51 80 THR D CA 1
ATOM 3244 C C . THR D 1 78 ? 5.937 21.327 114.139 1.00 22.93 80 THR D C 1
ATOM 3245 O O . THR D 1 78 ? 4.893 20.874 114.579 1.00 22.01 80 THR D O 1
ATOM 3249 N N . GLU D 1 79 ? 5.950 22.246 113.192 1.00 22.62 81 GLU D N 1
ATOM 3250 C CA . GLU D 1 79 ? 4.696 22.709 112.652 1.00 23.01 81 GLU D CA 1
ATOM 3251 C C . GLU D 1 79 ? 4.686 22.570 111.162 1.00 21.67 81 GLU D C 1
ATOM 3252 O O . GLU D 1 79 ? 5.742 22.694 110.529 1.00 21.68 81 GLU D O 1
ATOM 3258 N N . VAL D 1 80 ? 3.503 22.334 110.593 1.00 20.94 82 VAL D N 1
ATOM 3259 C CA . VAL D 1 80 ? 3.327 22.485 109.134 1.00 20.36 82 VAL D CA 1
ATOM 3260 C C . VAL D 1 80 ? 3.697 23.932 108.771 1.00 21.42 82 VAL D C 1
ATOM 3261 O O . VAL D 1 80 ? 3.224 24.885 109.390 1.00 20.17 82 VAL D O 1
ATOM 3265 N N . SER D 1 81 ? 4.588 24.084 107.792 1.00 22.33 83 SER D N 1
ATOM 3266 C CA . SER D 1 81 ? 5.073 25.404 107.386 1.00 23.30 83 SER D CA 1
ATOM 3267 C C . SER D 1 81 ? 5.354 25.415 105.889 1.00 23.00 83 SER D C 1
ATOM 3268 O O . SER D 1 81 ? 5.337 24.381 105.262 1.00 23.15 83 SER D O 1
ATOM 3271 N N . GLY D 1 82 ? 5.644 26.579 105.326 1.00 23.60 84 GLY D N 1
ATOM 3272 C CA . GLY D 1 82 ? 6.022 26.680 103.898 1.00 24.67 84 GLY D CA 1
ATOM 3273 C C . GLY D 1 82 ? 7.294 25.912 103.565 1.00 25.49 84 GLY D C 1
ATOM 3274 O O . GLY D 1 82 ? 7.513 25.508 102.416 1.00 26.30 84 GLY D O 1
ATOM 3275 N N . ARG D 1 83 ? 8.107 25.701 104.592 1.00 25.75 85 ARG D N 1
ATOM 3276 C CA . ARG D 1 83 ? 9.377 25.010 104.522 1.00 26.98 85 ARG D CA 1
ATOM 3277 C C . ARG D 1 83 ? 9.272 23.488 104.395 1.00 25.98 85 ARG D C 1
ATOM 3278 O O . ARG D 1 83 ? 10.130 22.875 103.779 1.00 27.05 85 ARG D O 1
ATOM 3286 N N . ASN D 1 84 ? 8.255 22.870 104.979 1.00 25.01 86 ASN D N 1
ATOM 3287 C CA . ASN D 1 84 ? 8.104 21.402 104.892 1.00 24.03 86 ASN D CA 1
ATOM 3288 C C . ASN D 1 84 ? 6.868 20.916 104.135 1.00 23.48 86 ASN D C 1
ATOM 3289 O O . ASN D 1 84 ? 6.646 19.712 104.060 1.00 23.76 86 ASN D O 1
ATOM 3294 N N . LEU D 1 85 ? 6.085 21.841 103.576 1.00 22.47 87 LEU D N 1
ATOM 3295 C CA . LEU D 1 85 ? 4.811 21.517 102.912 1.00 22.16 87 LEU D CA 1
ATOM 3296 C C . LEU D 1 85 ? 4.903 21.597 101.386 1.00 22.75 87 LEU D C 1
ATOM 3297 O O . LEU D 1 85 ? 5.306 22.634 100.820 1.00 22.82 87 LEU D O 1
ATOM 3302 N N . ARG D 1 86 ? 4.534 20.500 100.723 1.00 22.26 88 ARG D N 1
ATOM 3303 C CA . ARG D 1 86 ? 4.498 20.463 99.267 1.00 22.51 88 ARG D CA 1
ATOM 3304 C C . ARG D 1 86 ? 3.161 19.923 98.779 1.00 21.81 88 ARG D C 1
ATOM 3305 O O . ARG D 1 86 ? 2.690 18.895 99.223 1.00 21.56 88 ARG D O 1
ATOM 3313 N N . VAL D 1 87 ? 2.587 20.611 97.816 1.00 22.07 89 VAL D N 1
ATOM 3314 C CA . VAL D 1 87 ? 1.233 20.330 97.372 1.00 22.30 89 VAL D CA 1
ATOM 3315 C C . VAL D 1 87 ? 1.203 20.396 95.843 1.00 23.17 89 VAL D C 1
ATOM 3316 O O . VAL D 1 87 ? 1.748 21.311 95.242 1.00 22.84 89 VAL D O 1
ATOM 3320 N N . THR D 1 88 ? 0.585 19.391 95.240 1.00 23.67 90 THR D N 1
ATOM 3321 C CA . THR D 1 88 ? 0.198 19.442 93.849 1.00 24.17 90 THR D CA 1
ATOM 3322 C C . THR D 1 88 ? -1.313 19.315 93.868 1.00 23.78 90 THR D C 1
ATOM 3323 O O . THR D 1 88 ? -1.849 18.437 94.525 1.00 23.28 90 THR D O 1
ATOM 3327 N N . ILE D 1 89 ? -2.003 20.231 93.197 1.00 23.94 91 ILE D N 1
ATOM 3328 C CA . ILE D 1 89 ? -3.444 20.082 93.022 1.00 24.07 91 ILE D CA 1
ATOM 3329 C C . ILE D 1 89 ? -3.849 20.116 91.530 1.00 23.20 91 ILE D C 1
ATOM 3330 O O . ILE D 1 89 ? -3.341 20.928 90.718 1.00 23.02 91 ILE D O 1
ATOM 3335 N N . VAL D 1 90 ? -4.743 19.215 91.168 1.00 21.66 92 VAL D N 1
ATOM 3336 C CA . VAL D 1 90 ? -5.259 19.260 89.820 1.00 21.37 92 VAL D CA 1
ATOM 3337 C C . VAL D 1 90 ? -6.675 19.769 89.906 1.00 20.90 92 VAL D C 1
ATOM 3338 O O . VAL D 1 90 ? -7.436 19.320 90.740 1.00 21.28 92 VAL D O 1
ATOM 3342 N N . THR D 1 91 ? -7.006 20.747 89.072 1.00 20.23 93 THR D N 1
ATOM 3343 C CA . THR D 1 91 ? -8.362 21.204 89.003 1.00 20.15 93 THR D CA 1
ATOM 3344 C C . THR D 1 91 ? -8.872 20.947 87.600 1.00 21.25 93 THR D C 1
ATOM 3345 O O . THR D 1 91 ? -8.135 21.051 86.621 1.00 21.90 93 THR D O 1
ATOM 3349 N N . ARG D 1 92 ? -10.144 20.602 87.504 1.00 22.10 94 ARG D N 1
ATOM 3350 C CA . ARG D 1 92 ? -10.785 20.447 86.228 1.00 22.45 94 ARG D CA 1
ATOM 3351 C C . ARG D 1 92 ? -12.146 21.161 86.271 1.00 23.26 94 ARG D C 1
ATOM 3352 O O . ARG D 1 92 ? -12.982 20.882 87.138 1.00 22.29 94 ARG D O 1
ATOM 3360 N N . CYS D 1 93 ? -12.335 22.096 85.352 1.00 24.13 95 CYS D N 1
ATOM 3361 C CA . CYS D 1 93 ? -13.667 22.626 85.069 1.00 26.86 95 CYS D CA 1
ATOM 3362 C C . CYS D 1 93 ? -13.889 22.312 83.603 1.00 26.80 95 CYS D C 1
ATOM 3363 O O . CYS D 1 93 ? -13.013 22.590 82.783 1.00 27.92 95 CYS D O 1
ATOM 3366 N N . GLY D 1 94 ? -15.019 21.688 83.287 1.00 26.79 96 GLY D N 1
ATOM 3367 C CA . GLY D 1 94 ? -15.314 21.307 81.917 1.00 27.46 96 GLY D CA 1
ATOM 3368 C C . GLY D 1 94 ? -14.147 20.541 81.323 1.00 28.09 96 GLY D C 1
ATOM 3369 O O . GLY D 1 94 ? -13.653 19.564 81.921 1.00 28.89 96 GLY D O 1
ATOM 3370 N N . GLU D 1 95 ? -13.673 20.969 80.158 1.00 27.54 97 GLU D N 1
ATOM 3371 C CA . GLU D 1 95 ? -12.605 20.196 79.502 1.00 26.94 97 GLU D CA 1
ATOM 3372 C C . GLU D 1 95 ? -11.171 20.638 79.862 1.00 26.52 97 GLU D C 1
ATOM 3373 O O . GLU D 1 95 ? -10.199 20.117 79.294 1.00 25.94 97 GLU D O 1
ATOM 3379 N N . TRP D 1 96 ? -11.029 21.551 80.827 1.00 25.40 98 TRP D N 1
ATOM 3380 C CA . TRP D 1 96 ? -9.687 22.076 81.126 1.00 25.39 98 TRP D CA 1
ATOM 3381 C C . TRP D 1 96 ? -9.151 21.703 82.487 1.00 24.81 98 TRP D C 1
ATOM 3382 O O . TRP D 1 96 ? -9.825 21.898 83.501 1.00 25.45 98 TRP D O 1
ATOM 3393 N N . GLU D 1 97 ? -7.938 21.169 82.503 1.00 23.94 99 GLU D N 1
ATOM 3394 C CA . GLU D 1 97 ? -7.253 20.914 83.751 1.00 24.38 99 GLU D CA 1
ATOM 3395 C C . GLU D 1 97 ? -6.151 21.951 84.005 1.00 23.51 99 GLU D C 1
ATOM 3396 O O . GLU D 1 97 ? -5.438 22.342 83.084 1.00 24.49 99 GLU D O 1
ATOM 3402 N N . ALA D 1 98 ? -6.007 22.370 85.251 1.00 22.78 100 ALA D N 1
ATOM 3403 C CA . ALA D 1 98 ? -4.852 23.189 85.687 1.00 22.06 100 ALA D CA 1
ATOM 3404 C C . ALA D 1 98 ? -4.138 22.464 86.806 1.00 21.82 100 ALA D C 1
ATOM 3405 O O . ALA D 1 98 ? -4.778 21.797 87.617 1.00 21.53 100 ALA D O 1
ATOM 3407 N N . VAL D 1 99 ? -2.814 22.613 86.844 1.00 22.07 101 VAL D N 1
ATOM 3408 C CA . VAL D 1 99 ? -1.977 21.920 87.782 1.00 22.17 101 VAL D CA 1
ATOM 3409 C C . VAL D 1 99 ? -1.250 23.001 88.578 1.00 22.23 101 VAL D C 1
ATOM 3410 O O . VAL D 1 99 ? -0.457 23.745 88.047 1.00 23.16 101 VAL D O 1
ATOM 3414 N N . GLY D 1 100 ? -1.566 23.090 89.862 1.00 22.45 102 GLY D N 1
ATOM 3415 C CA . GLY D 1 100 ? -0.993 24.076 90.758 1.00 21.91 102 GLY D CA 1
ATOM 3416 C C . GLY D 1 100 ? -0.084 23.387 91.730 1.00 22.50 102 GLY D C 1
ATOM 3417 O O . GLY D 1 100 ? -0.384 22.304 92.214 1.00 21.90 102 GLY D O 1
ATOM 3418 N N . LYS D 1 101 ? 1.037 24.035 92.015 1.00 22.87 103 LYS D N 1
ATOM 3419 C CA . LYS D 1 101 ? 2.020 23.521 92.929 1.00 23.50 103 LYS D CA 1
ATOM 3420 C C . LYS D 1 101 ? 2.403 24.559 93.990 1.00 22.82 103 LYS D C 1
ATOM 3421 O O . LYS D 1 101 ? 2.484 25.768 93.715 1.00 21.88 103 LYS D O 1
ATOM 3427 N N . LEU D 1 102 ? 2.641 24.052 95.198 1.00 22.05 104 LEU D N 1
ATOM 3428 C CA . LEU D 1 102 ? 3.317 24.771 96.250 1.00 21.82 104 LEU D CA 1
ATOM 3429 C C . LEU D 1 102 ? 4.542 23.951 96.686 1.00 22.70 104 LEU D C 1
ATOM 3430 O O . LEU D 1 102 ? 4.458 22.693 96.886 1.00 21.70 104 LEU D O 1
ATOM 3435 N N . GLU D 1 103 ? 5.659 24.666 96.845 1.00 22.29 105 GLU D N 1
ATOM 3436 C CA . GLU D 1 103 ? 6.926 24.064 97.237 1.00 24.83 105 GLU D CA 1
ATOM 3437 C C . GLU D 1 103 ? 7.901 25.165 97.665 1.00 23.98 105 GLU D C 1
ATOM 3438 O O . GLU D 1 103 ? 8.006 26.192 96.990 1.00 24.42 105 GLU D O 1
ATOM 3444 N N . PHE D 1 104 ? 8.611 24.985 98.775 1.00 24.78 106 PHE D N 1
ATOM 3445 C CA . PHE D 1 104 ? 9.677 25.952 99.134 1.00 24.47 106 PHE D CA 1
ATOM 3446 C C . PHE D 1 104 ? 10.767 25.866 98.074 1.00 24.81 106 PHE D C 1
ATOM 3447 O O . PHE D 1 104 ? 11.307 24.789 97.823 1.00 25.31 106 PHE D O 1
ATOM 3455 N N . ILE D 1 105 ? 11.077 26.983 97.441 1.00 24.43 107 ILE D N 1
ATOM 3456 C CA . ILE D 1 105 ? 12.140 27.007 96.452 1.00 25.75 107 ILE D CA 1
ATOM 3457 C C . ILE D 1 105 ? 13.407 27.641 97.055 1.00 26.60 107 ILE D C 1
ATOM 3458 O O . ILE D 1 105 ? 13.440 28.851 97.337 1.00 25.86 107 ILE D O 1
ATOM 3463 N N . GLU D 1 106 ? 14.435 26.818 97.281 1.00 27.47 108 GLU D N 1
ATOM 3464 C CA . GLU D 1 106 ? 15.634 27.279 98.010 1.00 28.70 108 GLU D CA 1
ATOM 3465 C C . GLU D 1 106 ? 16.233 28.608 97.500 1.00 29.47 108 GLU D C 1
ATOM 3466 O O . GLU D 1 106 ? 16.402 29.549 98.275 1.00 29.60 108 GLU D O 1
ATOM 3472 N N . GLU D 1 107 ? 16.482 28.682 96.195 1.00 30.14 109 GLU D N 1
ATOM 3473 C CA . GLU D 1 107 ? 16.988 29.866 95.492 1.00 31.51 109 GLU D CA 1
ATOM 3474 C C . GLU D 1 107 ? 16.181 31.147 95.711 1.00 31.07 109 GLU D C 1
ATOM 3475 O O . GLU D 1 107 ? 16.730 32.270 95.615 1.00 31.29 109 GLU D O 1
ATOM 3481 N N . LEU D 1 108 ? 14.869 30.984 95.915 1.00 29.42 110 LEU D N 1
ATOM 3482 C CA . LEU D 1 108 ? 13.969 32.097 96.092 1.00 27.99 110 LEU D CA 1
ATOM 3483 C C . LEU D 1 108 ? 13.753 32.363 97.567 1.00 27.88 110 LEU D C 1
ATOM 3484 O O . LEU D 1 108 ? 13.158 33.379 97.969 1.00 28.02 110 LEU D O 1
ATOM 3489 N N . ASN D 1 109 ? 14.237 31.439 98.378 1.00 27.33 111 ASN D N 1
ATOM 3490 C CA . ASN D 1 109 ? 13.987 31.478 99.809 1.00 27.99 111 ASN D CA 1
ATOM 3491 C C . ASN D 1 109 ? 12.519 31.670 100.181 1.00 27.08 111 ASN D C 1
ATOM 3492 O O . ASN D 1 109 ? 12.207 32.382 101.133 1.00 27.60 111 ASN D O 1
ATOM 3497 N N . TYR D 1 110 ? 11.624 31.015 99.450 1.00 25.53 112 TYR D N 1
ATOM 3498 C CA . TYR D 1 110 ? 10.222 31.354 99.505 1.00 25.02 112 TYR D CA 1
ATOM 3499 C C . TYR D 1 110 ? 9.350 30.146 99.102 1.00 24.52 112 TYR D C 1
ATOM 3500 O O . TYR D 1 110 ? 9.702 29.394 98.193 1.00 25.02 112 TYR D O 1
ATOM 3509 N N . PRO D 1 111 ? 8.216 29.948 99.775 1.00 23.49 113 PRO D N 1
ATOM 3510 C CA . PRO D 1 111 ? 7.372 28.842 99.332 1.00 22.97 113 PRO D CA 1
ATOM 3511 C C . PRO D 1 111 ? 6.522 29.333 98.187 1.00 22.72 113 PRO D C 1
ATOM 3512 O O . PRO D 1 111 ? 5.529 30.031 98.399 1.00 24.27 113 PRO D O 1
ATOM 3516 N N . LEU D 1 112 ? 6.943 29.028 96.971 1.00 22.21 114 LEU D N 1
ATOM 3517 C CA . LEU D 1 112 ? 6.297 29.561 95.786 1.00 20.66 114 LEU D CA 1
ATOM 3518 C C . LEU D 1 112 ? 5.033 28.799 95.438 1.00 20.78 114 LEU D C 1
ATOM 3519 O O . LEU D 1 112 ? 4.994 27.576 95.543 1.00 20.84 114 LEU D O 1
ATOM 3524 N N . MET D 1 113 ? 4.018 29.534 95.011 1.00 20.11 115 MET D N 1
ATOM 3525 C CA . MET D 1 113 ? 2.888 28.959 94.315 1.00 21.03 115 MET D CA 1
ATOM 3526 C C . MET D 1 113 ? 2.913 29.250 92.795 1.00 20.52 115 MET D C 1
ATOM 3527 O O . MET D 1 113 ? 3.042 30.403 92.349 1.00 19.58 115 MET D O 1
ATOM 3532 N N . TRP D 1 114 ? 2.806 28.199 91.993 1.00 20.43 116 TRP D N 1
ATOM 3533 C CA . TRP D 1 114 ? 2.819 28.390 90.553 1.00 20.49 116 TRP D CA 1
ATOM 3534 C C . TRP D 1 114 ? 1.883 27.411 89.832 1.00 20.81 116 TRP D C 1
ATOM 3535 O O . TRP D 1 114 ? 1.388 26.458 90.442 1.00 20.63 116 TRP D O 1
ATOM 3546 N N . VAL D 1 115 ? 1.595 27.701 88.563 1.00 20.93 117 VAL D N 1
ATOM 3547 C CA . VAL D 1 115 ? 0.796 26.828 87.713 1.00 21.92 117 VAL D CA 1
ATOM 3548 C C . VAL D 1 115 ? 1.794 25.989 86.873 1.00 22.91 117 VAL D C 1
ATOM 3549 O O . VAL D 1 115 ? 2.525 26.526 86.068 1.00 22.54 117 VAL D O 1
ATOM 3553 N N . GLU D 1 116 ? 1.875 24.689 87.132 1.00 24.06 118 GLU D N 1
ATOM 3554 C CA . GLU D 1 116 ? 2.818 23.817 86.422 1.00 25.43 118 GLU D CA 1
ATOM 3555 C C . GLU D 1 116 ? 2.377 23.516 84.976 1.00 26.03 118 GLU D C 1
ATOM 3556 O O . GLU D 1 116 ? 3.214 23.411 84.112 1.00 26.02 118 GLU D O 1
ATOM 3562 N N . GLU D 1 117 ? 1.069 23.403 84.729 1.00 26.32 119 GLU D N 1
ATOM 3563 C CA . GLU D 1 117 ? 0.519 22.962 83.445 1.00 27.05 119 GLU D CA 1
ATOM 3564 C C . GLU D 1 117 ? -0.925 23.418 83.329 1.00 26.69 119 GLU D C 1
ATOM 3565 O O . GLU D 1 117 ? -1.665 23.392 84.314 1.00 26.40 119 GLU D O 1
ATOM 3571 N N . ILE D 1 118 ? -1.335 23.783 82.122 1.00 27.34 120 ILE D N 1
ATOM 3572 C CA . ILE D 1 118 ? -2.769 24.013 81.771 1.00 28.78 120 ILE D CA 1
ATOM 3573 C C . ILE D 1 118 ? -3.066 23.190 80.525 1.00 29.56 120 ILE D C 1
ATOM 3574 O O . ILE D 1 118 ? -2.340 23.287 79.547 1.00 30.80 120 ILE D O 1
ATOM 3579 N N . ARG D 1 119 ? -4.147 22.425 80.563 1.00 30.35 121 ARG D N 1
ATOM 3580 C CA . ARG D 1 119 ? -4.268 21.165 79.824 1.00 31.70 121 ARG D CA 1
ATOM 3581 C C . ARG D 1 119 ? -5.703 20.860 79.396 1.00 32.21 121 ARG D C 1
ATOM 3582 O O . ARG D 1 119 ? -6.601 20.730 80.230 1.00 32.10 121 ARG D O 1
ATOM 3590 N N . ARG D 1 120 ? -5.914 20.701 78.101 1.00 33.29 122 ARG D N 1
ATOM 3591 C CA . ARG D 1 120 ? -7.216 20.303 77.599 1.00 34.62 122 ARG D CA 1
ATOM 3592 C C . ARG D 1 120 ? -7.416 18.806 77.777 1.00 35.34 122 ARG D C 1
ATOM 3593 O O . ARG D 1 120 ? -6.506 18.017 77.482 1.00 35.92 122 ARG D O 1
ATOM 3601 N N . VAL D 1 121 ? -8.584 18.414 78.280 1.00 36.20 123 VAL D N 1
ATOM 3602 C CA . VAL D 1 121 ? -8.973 16.991 78.336 1.00 37.51 123 VAL D CA 1
ATOM 3603 C C . VAL D 1 121 ? -9.969 16.732 77.217 1.00 38.21 123 VAL D C 1
ATOM 3604 O O . VAL D 1 121 ? -9.570 16.307 76.140 1.00 39.47 123 VAL D O 1
#

Organism: Methanopyrus kandleri (strain AV19 / DSM 6324 / JCM 9639 / NBRC 100938) (NCBI:txid190192)

CATH classification: 3.30.1300.20

Radius of gyration: 21.29 Å; Cα contacts (8 Å, |Δi|>4): 1158; chains: 4; bounding box: 47×39×66 Å

Nearest PDB structures (foldseek):
  2iec-assembly1_A  TM=1.009E+00  e=7.508E-22  Methanopyrus kandleri
  2iec-assembly1_D  TM=1.006E+00  e=2.419E-19  Methanopyrus kandleri
  2iec-assembly1_B  TM=1.005E+00  e=1.502E-19  Methanopyrus kandleri
  2iec-assembly1_C  TM=1.006E+00  e=1.360E-18  Methanopyrus kandleri
  2i52-assembly1_A  TM=9.183E-01  e=3.114E-09  Picrophilus oshimae DSM 9789

B-factor: mean 29.77, std 8.27, range [13.28, 71.22]

Sequence (455 aa):
LSDRERAIFEAGITLGAIYHQFCGTPVSPGTAEEVAKCIERAALLQPCVIDARVEVDVSSEDTDNYGGYTEVSGRNLRVTIVTRCGEWEAVGKLEFIEELNYPLMWVEEEIRRVYFKRLSDRERAIFEAGITLGAIYHQFCGTPVSPGTAEEVAKCIERAALLQPCVIDARVEVDVSSTDNYGGYTEVSGRNLRVTIVTRCGEWEAVGKLEFIEELNYPLMWVEEIRRYFKRLSDRERAIFEAGITLGAIYHQFCGTPVSPGTAEEVAKCIERAALLQPCVIDARVEVDVNYGGYTEVSGRNLRVTIVTRCGEWEAVGKLEFIEELNYPLMWVEEIRRVYFKRLSDRERAIFEAGITLGAIYHQFCGTPVSPGTAEEVAKCIERAALLQPCVIDARVEVDVSSEDTDNYGGYTEVSGRNLRVTIVTRCGEWEAVGKLEFIEELNYPLMWVEEIRRV

InterPro domains:
  IPR007181 Dihydroneopterin aldolase MtpD, C-terminal domain [PF04038] (8-114)
  IPR027508 7,8-dihydroneopterin aldolase, MptD [MF_02130] (6-115)
  IPR036839 7,8-dihydroneopterin aldolase (MptD) superfamily [G3DSA:3.30.1300.20] (1-121)
  IPR036839 7,8-dihydroneopterin aldolase (MptD) superfamily [SSF143560] (2-116)

Secondary structure (DSSP, 8-state):
--HHHHHHHHHHHHHHHHHHHHTT-EE-GGGHHHHHHHHHHHHTTSTTEEEEEEEE---GGGG-STTS-EE--TTTEEEEEEEEETTEEEEEEEEEEGGGTEEEEEEEEEEE-/--SSS-HHHHHHHHHHHHHHHHHHHHTT-EE-TTTHHHHHHHHHHHHHHSTTEEEEEEEE------SSSS-EE--TTTEEEEEEEEETTEEEEEEEEEETTTTEEEEEEEEEE-/--SS--HHHHHHHHHHHHHHHHHHHHTT-EE-TTTHHHHHHHHHHHHTTSTTEEEEEEEE---TTS-EE--TTTEEEEEEEEETTEEEEEEEEEETTTTEEEEEEEEEEE-/----S-HHHHHHHHHHHHHHHHHHHHTT-EE-TTTHHHHHHHHHHHHTTSTTEEEEEEEE---GGGG-STTS-EE--TTTEEEEEEEEETTEEEEEEEEEEGGGTEEEEEEEEEEE-

Foldseek 3Di:
DPQLVVQVVQLVVLVVCLQVVFWFAKAAVVRFVVVQVVSQVVSCPGAQWPGKGKWFAHDQVCQPDDVSIHTRHLAGIWMWIWGGGPFKIWIWIWHCDVVVNTGDIDTPDIDGD/DCPPPDQLNVQVVLLVVLVVCLQVVFWFPWAAPVCFVVSQVVSFVVSCPGAQWPGKGKGFAHDQQPDDVSTDTRHLAGIWMWIWGGRPHKIWIWIWHQDVVVRGTDIDTPDIDD/DCPPPDLLVVQVVQLVVLVVCLQVVFWFAWAAPVRWVVSQVVSQVVSCVGAQWDGKGKGFAHPPVNTDGRHLAGIKMWTWGGGPQKIWIWIWHQDVVVNGTDIDIPDMDGD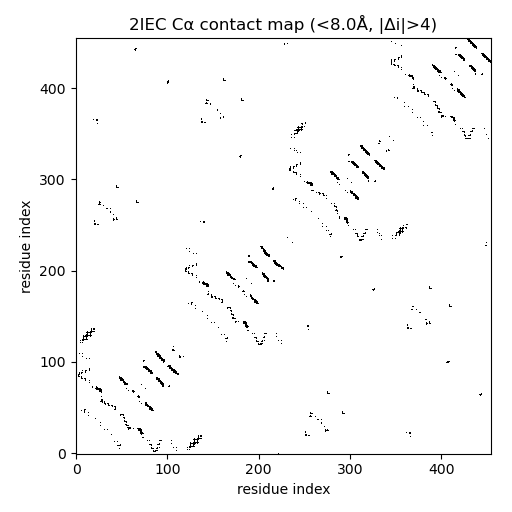/DPPPADQLRVLVVQLVVLVVCLQVVFWFPWAAPVCFVVVQVVSFVVSCPGAQWDGKGKGQDHDQVQQPDPVSTHGRHLARIKMWIWGDDPQKIWIWIWHQDVVVNGGDIDTPDIDGD